Protein AF-0000000084738325 (afdb_homodimer)

Structure (mmCIF, N/CA/C/O backbone):
data_AF-0000000084738325-model_v1
#
loop_
_entity.id
_entity.type
_entity.pdbx_description
1 polymer 'tryptophan--tRNA ligase'
#
loop_
_atom_site.group_PDB
_atom_site.id
_atom_site.type_symbol
_atom_site.label_atom_id
_atom_site.label_alt_id
_atom_site.label_comp_id
_atom_site.label_asym_id
_atom_site.label_entity_id
_atom_site.label_seq_id
_atom_site.pdbx_PDB_ins_code
_atom_site.Cartn_x
_atom_site.Cartn_y
_atom_site.Cartn_z
_atom_site.occupancy
_atom_site.B_iso_or_equiv
_atom_site.auth_seq_id
_atom_site.auth_comp_id
_atom_site.auth_asym_id
_atom_site.auth_atom_id
_atom_site.pdbx_PDB_model_num
ATOM 1 N N . MET A 1 1 ? 9.172 12.352 0.337 1 52.75 1 MET A N 1
ATOM 2 C CA . MET A 1 1 ? 10.336 11.625 -0.166 1 52.75 1 MET A CA 1
ATOM 3 C C . MET A 1 1 ? 11.242 11.188 0.979 1 52.75 1 MET A C 1
ATOM 5 O O . MET A 1 1 ? 11.094 11.664 2.107 1 52.75 1 MET A O 1
ATOM 9 N N . PRO A 1 2 ? 12.266 10.352 0.432 1 63.81 2 PRO A N 1
ATOM 10 C CA . PRO A 1 2 ? 13.117 9.93 1.552 1 63.81 2 PRO A CA 1
ATOM 11 C C . PRO A 1 2 ? 13.719 11.117 2.307 1 63.81 2 PRO A C 1
ATOM 13 O O . PRO A 1 2 ? 14.188 12.078 1.688 1 63.81 2 PRO A O 1
ATOM 16 N N . GLN A 1 3 ? 13.219 11.383 3.391 1 78.06 3 GLN A N 1
ATOM 17 C CA . GLN A 1 3 ? 13.789 12.336 4.34 1 78.06 3 GLN A CA 1
ATOM 18 C C . GLN A 1 3 ? 14.898 11.688 5.164 1 78.06 3 GLN A C 1
ATOM 20 O 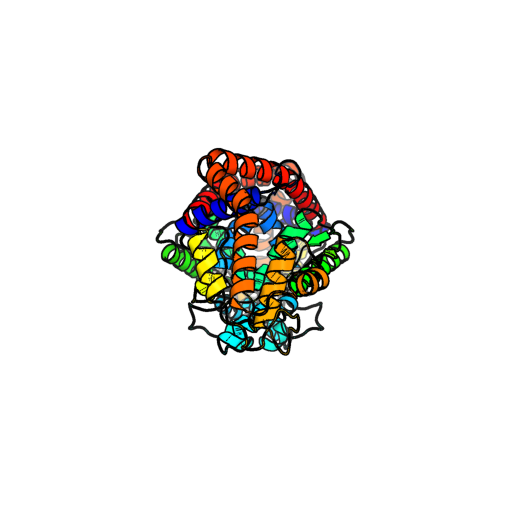O . GLN A 1 3 ? 15 10.461 5.227 1 78.06 3 GLN A O 1
ATOM 25 N N . ASP A 1 4 ? 15.812 12.539 5.496 1 90.81 4 ASP A N 1
ATOM 26 C CA . ASP A 1 4 ? 16.828 12.047 6.418 1 90.81 4 ASP A CA 1
ATOM 27 C C . ASP A 1 4 ? 16.188 11.383 7.637 1 90.81 4 ASP A C 1
ATOM 29 O O . ASP A 1 4 ? 15.359 11.992 8.32 1 90.81 4 ASP A O 1
ATOM 33 N N . PRO A 1 5 ? 16.516 10.094 7.836 1 93.94 5 PRO A N 1
ATOM 34 C CA . PRO A 1 5 ? 15.852 9.336 8.898 1 93.94 5 PRO A CA 1
ATOM 35 C C . PRO A 1 5 ? 15.953 10.023 10.258 1 93.94 5 PRO A C 1
ATOM 37 O O . PRO A 1 5 ? 14.992 10.031 11.031 1 93.94 5 PRO A O 1
ATOM 40 N N . ALA A 1 6 ? 17.125 10.547 10.555 1 93.81 6 ALA A N 1
ATOM 41 C CA . ALA A 1 6 ? 17.297 11.227 11.836 1 93.81 6 ALA A CA 1
ATOM 42 C C . ALA A 1 6 ? 16.406 12.453 11.945 1 93.81 6 ALA A C 1
ATOM 44 O O . ALA A 1 6 ? 15.812 12.703 13 1 93.81 6 ALA A O 1
ATOM 45 N N . THR A 1 7 ? 16.328 13.18 10.898 1 94.12 7 THR A N 1
ATOM 46 C CA . THR A 1 7 ? 15.461 14.352 10.852 1 94.12 7 THR A CA 1
ATOM 47 C C . THR A 1 7 ? 14 13.953 11.023 1 94.12 7 THR A C 1
ATOM 49 O O . THR A 1 7 ? 13.25 14.617 11.734 1 94.12 7 THR A O 1
ATOM 52 N N . LEU A 1 8 ? 13.641 12.883 10.406 1 94.06 8 LEU A N 1
ATOM 53 C CA . LEU A 1 8 ? 12.266 12.406 10.508 1 94.06 8 LEU A CA 1
ATOM 54 C C . LEU A 1 8 ? 11.945 11.969 11.93 1 94.06 8 LEU A C 1
ATOM 56 O O . LEU A 1 8 ? 10.867 12.273 12.453 1 94.06 8 LEU A O 1
ATOM 60 N N . ARG A 1 9 ? 12.836 11.281 12.594 1 94.19 9 ARG A N 1
ATOM 61 C CA . ARG A 1 9 ? 12.641 10.844 13.969 1 94.19 9 ARG A CA 1
ATOM 62 C C . ARG A 1 9 ? 12.391 12.031 14.898 1 94.19 9 ARG A C 1
ATOM 64 O O . ARG A 1 9 ? 11.461 12 15.711 1 94.19 9 ARG A O 1
ATOM 71 N N . GLN A 1 10 ? 13.188 12.992 14.695 1 93.12 10 GLN A N 1
ATOM 72 C CA . GLN A 1 10 ? 13.055 14.164 15.547 1 93.12 10 GLN A CA 1
ATOM 73 C C . GLN A 1 10 ? 11.789 14.945 15.211 1 93.12 10 GLN A C 1
ATOM 75 O O . GLN A 1 10 ? 11.117 15.469 16.109 1 93.12 10 GLN A O 1
ATOM 80 N N . ALA A 1 11 ? 11.492 15.039 13.938 1 93.88 11 ALA A N 1
ATOM 81 C CA . ALA A 1 11 ? 10.32 15.789 13.492 1 93.88 11 ALA A CA 1
ATOM 82 C C . ALA A 1 11 ? 9.039 15.195 14.07 1 93.88 11 ALA A C 1
ATOM 84 O O . ALA A 1 11 ? 8.109 15.922 14.414 1 93.88 11 ALA A O 1
ATOM 85 N N . LYS A 1 12 ? 8.984 13.922 14.203 1 94.81 12 LYS A N 1
ATOM 86 C CA . LYS A 1 12 ? 7.812 13.258 14.758 1 94.81 12 LYS A CA 1
ATOM 87 C C . LYS A 1 12 ? 7.602 13.648 16.219 1 94.81 12 LYS A C 1
ATOM 89 O O . LYS A 1 12 ? 6.48 13.969 16.625 1 94.81 12 LYS A O 1
ATOM 94 N N . ILE A 1 13 ? 8.664 13.648 16.953 1 95.56 13 ILE A N 1
ATOM 95 C CA . ILE A 1 13 ? 8.594 14.008 18.359 1 95.56 13 ILE A CA 1
ATOM 96 C C . ILE A 1 13 ? 8.25 15.484 18.5 1 95.56 13 ILE A C 1
ATOM 98 O O . ILE A 1 13 ? 7.418 15.859 19.328 1 95.56 13 ILE A O 1
ATOM 102 N N . ASP A 1 14 ? 8.922 16.266 17.656 1 95.25 14 ASP A N 1
ATOM 103 C CA . ASP A 1 14 ? 8.672 17.703 17.688 1 95.25 14 ASP A CA 1
ATOM 104 C C . ASP A 1 14 ? 7.203 18.016 17.391 1 95.25 14 ASP A C 1
ATOM 106 O O . ASP A 1 14 ? 6.598 18.875 18.031 1 95.25 14 ASP A O 1
ATOM 110 N N . MET A 1 15 ? 6.691 17.328 16.453 1 96.5 15 MET A N 1
ATOM 111 C CA . MET A 1 15 ? 5.297 17.531 16.078 1 96.5 15 MET A CA 1
ATOM 112 C C . MET A 1 15 ? 4.359 17.156 17.219 1 96.5 15 MET A C 1
ATOM 114 O O . MET A 1 15 ? 3.447 17.906 17.562 1 96.5 15 MET A O 1
ATOM 118 N N . ALA A 1 16 ? 4.598 16.016 17.797 1 97.75 16 ALA A N 1
ATOM 119 C CA . ALA A 1 16 ? 3.777 15.57 18.922 1 97.75 16 ALA A CA 1
ATOM 120 C C . ALA A 1 16 ? 3.863 16.562 20.094 1 97.75 16 ALA A C 1
ATOM 122 O O . ALA A 1 16 ? 2.846 16.922 20.688 1 97.75 16 ALA A O 1
ATOM 123 N N . THR A 1 17 ? 5.094 16.984 20.344 1 98 17 THR A N 1
ATOM 124 C CA . THR A 1 17 ? 5.328 17.938 21.422 1 98 17 THR A CA 1
ATOM 125 C C . THR A 1 17 ? 4.559 19.234 21.172 1 98 17 THR A C 1
ATOM 127 O O . THR A 1 17 ? 3.934 19.781 22.078 1 98 17 THR A O 1
ATOM 130 N N . THR A 1 18 ? 4.57 19.641 19.938 1 97.5 18 THR A N 1
ATOM 131 C CA . THR A 1 18 ? 3.906 20.891 19.562 1 97.5 18 THR A CA 1
ATOM 132 C C . THR A 1 18 ? 2.391 20.75 19.688 1 97.5 18 THR A C 1
ATOM 134 O O . THR A 1 18 ? 1.725 21.656 20.203 1 97.5 18 THR A O 1
ATOM 137 N N . LEU A 1 19 ? 1.827 19.656 19.312 1 97.56 19 LEU A N 1
ATOM 138 C CA . LEU A 1 19 ? 0.39 19.422 19.422 1 97.56 19 LEU A CA 1
ATOM 139 C C . LEU A 1 19 ? -0.059 19.422 20.875 1 97.56 19 LEU A C 1
ATOM 141 O O . LEU A 1 19 ? -1.069 20.031 21.219 1 97.56 19 LEU A O 1
ATOM 145 N N . LEU A 1 20 ? 0.711 18.75 21.656 1 98.19 20 LEU A N 1
ATOM 146 C CA . LEU A 1 20 ? 0.403 18.719 23.078 1 98.19 20 LEU A CA 1
ATOM 147 C C . LEU A 1 20 ? 0.493 20.109 23.688 1 98.19 20 LEU A C 1
ATOM 149 O O . LEU A 1 20 ? -0.383 20.516 24.453 1 98.19 20 LEU A O 1
ATOM 153 N N . ALA A 1 21 ? 1.525 20.844 23.281 1 97.75 21 ALA A N 1
ATOM 154 C CA . ALA A 1 21 ? 1.736 22.188 23.812 1 97.75 21 ALA A CA 1
ATOM 155 C C . ALA A 1 21 ? 0.606 23.125 23.391 1 97.75 21 ALA A C 1
ATOM 157 O O . ALA A 1 21 ? 0.273 24.062 24.125 1 97.75 21 ALA A O 1
ATOM 158 N N . CYS A 1 22 ? 0.018 22.797 22.266 1 96 22 CYS A N 1
ATOM 159 C CA . CYS A 1 22 ? -1.058 23.625 21.75 1 96 22 CYS A CA 1
ATOM 160 C C . CYS A 1 22 ? -2.393 23.266 22.391 1 96 22 CYS A C 1
ATOM 162 O O . CYS A 1 22 ? -3.418 23.875 22.078 1 96 22 CYS A O 1
ATOM 164 N N . GLY A 1 23 ? -2.445 22.25 23.203 1 95.75 23 GLY A N 1
ATOM 165 C CA . GLY A 1 23 ? -3.637 22.016 24 1 95.75 23 GLY A CA 1
ATOM 166 C C . GLY A 1 23 ? -4.312 20.688 23.703 1 95.75 23 GLY A C 1
ATOM 167 O O . GLY A 1 23 ? -5.379 20.391 24.25 1 95.75 23 GLY A O 1
ATOM 168 N N . VAL A 1 24 ? -3.734 19.844 22.844 1 96.69 24 VAL A N 1
ATOM 169 C CA . VAL A 1 24 ? -4.285 18.516 22.625 1 96.69 24 VAL A CA 1
ATOM 170 C C . VAL A 1 24 ? -4.168 17.688 23.906 1 96.69 24 VAL A C 1
ATOM 172 O O . VAL A 1 24 ? -3.064 17.469 24.406 1 96.69 24 VAL A O 1
ATOM 175 N N . ASP A 1 25 ? -5.266 17.297 24.359 1 97.25 25 ASP A N 1
ATOM 176 C CA . ASP A 1 25 ? -5.32 16.531 25.594 1 97.25 25 ASP A CA 1
ATOM 177 C C . ASP A 1 25 ? -5.305 15.031 25.297 1 97.25 25 ASP A C 1
ATOM 179 O O . ASP A 1 25 ? -6.277 14.484 24.766 1 97.25 25 ASP A O 1
ATOM 183 N N . PRO A 1 26 ? -4.254 14.336 25.641 1 96.94 26 PRO A N 1
ATOM 184 C CA . PRO A 1 26 ? -4.133 12.914 25.312 1 96.94 26 PRO A CA 1
ATOM 185 C C . PRO A 1 26 ? -5.168 12.055 26.031 1 96.94 26 PRO A C 1
ATOM 187 O O . PRO A 1 26 ? -5.355 10.883 25.672 1 96.94 26 PRO A O 1
ATOM 190 N N . ASP A 1 27 ? -5.848 12.547 27.016 1 95.62 27 ASP A N 1
ATOM 191 C CA . ASP A 1 27 ? -6.898 11.805 27.703 1 95.62 27 ASP A CA 1
ATOM 192 C C . ASP A 1 27 ? -8.227 11.906 26.953 1 95.62 27 ASP A C 1
ATOM 194 O O . ASP A 1 27 ? -9.133 11.102 27.172 1 95.62 27 ASP A O 1
ATOM 198 N N . ARG A 1 28 ? -8.344 12.883 26.078 1 96.12 28 ARG A N 1
ATOM 199 C CA . ARG A 1 28 ? -9.586 13.086 25.344 1 96.12 28 ARG A CA 1
ATOM 200 C C . ARG A 1 28 ? -9.391 12.758 23.859 1 96.12 28 ARG A C 1
ATOM 202 O O . ARG A 1 28 ? -10.367 12.547 23.141 1 96.12 28 ARG A O 1
ATOM 209 N N . SER A 1 29 ? -8.109 12.82 23.469 1 96.62 29 SER A N 1
ATOM 210 C CA . SER A 1 29 ? -7.762 12.562 22.078 1 96.62 29 SER A CA 1
ATOM 211 C C . SER A 1 29 ? -6.691 11.477 21.969 1 96.62 29 SER A C 1
ATOM 213 O O . SER A 1 29 ? -5.719 11.484 22.719 1 96.62 29 SER A O 1
ATOM 215 N N . VAL A 1 30 ? -6.891 10.555 21.125 1 97.88 30 VAL A N 1
ATOM 216 C CA . VAL A 1 30 ? -5.875 9.531 20.875 1 97.88 30 VAL A CA 1
ATOM 217 C C . VAL A 1 30 ? -4.809 10.078 19.938 1 97.88 30 VAL A C 1
ATOM 219 O O . VAL A 1 30 ? -5.074 10.297 18.75 1 97.88 30 VAL A O 1
ATOM 222 N N . LEU A 1 31 ? -3.678 10.383 20.438 1 98.06 31 LEU A N 1
ATOM 223 C CA . LEU A 1 31 ? -2.543 10.867 19.656 1 98.06 31 LEU A CA 1
ATOM 224 C C . LEU A 1 31 ? -1.511 9.766 19.453 1 98.06 31 LEU A C 1
ATOM 226 O O . LEU A 1 31 ? -1.043 9.164 20.422 1 98.06 31 LEU A O 1
ATOM 230 N N . PHE A 1 32 ? -1.183 9.445 18.266 1 98.06 32 PHE A N 1
ATOM 231 C CA . PHE A 1 32 ? -0.254 8.352 18.016 1 98.06 32 PHE A CA 1
ATOM 232 C C . PHE A 1 32 ? 0.46 8.547 16.672 1 98.06 32 PHE A C 1
ATOM 234 O O . PHE A 1 32 ? 0.037 9.359 15.852 1 98.06 32 PHE A O 1
ATOM 241 N N . GLU A 1 33 ? 1.581 7.863 16.453 1 96.75 33 GLU A N 1
ATOM 242 C CA . GLU A 1 33 ? 2.27 7.785 15.172 1 96.75 33 GLU A CA 1
ATOM 243 C C . GLU A 1 33 ? 1.59 6.785 14.242 1 96.75 33 GLU A C 1
ATOM 245 O O . GLU A 1 33 ? 1.386 5.625 14.617 1 96.75 33 GLU A O 1
ATOM 250 N N . GLN A 1 34 ? 1.247 7.227 13.062 1 97.19 34 GLN A N 1
ATOM 251 C CA . GLN A 1 34 ? 0.555 6.379 12.102 1 97.19 34 GLN A CA 1
ATOM 252 C C . GLN A 1 34 ? 1.282 5.051 11.906 1 97.19 34 GLN A C 1
ATOM 254 O O . GLN A 1 34 ? 0.649 3.996 11.836 1 97.19 34 GLN A O 1
ATOM 259 N N . SER A 1 35 ? 2.65 5.047 11.836 1 95.75 35 SER A N 1
ATOM 260 C CA . SER A 1 35 ? 3.467 3.883 11.508 1 95.75 35 SER A CA 1
ATOM 261 C C . SER A 1 35 ? 3.445 2.857 12.633 1 95.75 35 SER A C 1
ATOM 263 O O . SER A 1 35 ? 3.887 1.72 12.453 1 95.75 35 SER A O 1
ATOM 265 N N . ARG A 1 36 ? 2.887 3.219 13.789 1 96.44 36 ARG A N 1
ATOM 266 C CA . ARG A 1 36 ? 2.814 2.303 14.922 1 96.44 36 ARG A CA 1
ATOM 267 C C . ARG A 1 36 ? 1.582 1.409 14.828 1 96.44 36 ARG A C 1
ATOM 269 O O . ARG A 1 36 ? 1.466 0.423 15.555 1 96.44 36 ARG A O 1
ATOM 276 N N . VAL A 1 37 ? 0.663 1.735 13.984 1 98.25 37 VAL A N 1
ATOM 277 C CA . VAL A 1 37 ? -0.541 0.942 13.75 1 98.25 37 VAL A CA 1
ATOM 278 C C . VAL A 1 37 ? -0.466 0.273 12.383 1 98.25 37 VAL A C 1
ATOM 280 O O . VAL A 1 37 ? -0.688 0.919 11.352 1 98.25 37 VAL A O 1
ATOM 283 N N . ARG A 1 38 ? -0.247 -1.005 12.336 1 97.81 38 ARG A N 1
ATOM 284 C CA . ARG A 1 38 ? 0.073 -1.757 11.133 1 97.81 38 ARG A CA 1
ATOM 285 C C . ARG A 1 38 ? -1.124 -1.814 10.188 1 97.81 38 ARG A C 1
ATOM 287 O O . ARG A 1 38 ? -0.958 -1.874 8.969 1 97.81 38 ARG A O 1
ATOM 294 N N . ALA A 1 39 ? -2.316 -1.686 10.742 1 98.75 39 ALA A N 1
ATOM 295 C CA . ALA A 1 39 ? -3.555 -1.87 9.992 1 98.75 39 ALA A CA 1
ATOM 296 C C . ALA A 1 39 ? -3.725 -0.778 8.938 1 98.75 39 ALA A C 1
ATOM 298 O O . ALA A 1 39 ? -4.484 -0.944 7.98 1 98.75 39 ALA A O 1
ATOM 299 N N . HIS A 1 40 ? -3.035 0.38 9.07 1 98.75 40 HIS A N 1
ATOM 300 C CA . HIS A 1 40 ? -3.162 1.468 8.109 1 98.75 40 HIS A CA 1
ATOM 301 C C . HIS A 1 40 ? -2.762 1.015 6.711 1 98.75 40 HIS A C 1
ATOM 303 O O . HIS A 1 40 ? -3.527 1.182 5.758 1 98.75 40 HIS A O 1
ATOM 309 N N . THR A 1 41 ? -1.6 0.354 6.629 1 98.56 41 THR A N 1
ATOM 310 C CA . THR A 1 41 ? -1.115 -0.057 5.316 1 98.56 41 THR A CA 1
ATOM 311 C C . THR A 1 41 ? -1.9 -1.26 4.801 1 98.56 41 THR A C 1
ATOM 313 O O . THR A 1 41 ? -2.076 -1.424 3.594 1 98.56 41 THR A O 1
ATOM 316 N N . GLU A 1 42 ? -2.391 -2.139 5.672 1 98.56 42 GLU A N 1
ATOM 317 C CA . GLU A 1 42 ? -3.223 -3.268 5.266 1 98.56 42 GLU A CA 1
ATOM 318 C C . GLU A 1 42 ? -4.512 -2.791 4.605 1 98.56 42 GLU A C 1
ATOM 320 O O . GLU A 1 42 ? -4.859 -3.24 3.51 1 98.56 42 GLU A O 1
ATOM 325 N N . LEU A 1 43 ? -5.191 -1.849 5.27 1 98.81 43 LEU A N 1
ATOM 326 C CA . LEU A 1 43 ? -6.441 -1.333 4.715 1 98.81 43 LEU A CA 1
ATOM 327 C C . LEU A 1 43 ? -6.184 -0.553 3.43 1 98.81 43 LEU A C 1
ATOM 329 O O . LEU A 1 43 ? -6.984 -0.61 2.494 1 98.81 43 LEU A O 1
ATOM 333 N N . ALA A 1 44 ? -5.074 0.193 3.441 1 98.69 44 ALA A N 1
ATOM 334 C CA . ALA A 1 44 ? -4.719 0.924 2.227 1 98.69 44 ALA A CA 1
ATOM 335 C C . ALA A 1 44 ? -4.594 -0.02 1.035 1 98.69 44 ALA A C 1
ATOM 337 O O . ALA A 1 44 ? -5.043 0.301 -0.069 1 98.69 44 ALA A O 1
ATOM 338 N N . TRP A 1 45 ? -3.988 -1.18 1.24 1 98.31 45 TRP A N 1
ATOM 339 C CA . TRP A 1 45 ? -3.848 -2.133 0.143 1 98.31 45 TRP A CA 1
ATOM 340 C C . TRP A 1 45 ? -5.211 -2.635 -0.32 1 98.31 45 TRP A C 1
ATOM 342 O O . TRP A 1 45 ? -5.469 -2.732 -1.521 1 98.31 45 TRP A O 1
ATOM 352 N N . ILE A 1 46 ? -6.047 -2.99 0.629 1 97.94 46 ILE A N 1
ATOM 353 C CA . ILE A 1 46 ? -7.387 -3.455 0.28 1 97.94 46 ILE A CA 1
ATOM 354 C C . ILE A 1 46 ? -8.109 -2.379 -0.522 1 97.94 46 ILE A C 1
ATOM 356 O O . ILE A 1 46 ? -8.742 -2.674 -1.541 1 97.94 46 ILE A O 1
ATOM 360 N N . PHE A 1 47 ? -7.98 -1.105 -0.108 1 98.38 47 PHE A N 1
ATOM 361 C CA . PHE A 1 47 ? -8.602 -0.005 -0.831 1 98.38 47 PHE A CA 1
ATOM 362 C C . PHE A 1 47 ? -7.996 0.145 -2.221 1 98.38 47 PHE A C 1
ATOM 364 O O . PHE A 1 47 ? -8.703 0.445 -3.184 1 98.38 47 PHE A O 1
ATOM 371 N N . ASN A 1 48 ? -6.707 -0.023 -2.322 1 97.31 48 ASN A N 1
ATOM 372 C CA . ASN A 1 48 ? -6.059 0.019 -3.629 1 97.31 48 ASN A CA 1
ATOM 373 C C . ASN A 1 48 ? -6.688 -0.978 -4.598 1 97.31 48 ASN A C 1
ATOM 375 O O . ASN A 1 48 ? -6.809 -0.696 -5.793 1 97.31 48 ASN A O 1
ATOM 379 N N . CYS A 1 49 ? -7.078 -2.094 -4.105 1 96.25 49 CYS A N 1
ATOM 380 C CA . CYS A 1 49 ? -7.582 -3.18 -4.941 1 96.25 49 CYS A CA 1
ATOM 381 C C . CYS A 1 49 ? -8.953 -2.842 -5.508 1 96.25 49 CYS A C 1
ATOM 383 O O . CYS A 1 49 ? -9.414 -3.484 -6.453 1 96.25 49 CYS A O 1
ATOM 385 N N . ILE A 1 50 ? -9.617 -1.826 -5.004 1 95.25 50 ILE A N 1
ATOM 386 C CA . ILE A 1 50 ? -10.945 -1.523 -5.52 1 95.25 50 ILE A CA 1
ATOM 387 C C . ILE A 1 50 ? -10.961 -0.125 -6.133 1 95.25 50 ILE A C 1
ATOM 389 O O . ILE A 1 50 ? -11.883 0.234 -6.859 1 95.25 50 ILE A O 1
ATOM 393 N N . THR A 1 51 ? -9.961 0.735 -5.84 1 95.94 51 THR A N 1
ATOM 394 C CA . THR A 1 51 ? -9.945 2.127 -6.277 1 95.94 51 THR A CA 1
ATOM 395 C C . THR A 1 51 ? -9.453 2.236 -7.719 1 95.94 51 THR A C 1
ATOM 397 O O . THR A 1 51 ? -8.352 1.783 -8.039 1 95.94 51 THR A O 1
ATOM 400 N N . PRO A 1 52 ? -10.195 2.854 -8.594 1 92.94 52 PRO A N 1
ATOM 401 C CA . PRO A 1 52 ? -9.727 3.072 -9.961 1 92.94 52 PRO A CA 1
ATOM 402 C C . PRO A 1 52 ? -8.523 4.016 -10.031 1 92.94 52 PRO A C 1
ATOM 404 O O . PRO A 1 52 ? -8.516 5.055 -9.367 1 92.94 52 PRO A O 1
ATOM 407 N N . VAL A 1 53 ? -7.59 3.691 -10.875 1 91.88 53 VAL A N 1
ATOM 408 C CA . VAL A 1 53 ? -6.387 4.5 -11.039 1 91.88 53 VAL A CA 1
ATOM 409 C C . VAL A 1 53 ? -6.766 5.895 -11.531 1 91.88 53 VAL A C 1
ATOM 411 O O . VAL A 1 53 ? -6.148 6.887 -11.133 1 91.88 53 VAL A O 1
ATOM 414 N N . GLY A 1 54 ? -7.793 5.98 -12.328 1 88.31 54 GLY A N 1
ATOM 415 C CA . GLY A 1 54 ? -8.234 7.246 -12.891 1 88.31 54 GLY A CA 1
ATOM 416 C C . GLY A 1 54 ? -8.656 8.25 -11.836 1 88.31 54 GLY A C 1
ATOM 417 O O . GLY A 1 54 ? -8.508 9.461 -12.023 1 88.31 54 GLY A O 1
ATOM 418 N N . TRP A 1 55 ? -9.242 7.781 -10.68 1 92.5 55 TRP A N 1
ATOM 419 C CA . TRP A 1 55 ? -9.633 8.672 -9.594 1 92.5 55 TRP A CA 1
ATOM 420 C C . TRP A 1 55 ? -8.43 9.43 -9.047 1 92.5 55 TRP A C 1
ATOM 422 O O . TRP A 1 55 ? -8.531 10.609 -8.703 1 92.5 55 TRP A O 1
ATOM 432 N N . LEU A 1 56 ? -7.309 8.773 -8.953 1 93 56 LEU A N 1
ATOM 433 C CA . LEU A 1 56 ? -6.098 9.352 -8.391 1 93 56 LEU A CA 1
ATOM 434 C C . LEU A 1 56 ? -5.41 10.273 -9.391 1 93 56 LEU A C 1
ATOM 436 O O . LEU A 1 56 ? -4.879 11.32 -9.023 1 93 56 LEU A O 1
ATOM 440 N N . GLY A 1 57 ? -5.457 9.891 -10.641 1 87.44 57 GLY A N 1
ATOM 441 C CA . GLY A 1 57 ? -4.852 10.695 -11.688 1 87.44 57 GLY A CA 1
ATOM 442 C C . GLY A 1 57 ? -5.5 12.062 -11.836 1 87.44 57 GLY A C 1
ATOM 443 O O . GLY A 1 57 ? -4.883 12.992 -12.352 1 87.44 57 GLY A O 1
ATOM 444 N N . ARG A 1 58 ? -6.652 12.203 -11.312 1 87.06 58 ARG A N 1
ATOM 445 C CA . ARG A 1 58 ? -7.41 13.438 -11.484 1 87.06 58 ARG A CA 1
ATOM 446 C C . ARG A 1 58 ? -7.289 14.336 -10.25 1 87.06 58 ARG A C 1
ATOM 448 O O . ARG A 1 58 ? -7.816 15.445 -10.234 1 87.06 58 ARG A O 1
ATOM 455 N N . MET A 1 59 ? -6.645 13.844 -9.336 1 88.44 59 MET A N 1
ATOM 456 C CA . MET A 1 59 ? -6.508 14.641 -8.125 1 88.44 59 MET A CA 1
ATOM 457 C C . MET A 1 59 ? -5.637 15.867 -8.367 1 88.44 59 MET A C 1
ATOM 459 O O . MET A 1 59 ? -4.609 15.781 -9.047 1 88.44 59 MET A O 1
ATOM 463 N N . THR A 1 60 ? -6.074 16.984 -7.785 1 83.75 60 THR A N 1
ATOM 464 C CA . THR A 1 60 ? -5.387 18.25 -7.984 1 83.75 60 THR A CA 1
ATOM 465 C C . THR A 1 60 ? -3.947 18.172 -7.48 1 83.75 60 THR A C 1
ATOM 467 O O . THR A 1 60 ? -3.037 18.719 -8.109 1 83.75 60 THR A O 1
ATOM 470 N N . GLN A 1 61 ? -3.77 17.562 -6.371 1 82.19 61 GLN A N 1
ATOM 471 C CA . GLN A 1 61 ? -2.428 17.438 -5.809 1 82.19 61 GLN A CA 1
ATOM 472 C C . GLN A 1 61 ? -1.482 16.75 -6.793 1 82.19 61 GLN A C 1
ATOM 474 O O . GLN A 1 61 ? -0.323 17.141 -6.926 1 82.19 61 GLN A O 1
ATOM 479 N N . TRP A 1 62 ? -1.922 15.766 -7.438 1 83.69 62 TRP A N 1
ATOM 480 C CA . TRP A 1 62 ? -1.106 15.031 -8.398 1 83.69 62 TRP A CA 1
ATOM 481 C C . TRP A 1 62 ? -0.883 15.859 -9.664 1 83.69 62 TRP A C 1
ATOM 483 O O . TRP A 1 62 ? 0.251 16 -10.133 1 83.69 62 TRP A O 1
ATOM 493 N N . LYS A 1 63 ? -1.893 16.469 -10.172 1 81.88 63 LYS A N 1
ATOM 494 C CA . LYS A 1 63 ? -1.814 17.266 -11.383 1 81.88 63 LYS A CA 1
ATOM 495 C C . LYS A 1 63 ? -0.86 18.453 -11.203 1 81.88 63 LYS A C 1
ATOM 497 O O . LYS A 1 63 ? -0.094 18.781 -12.117 1 81.88 63 LYS A O 1
ATOM 502 N N . SER A 1 64 ? -1.01 19.062 -10.07 1 80.06 64 SER A N 1
ATOM 503 C CA . SER A 1 64 ? -0.15 20.203 -9.797 1 80.06 64 SER A CA 1
ATOM 504 C C . SER A 1 64 ? 1.322 19.812 -9.812 1 80.06 64 SER A C 1
ATOM 506 O O . SER A 1 64 ? 2.172 20.578 -10.281 1 80.06 64 SER A O 1
ATOM 508 N N . LYS A 1 65 ? 1.609 18.656 -9.328 1 78.62 65 LYS A N 1
ATOM 509 C CA . LYS A 1 65 ? 2.992 18.188 -9.305 1 78.62 65 LYS A CA 1
ATOM 510 C C . LYS A 1 65 ? 3.473 17.812 -10.703 1 78.62 65 LYS A C 1
ATOM 512 O O . LYS A 1 65 ? 4.637 18.031 -11.047 1 78.62 65 LYS A O 1
ATOM 517 N N . MET A 1 66 ? 2.609 17.328 -11.445 1 74.94 66 MET A N 1
ATOM 518 C CA . MET A 1 66 ? 2.928 16.984 -12.828 1 74.94 66 MET A CA 1
ATOM 519 C C . MET A 1 66 ? 3.229 18.234 -13.648 1 74.94 66 MET A C 1
ATOM 521 O O . MET A 1 66 ? 4.176 18.266 -14.438 1 74.94 66 MET A O 1
ATOM 525 N N . ASP A 1 67 ? 2.365 19.188 -13.531 1 67.56 67 ASP A N 1
ATOM 526 C CA . ASP A 1 67 ? 2.496 20.438 -14.258 1 67.56 67 ASP A CA 1
ATOM 527 C C . ASP A 1 67 ? 3.807 21.141 -13.906 1 67.56 67 ASP A C 1
ATOM 529 O O . ASP A 1 67 ? 4.465 21.719 -14.781 1 67.56 67 ASP A O 1
ATOM 533 N N . ARG A 1 68 ? 4.059 21.156 -12.711 1 62.97 68 ARG A N 1
ATOM 534 C CA . ARG A 1 68 ? 5.281 21.812 -12.273 1 62.97 68 ARG A CA 1
ATOM 535 C C . ARG A 1 68 ? 6.508 21.172 -12.922 1 62.97 68 ARG A C 1
ATOM 537 O O . ARG A 1 68 ? 7.523 21.844 -13.133 1 62.97 68 ARG A O 1
ATOM 544 N N . ARG A 1 69 ? 6.309 20.016 -13.227 1 66.06 69 ARG A N 1
ATOM 545 C CA . ARG A 1 69 ? 7.453 19.312 -13.805 1 66.06 69 ARG A CA 1
ATOM 546 C C . ARG A 1 69 ? 7.34 19.234 -15.32 1 66.06 69 ARG A C 1
ATOM 548 O O . ARG A 1 69 ? 8.172 18.609 -15.977 1 66.06 69 ARG A O 1
ATOM 555 N N . ASP A 1 70 ? 6.348 19.984 -15.977 1 59.56 70 ASP A N 1
ATOM 556 C CA . ASP A 1 70 ? 6.078 20 -17.406 1 59.56 70 ASP A CA 1
ATOM 557 C C . ASP A 1 70 ? 5.914 18.578 -17.953 1 59.56 70 ASP A C 1
ATOM 559 O O . ASP A 1 70 ? 6.457 18.25 -19 1 59.56 70 ASP A O 1
ATOM 563 N N . LEU A 1 71 ? 5.426 17.719 -17.141 1 55.78 71 LEU A N 1
ATOM 564 C CA . LEU A 1 71 ? 5.27 16.344 -17.562 1 55.78 71 LEU A CA 1
ATOM 565 C C . LEU A 1 71 ? 3.812 16.031 -17.891 1 55.78 71 LEU A C 1
ATOM 567 O O . LEU A 1 71 ? 2.91 16.453 -17.172 1 55.78 71 LEU A O 1
ATOM 571 N N . GLY A 1 72 ? 3.424 15.672 -19.078 1 50.78 72 GLY A N 1
ATOM 572 C CA . GLY A 1 72 ? 2.109 15.102 -19.328 1 50.78 72 GLY A CA 1
ATOM 573 C C . GLY A 1 72 ? 1.88 13.781 -18.625 1 50.78 72 GLY A C 1
ATOM 574 O O . GLY A 1 72 ? 2.836 13.086 -18.266 1 50.78 72 GLY A O 1
ATOM 575 N N . HIS A 1 73 ? 0.606 13.516 -18.219 1 51.16 73 HIS A N 1
ATOM 576 C CA . HIS A 1 73 ? 0.276 12.273 -17.531 1 51.16 73 HIS A CA 1
ATOM 577 C C . HIS A 1 73 ? 0.964 11.078 -18.172 1 51.16 73 HIS A C 1
ATOM 579 O O . HIS A 1 73 ? 1.521 10.227 -17.484 1 51.16 73 HIS A O 1
ATOM 585 N N . GLY A 1 74 ? 0.781 11.055 -19.484 1 50.28 74 GLY A N 1
ATOM 586 C CA . GLY A 1 74 ? 1.421 9.992 -20.25 1 50.28 74 GLY A CA 1
ATOM 587 C C . GLY A 1 74 ? 2.934 10 -20.125 1 50.28 74 GLY A C 1
ATOM 588 O O . GLY A 1 74 ? 3.561 8.945 -20.016 1 50.28 74 GLY A O 1
ATOM 589 N N . GLN A 1 75 ? 3.396 11.164 -20.094 1 49.78 75 GLN A N 1
ATOM 590 C CA . GLN A 1 75 ? 4.848 11.328 -20.031 1 49.78 75 GLN A CA 1
ATOM 591 C C . GLN A 1 75 ? 5.391 10.977 -18.656 1 49.78 75 GLN A C 1
ATOM 593 O O . GLN A 1 75 ? 6.465 10.383 -18.531 1 49.78 75 GLN A O 1
ATOM 598 N N . ALA A 1 76 ? 4.688 11.406 -17.609 1 51.28 76 ALA A N 1
ATOM 599 C CA . ALA A 1 76 ? 5.133 11.109 -16.25 1 51.28 76 ALA A CA 1
ATOM 600 C C . ALA A 1 76 ? 5.219 9.602 -16.016 1 51.28 76 ALA A C 1
ATOM 602 O O . ALA A 1 76 ? 6.102 9.125 -15.297 1 51.28 76 ALA A O 1
ATOM 603 N N . LEU A 1 77 ? 4.328 8.906 -16.703 1 50.22 77 LEU A N 1
ATOM 604 C CA . LEU A 1 77 ? 4.328 7.453 -16.594 1 50.22 77 LEU A CA 1
ATOM 605 C C . LEU A 1 77 ? 5.387 6.844 -17.516 1 50.22 77 LEU A C 1
ATOM 607 O O . LEU A 1 77 ? 5.875 5.742 -17.25 1 50.22 77 LEU A O 1
ATOM 611 N N . ALA A 1 78 ? 5.684 7.598 -18.641 1 48.06 78 ALA A N 1
ATOM 612 C CA . ALA A 1 78 ? 6.582 7.059 -19.656 1 48.06 78 ALA A CA 1
ATOM 613 C C . ALA A 1 78 ? 8.016 7.535 -19.438 1 48.06 78 ALA A C 1
ATOM 615 O O . ALA A 1 78 ? 8.953 6.984 -20.016 1 48.06 78 ALA A O 1
ATOM 616 N N . ASP A 1 79 ? 8.195 8.609 -18.875 1 44.72 79 ASP A N 1
ATOM 617 C CA . ASP A 1 79 ? 9.547 9.164 -18.859 1 44.72 79 ASP A CA 1
ATOM 618 C C . ASP A 1 79 ? 10.5 8.281 -18.062 1 44.72 79 ASP A C 1
ATOM 620 O O . ASP A 1 79 ? 10.336 8.117 -16.844 1 44.72 79 ASP A O 1
ATOM 624 N N . GLU A 1 80 ? 11.219 7.473 -18.75 1 42.38 80 GLU A N 1
ATOM 625 C CA . GLU A 1 80 ? 12.234 6.5 -18.359 1 42.38 80 GLU A CA 1
ATOM 626 C C . GLU A 1 80 ? 13.289 7.133 -17.453 1 42.38 80 GLU A C 1
ATOM 628 O O . GLU A 1 80 ? 13.875 6.457 -16.609 1 42.38 80 GLU A O 1
ATOM 633 N N . HIS A 1 81 ? 13.789 8.266 -17.906 1 41.53 81 HIS A N 1
ATOM 634 C CA . HIS A 1 81 ? 15.07 8.805 -17.453 1 41.53 81 HIS A CA 1
ATOM 635 C C . HIS A 1 81 ? 14.938 9.492 -16.094 1 41.53 81 HIS A C 1
ATOM 637 O O . HIS A 1 81 ? 15.938 9.891 -15.5 1 41.53 81 HIS A O 1
ATOM 643 N N . LEU A 1 82 ? 13.734 9.773 -15.641 1 40.09 82 LEU A N 1
ATOM 644 C CA . LEU A 1 82 ? 13.805 10.625 -14.461 1 40.09 82 LEU A CA 1
ATOM 645 C C . LEU A 1 82 ? 13.773 9.797 -13.188 1 40.09 82 LEU A C 1
ATOM 647 O O . LEU A 1 82 ? 12.719 9.281 -12.797 1 40.09 82 LEU A O 1
ATOM 651 N N . THR A 1 83 ? 14.75 9.094 -12.852 1 43.34 83 THR A N 1
ATOM 652 C CA . THR A 1 83 ? 15.023 8.664 -11.484 1 43.34 83 THR A CA 1
ATOM 653 C C . THR A 1 83 ? 14.312 9.57 -10.484 1 43.34 83 THR A C 1
ATOM 655 O O . THR A 1 83 ? 14.102 9.18 -9.328 1 43.34 83 THR A O 1
ATOM 658 N N . ALA A 1 84 ? 14.234 10.867 -10.883 1 52.25 84 ALA A N 1
ATOM 659 C CA . ALA A 1 84 ? 13.75 11.945 -10.023 1 52.25 84 ALA A CA 1
ATOM 660 C C . ALA A 1 84 ? 12.234 12.109 -10.156 1 52.25 84 ALA A C 1
ATOM 662 O O . ALA A 1 84 ? 11.688 13.164 -9.836 1 52.25 84 ALA A O 1
ATOM 663 N N . GLY A 1 85 ? 11.562 11.031 -10.719 1 64.56 85 GLY A N 1
ATOM 664 C CA . GLY A 1 85 ? 10.164 11.211 -11.055 1 64.56 85 GLY A CA 1
ATOM 665 C C . GLY A 1 85 ? 9.242 11.125 -9.852 1 64.56 85 GLY A C 1
ATOM 666 O O . GLY A 1 85 ? 9.695 10.844 -8.742 1 64.56 85 GLY A O 1
ATOM 667 N N . LEU A 1 86 ? 8.047 11.461 -10.062 1 84.81 86 LEU A N 1
ATOM 668 C CA . LEU A 1 86 ? 6.996 11.383 -9.062 1 84.81 86 LEU A CA 1
ATOM 669 C C . LEU A 1 86 ? 6.844 9.961 -8.547 1 84.81 86 LEU A C 1
ATOM 671 O O . LEU A 1 86 ? 6.852 9.008 -9.328 1 84.81 86 LEU A O 1
ATOM 675 N N . LYS A 1 87 ? 7.027 9.781 -7.293 1 92.38 87 LYS A N 1
ATOM 676 C CA . LYS A 1 87 ? 7.023 8.469 -6.641 1 92.38 87 LYS A CA 1
ATOM 677 C C . LYS A 1 87 ? 5.605 7.93 -6.504 1 92.38 87 LYS A C 1
ATOM 679 O O . LYS A 1 87 ? 4.645 8.695 -6.418 1 92.38 87 LYS A O 1
ATOM 684 N N . MET A 1 88 ? 5.508 6.652 -6.488 1 93.94 88 MET A N 1
ATOM 685 C CA . MET A 1 88 ? 4.234 5.941 -6.363 1 93.94 88 MET A CA 1
ATOM 686 C C . MET A 1 88 ? 3.529 6.32 -5.066 1 93.94 88 MET A C 1
ATOM 688 O O . MET A 1 88 ? 2.303 6.43 -5.031 1 93.94 88 MET A O 1
ATOM 692 N N . GLY A 1 89 ? 4.328 6.496 -4.023 1 94.44 89 GLY A N 1
ATOM 693 C CA . GLY A 1 89 ? 3.752 6.867 -2.74 1 94.44 89 GLY A CA 1
ATOM 694 C C . GLY A 1 89 ? 2.977 8.172 -2.791 1 94.44 89 GLY A C 1
ATOM 695 O O . GLY A 1 89 ? 1.926 8.297 -2.16 1 94.44 89 GLY A O 1
ATOM 696 N N . LEU A 1 90 ? 3.502 9.164 -3.512 1 92.69 90 LEU A N 1
ATOM 697 C CA . LEU A 1 90 ? 2.807 10.43 -3.686 1 92.69 90 LEU A CA 1
ATOM 698 C C . LEU A 1 90 ? 1.495 10.234 -4.438 1 92.69 90 LEU A C 1
ATOM 700 O O . LEU A 1 90 ? 0.472 10.82 -4.074 1 92.69 90 LEU A O 1
ATOM 704 N N . PHE A 1 91 ? 1.513 9.43 -5.48 1 92.31 91 PHE A N 1
ATOM 705 C CA . PHE A 1 91 ? 0.353 9.164 -6.32 1 92.31 91 PHE A CA 1
ATOM 706 C C . PHE A 1 91 ? -0.734 8.445 -5.535 1 92.31 91 PHE A C 1
ATOM 708 O O . PHE A 1 91 ? -1.921 8.734 -5.691 1 92.31 91 PHE A O 1
ATOM 715 N N . ASP A 1 92 ? -0.298 7.559 -4.715 1 95.25 92 ASP A N 1
ATOM 716 C CA . ASP A 1 92 ? -1.209 6.645 -4.031 1 95.25 92 ASP A CA 1
ATOM 717 C C . ASP A 1 92 ? -1.571 7.168 -2.645 1 95.25 92 ASP A C 1
ATOM 719 O O . ASP A 1 92 ? -2.438 6.609 -1.971 1 95.25 92 ASP A O 1
ATOM 723 N N . TYR A 1 93 ? -1.039 8.258 -2.197 1 95.44 93 TYR A N 1
ATOM 724 C CA . TYR A 1 93 ? -1.188 8.766 -0.841 1 95.44 93 TYR A CA 1
ATOM 725 C C . TYR A 1 93 ? -2.654 9.023 -0.513 1 95.44 93 TYR A C 1
ATOM 727 O O . TYR A 1 93 ? -3.102 8.766 0.606 1 95.44 93 TYR A O 1
ATOM 735 N N . PRO A 1 94 ? -3.496 9.531 -1.402 1 96.81 94 PRO A N 1
ATOM 736 C CA . PRO A 1 94 ? -4.898 9.773 -1.065 1 96.81 94 PRO A CA 1
ATOM 737 C C . PRO A 1 94 ? -5.625 8.516 -0.601 1 96.81 94 PRO A C 1
ATOM 739 O O . PRO A 1 94 ? -6.527 8.594 0.237 1 96.81 94 PRO A O 1
ATOM 742 N N . VAL A 1 95 ? -5.23 7.344 -1.106 1 98.19 95 VAL A N 1
ATOM 743 C CA . VAL A 1 95 ? -5.848 6.094 -0.679 1 98.19 95 VAL A CA 1
ATOM 744 C C . VAL A 1 95 ? -5.426 5.77 0.751 1 98.19 95 VAL A C 1
ATOM 746 O O . VAL A 1 95 ? -6.242 5.328 1.563 1 98.19 95 VAL A O 1
ATOM 749 N N . LEU A 1 96 ? -4.09 5.969 1.055 1 98.31 96 LEU A N 1
ATOM 750 C CA . LEU A 1 96 ? -3.641 5.785 2.432 1 98.31 96 LEU A CA 1
ATOM 751 C C . LEU A 1 96 ? -4.379 6.73 3.373 1 98.31 96 LEU A C 1
ATOM 753 O O . LEU A 1 96 ? -4.738 6.344 4.488 1 98.31 96 LEU A O 1
ATOM 757 N N . GLN A 1 97 ? -4.609 7.977 2.939 1 97.75 97 GLN A N 1
ATOM 758 C CA . GLN A 1 97 ? -5.355 8.93 3.752 1 97.75 97 GLN A CA 1
ATOM 759 C C . GLN A 1 97 ? -6.773 8.438 4.02 1 97.75 97 GLN A C 1
ATOM 761 O O . GLN A 1 97 ? -7.285 8.578 5.133 1 97.75 97 GLN A O 1
ATOM 766 N N . ALA A 1 98 ? -7.402 7.887 2.977 1 98.62 98 ALA A N 1
ATOM 767 C CA . ALA A 1 98 ? -8.727 7.293 3.16 1 98.62 98 ALA A CA 1
ATOM 768 C C . ALA A 1 98 ? -8.688 6.18 4.203 1 98.62 98 ALA A C 1
ATOM 770 O O . ALA A 1 98 ? -9.578 6.09 5.055 1 98.62 98 ALA A O 1
ATOM 771 N N . ALA A 1 99 ? -7.68 5.336 4.148 1 98.81 99 ALA A N 1
ATOM 772 C CA . ALA A 1 99 ? -7.516 4.262 5.125 1 98.81 99 ALA A CA 1
ATOM 773 C C . ALA A 1 99 ? -7.355 4.828 6.535 1 98.81 99 ALA A C 1
ATOM 775 O O . ALA A 1 99 ? -7.898 4.281 7.496 1 98.81 99 ALA A O 1
ATOM 776 N N . ASP A 1 100 ? -6.602 5.93 6.699 1 98.44 100 ASP A N 1
ATOM 777 C CA . ASP A 1 100 ? -6.379 6.578 7.988 1 98.44 100 ASP A CA 1
ATOM 778 C C . ASP A 1 100 ? -7.703 6.988 8.625 1 98.44 100 ASP A C 1
ATOM 780 O O . ASP A 1 100 ? -7.859 6.91 9.852 1 98.44 100 ASP A O 1
ATOM 784 N N . ILE A 1 101 ? -8.633 7.445 7.801 1 98.56 101 ILE A N 1
ATOM 785 C CA . ILE A 1 101 ? -9.906 7.961 8.281 1 98.56 101 ILE A CA 1
ATOM 786 C C . ILE A 1 101 ? -10.859 6.801 8.562 1 98.56 101 ILE A C 1
ATOM 788 O O . ILE A 1 101 ? -11.43 6.703 9.648 1 98.56 101 ILE A O 1
ATOM 792 N N . LEU A 1 102 ? -10.938 5.871 7.633 1 98.81 102 LEU A N 1
ATOM 793 C CA . LEU A 1 102 ? -12.008 4.879 7.641 1 98.81 102 LEU A CA 1
ATOM 794 C C . LEU A 1 102 ? -11.656 3.717 8.562 1 98.81 102 LEU A C 1
ATOM 796 O O . LEU A 1 102 ? -12.547 3.018 9.055 1 98.81 102 LEU A O 1
ATOM 800 N N . LEU A 1 103 ? -10.359 3.529 8.812 1 98.75 103 LEU A N 1
ATOM 801 C CA . LEU A 1 103 ? -9.922 2.5 9.75 1 98.75 103 LEU A CA 1
ATOM 802 C C . LEU A 1 103 ? -10.555 2.709 11.125 1 98.75 103 LEU A C 1
ATOM 804 O O . LEU A 1 103 ? -10.82 1.744 11.844 1 98.75 103 LEU A O 1
ATOM 808 N N . TYR A 1 104 ? -10.852 3.9 11.492 1 98.62 104 TYR A N 1
ATOM 809 C CA . TYR A 1 104 ? -11.43 4.254 12.781 1 98.62 104 TYR A CA 1
ATOM 810 C C . TYR A 1 104 ? -12.898 4.641 12.633 1 98.62 104 TYR A C 1
ATOM 812 O O . TYR A 1 104 ? -13.5 5.176 13.562 1 98.62 104 TYR A O 1
ATOM 820 N N . LYS A 1 105 ? -13.422 4.477 11.414 1 98.5 105 LYS A N 1
ATOM 821 C CA . LYS A 1 105 ? -14.812 4.77 11.086 1 98.5 105 LYS A CA 1
ATOM 822 C C . LYS A 1 105 ? -15.156 6.223 11.398 1 98.5 105 LYS A C 1
ATOM 824 O O . LYS A 1 105 ? -16.219 6.508 11.969 1 98.5 105 LYS A O 1
ATOM 829 N N . GLY A 1 106 ? -14.203 7.09 11.016 1 97.56 106 GLY A N 1
ATOM 830 C CA . GLY A 1 106 ? -14.406 8.516 11.227 1 97.56 106 GLY A CA 1
ATOM 831 C C . GLY A 1 106 ? -15.641 9.047 10.523 1 97.56 106 GLY A C 1
ATOM 832 O O . GLY A 1 106 ? -15.914 8.68 9.375 1 97.56 106 GLY A O 1
ATOM 833 N N . THR A 1 107 ? -16.391 9.867 11.219 1 97.62 107 THR A N 1
ATOM 834 C CA . THR A 1 107 ? -17.625 10.422 10.656 1 97.62 107 THR A CA 1
ATOM 835 C C . THR A 1 107 ? -17.453 11.914 10.359 1 97.62 107 THR A C 1
ATOM 837 O O . THR A 1 107 ? -18.109 12.453 9.469 1 97.62 107 THR A O 1
ATOM 840 N N . HIS A 1 108 ? -16.672 12.547 11.203 1 96.94 108 HIS A N 1
ATOM 841 C CA . HIS A 1 108 ? -16.375 13.969 11.055 1 96.94 108 HIS A CA 1
ATOM 842 C C . HIS A 1 108 ? -14.883 14.227 11.016 1 96.94 108 HIS A C 1
ATOM 844 O O . HIS A 1 108 ? -14.156 13.844 11.938 1 96.94 108 HIS A O 1
ATOM 850 N N . VAL A 1 109 ? -14.438 14.844 9.969 1 96.19 109 VAL A N 1
ATOM 851 C CA . VAL A 1 109 ? -13.008 15.039 9.766 1 96.19 109 VAL A CA 1
ATOM 852 C C . VAL A 1 109 ? -12.719 16.531 9.562 1 96.19 109 VAL A C 1
ATOM 854 O O . VAL A 1 109 ? -13.195 17.125 8.602 1 96.19 109 VAL A O 1
ATOM 857 N N . PRO A 1 110 ? -11.977 17.156 10.484 1 92.5 110 PRO A N 1
ATOM 858 C CA . PRO A 1 110 ? -11.523 18.531 10.219 1 92.5 110 PRO A CA 1
ATOM 859 C C . PRO A 1 110 ? -10.531 18.609 9.062 1 92.5 110 PRO A C 1
ATOM 861 O O . PRO A 1 110 ? -9.516 17.891 9.062 1 92.5 110 PRO A O 1
ATOM 864 N N . VAL A 1 111 ? -10.859 19.375 8.078 1 89.31 111 VAL A N 1
ATOM 865 C CA . VAL A 1 111 ? -9.969 19.469 6.922 1 89.31 111 VAL A CA 1
ATOM 866 C C . VAL A 1 111 ? -9.961 20.906 6.395 1 89.31 111 VAL A C 1
ATOM 868 O O . VAL A 1 111 ? -10.945 21.625 6.543 1 89.31 111 VAL A O 1
ATOM 871 N N . GLY A 1 112 ? -8.789 21.281 5.867 1 82.19 112 GLY A N 1
ATOM 872 C CA . GLY A 1 112 ? -8.742 22.516 5.098 1 82.19 112 GLY A CA 1
ATOM 873 C C . GLY A 1 112 ? -9.422 22.391 3.742 1 82.19 112 GLY A C 1
ATOM 874 O O . GLY A 1 112 ? -9.617 21.281 3.238 1 82.19 112 GLY A O 1
ATOM 875 N N . GLN A 1 113 ? -9.719 23.5 3.145 1 80.19 113 GLN A N 1
ATOM 876 C CA . GLN A 1 113 ? -10.375 23.531 1.842 1 80.19 113 GLN A CA 1
ATOM 877 C C . GLN A 1 113 ? -9.547 22.812 0.789 1 80.19 113 GLN A C 1
ATOM 879 O O . GLN A 1 113 ? -10.102 22.188 -0.123 1 80.19 113 GLN A O 1
ATOM 884 N N . ASP A 1 114 ? -8.289 22.828 0.972 1 78.94 114 ASP A N 1
ATOM 885 C CA . ASP A 1 114 ? -7.371 22.234 0.003 1 78.94 114 ASP A CA 1
ATOM 886 C C . ASP A 1 114 ? -7.41 20.719 0.082 1 78.94 114 ASP A C 1
ATOM 888 O O . ASP A 1 114 ? -6.957 20.031 -0.837 1 78.94 114 ASP A O 1
ATOM 892 N N . GLN A 1 115 ? -7.938 20.125 1.146 1 87.19 115 GLN A N 1
ATOM 893 C CA . GLN A 1 115 ? -7.957 18.688 1.35 1 87.19 115 GLN A CA 1
ATOM 894 C C . GLN A 1 115 ? -9.344 18.109 1.086 1 87.19 115 GLN A C 1
ATOM 896 O O . GLN A 1 115 ? -9.57 16.906 1.266 1 87.19 115 GLN A O 1
ATOM 901 N N . MET A 1 116 ? -10.234 18.953 0.624 1 91.31 116 MET A N 1
ATOM 902 C CA . MET A 1 116 ? -11.609 18.547 0.406 1 91.31 116 MET A CA 1
ATOM 903 C C . MET A 1 116 ? -11.68 17.406 -0.618 1 91.31 116 MET A C 1
ATOM 905 O O . MET A 1 116 ? -12.469 16.469 -0.463 1 91.31 116 MET A O 1
ATOM 909 N N . GLN A 1 117 ? -10.883 17.5 -1.622 1 94.12 117 GLN A N 1
ATOM 910 C CA . GLN A 1 117 ? -10.891 16.484 -2.66 1 94.12 117 GLN A CA 1
ATOM 911 C C . GLN A 1 117 ? -10.492 15.125 -2.094 1 94.12 117 GLN A C 1
ATOM 913 O O . GLN A 1 117 ? -11.039 14.094 -2.494 1 94.12 117 GLN A O 1
ATOM 918 N N . HIS A 1 118 ? -9.539 15.07 -1.218 1 95.38 118 HIS A N 1
ATOM 919 C CA . HIS A 1 118 ? -9.117 13.828 -0.58 1 95.38 118 HIS A CA 1
ATOM 920 C C . HIS A 1 118 ? -10.234 13.242 0.284 1 95.38 118 HIS A C 1
ATOM 922 O O . HIS A 1 118 ? -10.422 12.023 0.323 1 95.38 118 HIS A O 1
ATOM 928 N N . LEU A 1 119 ? -10.914 14.094 0.984 1 96.94 119 LEU A N 1
ATOM 929 C CA . LEU A 1 119 ? -12.031 13.625 1.793 1 96.94 119 LEU A CA 1
ATOM 930 C C . LEU A 1 119 ? -13.133 13.039 0.913 1 96.94 119 LEU A C 1
ATOM 932 O O . LEU A 1 119 ? -13.75 12.031 1.27 1 96.94 119 LEU A O 1
ATOM 936 N N . GLU A 1 120 ? -13.375 13.711 -0.189 1 96.88 120 GLU A N 1
ATOM 937 C CA . GLU A 1 120 ? -14.352 13.188 -1.136 1 96.88 120 GLU A CA 1
ATOM 938 C C . GLU A 1 120 ? -13.945 11.812 -1.649 1 96.88 120 GLU A C 1
ATOM 940 O O . GLU A 1 120 ? -14.789 10.93 -1.819 1 96.88 120 GLU A O 1
ATOM 945 N N . LEU A 1 121 ? -12.695 11.68 -1.941 1 97.25 121 LEU A N 1
ATOM 946 C CA . LEU A 1 121 ? -12.203 10.375 -2.355 1 97.25 121 LEU A CA 1
ATOM 947 C C . LEU A 1 121 ? -12.445 9.328 -1.271 1 97.25 121 LEU A C 1
ATOM 949 O O . LEU A 1 121 ? -12.844 8.203 -1.567 1 97.25 121 LEU A O 1
ATOM 953 N N . ALA A 1 122 ? -12.141 9.672 0.005 1 98.19 122 ALA A N 1
ATOM 954 C CA . ALA A 1 122 ? -12.398 8.758 1.111 1 98.19 122 ALA A CA 1
ATOM 955 C C . ALA A 1 122 ? -13.867 8.344 1.148 1 98.19 122 ALA A C 1
ATOM 957 O O . ALA A 1 122 ? -14.188 7.172 1.378 1 98.19 122 ALA A O 1
ATOM 958 N N . ARG A 1 123 ? -14.781 9.281 0.886 1 98.44 123 ARG A N 1
ATOM 959 C CA . ARG A 1 123 ? -16.203 9 0.834 1 98.44 123 ARG A CA 1
ATOM 960 C C . ARG A 1 123 ? -16.531 8.039 -0.303 1 98.44 123 ARG A C 1
ATOM 962 O O . ARG A 1 123 ? -17.297 7.09 -0.121 1 98.44 123 ARG A O 1
ATOM 969 N N . ASP A 1 124 ? -15.945 8.312 -1.423 1 97.94 124 ASP A N 1
ATOM 970 C CA . ASP A 1 124 ? -16.172 7.473 -2.592 1 97.94 124 ASP A CA 1
ATOM 971 C C . ASP A 1 124 ? -15.672 6.051 -2.35 1 97.94 124 ASP A C 1
ATOM 973 O O . ASP A 1 124 ? -16.344 5.078 -2.715 1 97.94 124 ASP A O 1
ATOM 977 N N . ILE A 1 125 ? -14.531 5.91 -1.776 1 98.12 125 ILE A N 1
ATOM 978 C CA . ILE A 1 125 ? -13.961 4.598 -1.49 1 98.12 125 ILE A CA 1
ATOM 979 C C . ILE A 1 125 ? -14.844 3.857 -0.486 1 98.12 125 ILE A C 1
ATOM 981 O O . ILE A 1 125 ? -15.094 2.658 -0.636 1 98.12 125 ILE A O 1
ATOM 985 N N . ALA A 1 126 ? -15.305 4.582 0.559 1 98.62 126 ALA A N 1
ATOM 986 C CA . ALA A 1 126 ? -16.219 3.984 1.527 1 98.62 126 ALA A CA 1
ATOM 987 C C . ALA A 1 126 ? -17.453 3.426 0.837 1 98.62 126 ALA A C 1
ATOM 989 O O . ALA A 1 126 ? -17.844 2.277 1.068 1 98.62 126 ALA A O 1
ATOM 990 N N . SER A 1 127 ? -18.031 4.242 -0.011 1 98.19 127 SER A N 1
ATOM 991 C CA . SER A 1 127 ? -19.234 3.832 -0.737 1 98.19 127 SER A CA 1
ATOM 992 C C . SER A 1 127 ? -18.953 2.633 -1.637 1 98.19 127 SER A C 1
ATOM 994 O O . SER A 1 127 ? -19.734 1.684 -1.677 1 98.19 127 SER A O 1
ATOM 996 N N . LEU A 1 128 ? -17.891 2.729 -2.359 1 96.81 128 LEU A N 1
ATOM 997 C CA . LEU A 1 128 ? -17.516 1.662 -3.281 1 96.81 128 LEU A CA 1
ATOM 998 C C . LEU A 1 128 ? -17.297 0.35 -2.533 1 96.81 128 LEU A C 1
ATOM 1000 O O . LEU A 1 128 ? -17.766 -0.704 -2.971 1 96.81 128 LEU A O 1
ATOM 1004 N N . PHE A 1 129 ? -16.609 0.355 -1.421 1 98.12 129 PHE A N 1
ATOM 1005 C CA . PHE A 1 129 ? -16.359 -0.839 -0.622 1 98.12 129 PHE A CA 1
ATOM 1006 C C . PHE A 1 129 ? -17.672 -1.444 -0.136 1 98.12 129 PHE A C 1
ATOM 1008 O O . PHE A 1 129 ? -17.906 -2.641 -0.309 1 98.12 129 PHE A O 1
ATOM 1015 N N . ASN A 1 130 ? -18.438 -0.548 0.54 1 98.12 130 ASN A N 1
ATOM 1016 C CA . ASN A 1 130 ? -19.703 -1.001 1.083 1 98.12 130 ASN A CA 1
ATOM 1017 C C . ASN A 1 130 ? -20.578 -1.645 0.006 1 98.12 130 ASN A C 1
ATOM 1019 O O . ASN A 1 130 ? -21.172 -2.697 0.234 1 98.12 130 ASN A O 1
ATOM 1023 N N . LYS A 1 131 ? -20.625 -1.001 -1.134 1 96.62 131 LYS A N 1
ATOM 1024 C CA . LYS A 1 131 ? -21.422 -1.537 -2.236 1 96.62 131 LYS A CA 1
ATOM 1025 C C . LYS A 1 131 ? -20.859 -2.865 -2.729 1 96.62 131 LYS A C 1
ATOM 1027 O O . LYS A 1 131 ? -21.594 -3.834 -2.912 1 96.62 131 LYS A O 1
ATOM 1032 N N . THR A 1 132 ? -19.531 -2.914 -2.932 1 94.81 132 THR A N 1
ATOM 1033 C CA . THR A 1 132 ? -18.844 -4.074 -3.49 1 94.81 132 THR A CA 1
ATOM 1034 C C . THR A 1 132 ? -19.031 -5.293 -2.592 1 94.81 132 THR A C 1
ATOM 1036 O O . THR A 1 132 ? -19.25 -6.406 -3.08 1 94.81 132 THR A O 1
ATOM 1039 N N . PHE A 1 133 ? -19 -5.102 -1.339 1 96 133 PHE A N 1
ATOM 1040 C CA . PHE A 1 133 ? -19 -6.242 -0.43 1 96 133 PHE A CA 1
ATOM 1041 C C . PHE A 1 133 ? -20.312 -6.316 0.344 1 96 133 PHE A C 1
ATOM 1043 O O . PHE A 1 133 ? -20.406 -7.023 1.352 1 96 133 PHE A O 1
ATOM 1050 N N . LYS A 1 134 ? -21.312 -5.527 -0.112 1 95.56 134 LYS A N 1
ATOM 1051 C CA . LYS A 1 134 ? -22.672 -5.559 0.411 1 95.56 134 LYS A CA 1
ATOM 1052 C C . LYS A 1 134 ? -22.672 -5.418 1.931 1 95.56 134 LYS A C 1
ATOM 1054 O O . LYS A 1 134 ? -23.266 -6.238 2.633 1 95.56 134 LYS A O 1
ATOM 1059 N N . THR A 1 135 ? -22.062 -4.32 2.395 1 97.69 135 THR A N 1
ATOM 1060 C CA . THR A 1 135 ? -21.938 -4.031 3.818 1 97.69 135 THR A CA 1
ATOM 1061 C C . THR A 1 135 ? -22.188 -2.547 4.09 1 97.69 135 THR A C 1
ATOM 1063 O O . THR A 1 135 ? -22.422 -1.773 3.164 1 97.69 135 THR A O 1
ATOM 1066 N N . SER A 1 136 ? -22.266 -2.172 5.336 1 98.25 136 SER A N 1
ATOM 1067 C CA . SER A 1 136 ? -22.312 -0.784 5.781 1 98.25 136 SER A CA 1
ATOM 1068 C C . SER A 1 136 ? -21.219 -0.485 6.793 1 98.25 136 SER A C 1
ATOM 1070 O O . SER A 1 136 ? -21.422 0.281 7.734 1 98.25 136 SER A O 1
ATOM 1072 N N . LEU A 1 137 ? -20.141 -1.143 6.586 1 98.5 137 LEU A N 1
ATOM 1073 C CA . LEU A 1 137 ? -19.047 -1.103 7.559 1 98.5 137 LEU A CA 1
ATOM 1074 C C . LEU A 1 137 ? -18.5 0.312 7.691 1 98.5 137 LEU A C 1
ATOM 1076 O O . LEU A 1 137 ? -18.234 0.78 8.805 1 98.5 137 LEU A O 1
ATOM 1080 N N . PHE A 1 138 ? -18.297 0.98 6.477 1 98.81 138 PHE A N 1
ATOM 1081 C CA . PHE A 1 138 ? -17.609 2.268 6.504 1 98.81 138 PHE A CA 1
ATOM 1082 C C . PHE A 1 138 ? -18.609 3.414 6.367 1 98.81 138 PHE A C 1
ATOM 1084 O O . PHE A 1 138 ? -19.406 3.439 5.43 1 98.81 138 PHE A O 1
ATOM 1091 N N . PRO A 1 139 ? -18.562 4.363 7.258 1 98.69 139 PRO A N 1
ATOM 1092 C CA . PRO A 1 139 ? -19.359 5.586 7.09 1 98.69 139 PRO A CA 1
ATOM 1093 C C . PRO A 1 139 ? -18.781 6.52 6.027 1 98.69 139 PRO A C 1
ATOM 1095 O O . PRO A 1 139 ? -17.641 6.332 5.586 1 98.69 139 PRO A O 1
ATOM 1098 N N . LYS A 1 140 ? -19.531 7.461 5.602 1 98.25 140 LYS A N 1
ATOM 1099 C CA . LYS A 1 140 ? -19.078 8.547 4.742 1 98.25 140 LYS A CA 1
ATOM 1100 C C . LYS A 1 140 ? -18.719 9.781 5.566 1 98.25 140 LYS A C 1
ATOM 1102 O O . LYS A 1 140 ? -19.594 10.484 6.059 1 98.25 140 LYS A O 1
ATOM 1107 N N . PRO A 1 141 ? -17.438 10.016 5.738 1 98 141 PRO A N 1
ATOM 1108 C CA . PRO A 1 141 ? -17.031 11.109 6.625 1 98 141 PRO A CA 1
ATOM 1109 C C . PRO A 1 141 ? -17.469 12.477 6.109 1 98 141 PRO A C 1
ATOM 1111 O O . PRO A 1 141 ? -17.438 12.727 4.902 1 98 141 PRO A O 1
ATOM 1114 N N . ALA A 1 142 ? -17.875 13.352 6.969 1 97 142 ALA A N 1
ATOM 1115 C CA . ALA A 1 142 ? -18.234 14.742 6.672 1 97 142 ALA A CA 1
ATOM 1116 C C . ALA A 1 142 ? -17.094 15.688 7.047 1 97 142 ALA A C 1
ATOM 1118 O O . ALA A 1 142 ? -16.406 15.477 8.047 1 97 142 ALA A O 1
ATOM 1119 N N . ALA A 1 143 ? -16.969 16.703 6.219 1 94.62 143 ALA A N 1
ATOM 1120 C CA . ALA A 1 143 ? -15.93 17.703 6.488 1 94.62 143 ALA A CA 1
ATOM 1121 C C . ALA A 1 143 ? -16.375 18.672 7.582 1 94.62 143 ALA A C 1
ATOM 1123 O O . ALA A 1 143 ? -17.547 19.062 7.629 1 94.62 143 ALA A O 1
ATOM 1124 N N . ILE A 1 144 ? -15.555 18.906 8.492 1 92.12 144 ILE A N 1
ATOM 1125 C CA . ILE A 1 144 ? -15.664 20.062 9.391 1 92.12 144 ILE A CA 1
ATOM 1126 C C . ILE A 1 144 ? -14.719 21.172 8.938 1 92.12 144 ILE A C 1
ATOM 1128 O O . ILE A 1 144 ? -13.5 21.031 9.062 1 92.12 144 ILE A O 1
ATOM 1132 N N . LEU A 1 145 ? -15.312 22.203 8.344 1 82.94 145 LEU A N 1
ATOM 1133 C CA . LEU A 1 145 ? -14.5 23.328 7.875 1 82.94 145 LEU A CA 1
ATOM 1134 C C . LEU A 1 145 ? -14.312 24.359 8.984 1 82.94 145 LEU A C 1
ATOM 1136 O O . LEU A 1 145 ? -15.281 24.797 9.602 1 82.94 145 LEU A O 1
ATOM 1140 N N . PRO A 1 146 ? -13.117 24.609 9.258 1 73.38 146 PRO A N 1
ATOM 1141 C CA . PRO A 1 146 ? -12.914 25.672 10.242 1 73.38 146 PRO A CA 1
ATOM 1142 C C . PRO A 1 146 ? -13.43 27.016 9.766 1 73.38 146 PRO A C 1
ATOM 1144 O O . PRO A 1 146 ? -13.492 27.266 8.562 1 73.38 146 PRO A O 1
ATOM 1147 N N . PRO A 1 147 ? -14.141 27.797 10.594 1 62.72 147 PRO A N 1
ATOM 1148 C CA . PRO A 1 147 ? -14.586 29.141 10.188 1 62.72 147 PRO A CA 1
ATOM 1149 C C . PRO A 1 147 ? -13.508 29.906 9.43 1 62.72 147 PRO A C 1
ATOM 1151 O O . PRO A 1 147 ? -12.32 29.609 9.555 1 62.72 147 PRO A O 1
ATOM 1154 N N . ALA A 1 148 ? -13.906 30.734 8.227 1 53.28 148 ALA A N 1
ATOM 1155 C CA . ALA A 1 148 ? -13.18 31.516 7.23 1 53.28 148 ALA A CA 1
ATOM 1156 C C . ALA A 1 148 ? -11.898 32.094 7.82 1 53.28 148 ALA A C 1
ATOM 1158 O O . ALA A 1 148 ? -10.891 32.219 7.121 1 53.28 148 ALA A O 1
ATOM 1159 N N . THR A 1 149 ? -12.047 32.781 8.945 1 49.72 149 THR A N 1
ATOM 1160 C CA . THR A 1 149 ? -10.898 33.594 9.375 1 49.72 149 THR A CA 1
ATOM 1161 C C . THR A 1 149 ? -9.617 32.75 9.312 1 49.72 149 THR A C 1
ATOM 1163 O O . THR A 1 149 ? -8.523 33.281 9.539 1 49.72 149 THR A O 1
ATOM 1166 N N . GLN A 1 150 ? -9.672 31.484 8.68 1 60.12 150 GLN A N 1
ATOM 1167 C CA . GLN A 1 150 ? -8.656 30.656 9.328 1 60.12 150 GLN A CA 1
ATOM 1168 C C . GLN A 1 150 ? -7.461 30.422 8.406 1 60.12 150 GLN A C 1
ATOM 1170 O O . GLN A 1 150 ? -6.559 29.656 8.727 1 60.12 150 GLN A O 1
ATOM 1175 N N . ARG A 1 151 ? -7.387 31.391 7.289 1 75.81 151 ARG A N 1
ATOM 1176 C CA . ARG A 1 151 ? -6.133 31.281 6.551 1 75.81 151 ARG A CA 1
ATOM 1177 C C . ARG A 1 151 ? -5.203 32.438 6.887 1 75.81 151 ARG A C 1
ATOM 1179 O O . ARG A 1 151 ? -5.605 33.594 6.836 1 75.81 151 ARG A O 1
ATOM 1186 N N . VAL A 1 152 ? -4.09 32.219 7.316 1 88.38 152 VAL A N 1
ATOM 1187 C CA . VAL A 1 152 ? -3.07 33.219 7.582 1 88.38 152 VAL A CA 1
ATOM 1188 C C . VAL A 1 152 ? -2.201 33.406 6.34 1 88.38 152 VAL A C 1
ATOM 1190 O O . VAL A 1 152 ? -1.695 32.438 5.77 1 88.38 152 VAL A O 1
ATOM 1193 N N . MET A 1 153 ? -2.111 34.688 5.926 1 92.25 153 MET A N 1
ATOM 1194 C CA . MET A 1 153 ? -1.349 35 4.723 1 92.25 153 MET A CA 1
ATOM 1195 C C . MET A 1 153 ? 0.101 35.312 5.066 1 92.25 153 MET A C 1
ATOM 1197 O O . MET A 1 153 ? 0.425 35.594 6.227 1 92.25 153 MET A O 1
ATOM 1201 N N . SER A 1 154 ? 0.919 35.281 4.082 1 95.38 154 SER A N 1
ATOM 1202 C CA . SER A 1 154 ? 2.332 35.625 4.242 1 95.38 154 SER A CA 1
ATOM 1203 C C . SER A 1 154 ? 2.516 37.031 4.754 1 95.38 154 SER A C 1
ATOM 1205 O O . SER A 1 154 ? 1.816 37.938 4.316 1 95.38 154 SER A O 1
ATOM 1207 N N . LEU A 1 155 ? 3.473 37.156 5.625 1 97.44 155 LEU A N 1
ATOM 1208 C CA . LEU A 1 155 ? 3.771 38.5 6.137 1 97.44 155 LEU A CA 1
ATOM 1209 C C . LEU A 1 155 ? 4.52 39.312 5.098 1 97.44 155 LEU A C 1
ATOM 1211 O O . LEU A 1 155 ? 4.555 40.562 5.184 1 97.44 155 LEU A O 1
ATOM 1215 N N . ARG A 1 156 ? 5.102 38.656 4.102 1 96.5 156 ARG A N 1
ATOM 1216 C CA . ARG A 1 156 ? 5.906 39.344 3.096 1 96.5 156 ARG A CA 1
ATOM 1217 C C . ARG A 1 156 ? 5.145 39.469 1.781 1 96.5 156 ARG A C 1
ATOM 1219 O O . ARG A 1 156 ? 5.422 40.375 0.984 1 96.5 156 ARG A O 1
ATOM 1226 N N . ASP A 1 157 ? 4.242 38.562 1.547 1 95.62 157 ASP A N 1
ATOM 1227 C CA . ASP A 1 157 ? 3.346 38.625 0.396 1 95.62 157 ASP A CA 1
ATOM 1228 C C . ASP A 1 157 ? 1.916 38.25 0.8 1 95.62 157 ASP A C 1
ATOM 1230 O O . ASP A 1 157 ? 1.495 37.125 0.673 1 95.62 157 ASP A O 1
ATOM 1234 N N . PRO A 1 158 ? 1.14 39.312 1.108 1 94.5 158 PRO A N 1
ATOM 1235 C CA . PRO A 1 158 ? -0.183 39.031 1.684 1 94.5 158 PRO A CA 1
ATOM 1236 C C . PRO A 1 158 ? -1.159 38.438 0.675 1 94.5 158 PRO A C 1
ATOM 1238 O O . PRO A 1 158 ? -2.291 38.094 1.031 1 94.5 158 PRO A O 1
ATOM 1241 N N . THR A 1 159 ? -0.752 38.312 -0.533 1 91 159 THR A N 1
ATOM 1242 C CA . THR A 1 159 ? -1.604 37.688 -1.54 1 91 159 THR A CA 1
ATOM 1243 C C . THR A 1 159 ? -1.352 36.188 -1.605 1 91 159 THR A C 1
ATOM 1245 O O . THR A 1 159 ? -2.113 35.469 -2.234 1 91 159 THR A O 1
ATOM 1248 N N . SER A 1 160 ? -0.294 35.812 -0.897 1 90.19 160 SER A N 1
ATOM 1249 C CA . SER A 1 160 ? 0.044 34.406 -0.853 1 90.19 160 SER A CA 1
ATOM 1250 C C . SER A 1 160 ? -0.174 33.844 0.542 1 90.19 160 SER A C 1
ATOM 1252 O O . SER A 1 160 ? 0.05 34.5 1.543 1 90.19 160 SER A O 1
ATOM 1254 N N . LYS A 1 161 ? -0.548 32.594 0.54 1 87.38 161 LYS A N 1
ATOM 1255 C CA . LYS A 1 161 ? -0.722 31.906 1.815 1 87.38 161 LYS A CA 1
ATOM 1256 C C . LYS A 1 161 ? 0.613 31.734 2.533 1 87.38 161 LYS A C 1
ATOM 1258 O O . LYS A 1 161 ? 1.647 31.531 1.894 1 87.38 161 LYS A O 1
ATOM 1263 N N . MET A 1 162 ? 0.541 31.844 3.855 1 90.81 162 MET A N 1
ATOM 1264 C CA . MET A 1 162 ? 1.729 31.562 4.652 1 90.81 162 MET A CA 1
ATOM 1265 C C . MET A 1 162 ? 2.193 30.125 4.449 1 90.81 162 MET A C 1
ATOM 1267 O O . MET A 1 162 ? 1.379 29.203 4.457 1 90.81 162 MET A O 1
ATOM 1271 N N . SER A 1 163 ? 3.443 29.922 4.242 1 87.5 163 SER A N 1
ATOM 1272 C CA . SER A 1 163 ? 3.943 28.594 3.928 1 87.5 163 SER A CA 1
ATOM 1273 C C . SER A 1 163 ? 5.312 28.344 4.559 1 87.5 163 SER A C 1
ATOM 1275 O O . SER A 1 163 ? 6.16 29.25 4.574 1 87.5 163 SER A O 1
ATOM 1277 N N . LYS A 1 164 ? 5.453 27.125 4.988 1 85 164 LYS A N 1
ATOM 1278 C CA . LYS A 1 164 ? 6.746 26.719 5.527 1 85 164 LYS A CA 1
ATOM 1279 C C . LYS A 1 164 ? 7.801 26.641 4.426 1 85 164 LYS A C 1
ATOM 1281 O O . LYS A 1 164 ? 8.992 26.828 4.688 1 85 164 LYS A O 1
ATOM 1286 N N . SER A 1 165 ? 7.391 26.422 3.248 1 80.94 165 SER A N 1
ATOM 1287 C CA . SER A 1 165 ? 8.312 26.203 2.135 1 80.94 165 SER A CA 1
ATOM 1288 C C . SER A 1 165 ? 8.812 27.531 1.567 1 80.94 165 SER A C 1
ATOM 1290 O O . SER A 1 165 ? 9.727 27.562 0.744 1 80.94 165 SER A O 1
ATOM 1292 N N . ASP A 1 166 ? 8.18 28.625 2.049 1 88.19 166 ASP A N 1
ATOM 1293 C CA . ASP A 1 166 ? 8.664 29.938 1.609 1 88.19 166 ASP A CA 1
ATOM 1294 C C . ASP A 1 166 ? 10.125 30.141 2.021 1 88.19 166 ASP A C 1
ATOM 1296 O O . ASP A 1 166 ? 10.492 29.859 3.164 1 88.19 166 ASP A O 1
ATOM 1300 N N . PRO A 1 167 ? 10.867 30.562 1.089 1 90.56 167 PRO A N 1
ATOM 1301 C CA . PRO A 1 167 ? 12.289 30.719 1.394 1 90.56 167 PRO A CA 1
ATOM 1302 C C . PRO A 1 167 ? 12.547 31.75 2.49 1 90.56 167 PRO A C 1
ATOM 1304 O O . PRO A 1 167 ? 13.539 31.641 3.219 1 90.56 167 PRO A O 1
ATOM 1307 N N . SER A 1 168 ? 11.758 32.75 2.602 1 92.69 168 SER A N 1
ATOM 1308 C CA . SER A 1 168 ? 11.945 33.781 3.621 1 92.69 168 SER A CA 1
ATOM 1309 C C . SER A 1 168 ? 11.266 33.406 4.93 1 92.69 168 SER A C 1
ATOM 1311 O O . SER A 1 168 ? 10.031 33.344 4.996 1 92.69 168 SER A O 1
ATOM 1313 N N . ASP A 1 169 ? 12.055 33.312 5.898 1 94.75 169 ASP A N 1
ATOM 1314 C CA . ASP A 1 169 ? 11.508 33.031 7.215 1 94.75 169 ASP A CA 1
ATOM 1315 C C . ASP A 1 169 ? 10.633 34.188 7.723 1 94.75 169 ASP A C 1
ATOM 1317 O O . ASP A 1 169 ? 9.742 33.969 8.547 1 94.75 169 ASP A O 1
ATOM 1321 N N . PHE A 1 170 ? 10.836 35.375 7.23 1 96.69 170 PHE A N 1
ATOM 1322 C CA . PHE A 1 170 ? 10.094 36.531 7.648 1 96.69 170 PHE A CA 1
ATOM 1323 C C . PHE A 1 170 ? 8.672 36.5 7.09 1 96.69 170 PHE A C 1
ATOM 1325 O O . PHE A 1 170 ? 7.828 37.312 7.48 1 96.69 170 PHE A O 1
ATOM 1332 N N . SER A 1 171 ? 8.438 35.531 6.23 1 96.38 171 SER A N 1
ATOM 1333 C CA . SER A 1 171 ? 7.117 35.406 5.629 1 96.38 171 SER A CA 1
ATOM 1334 C C . SER A 1 171 ? 6.141 34.719 6.574 1 96.38 171 SER A C 1
ATOM 1336 O O . SER A 1 171 ? 4.93 34.719 6.336 1 96.38 171 SER A O 1
ATOM 1338 N N . ARG A 1 172 ? 6.66 34.188 7.691 1 96.38 172 ARG A N 1
ATOM 1339 C CA . ARG A 1 172 ? 5.812 33.344 8.539 1 96.38 172 ARG A CA 1
ATOM 1340 C C . ARG A 1 172 ? 6.168 33.531 10.016 1 96.38 172 ARG A C 1
ATOM 1342 O O . ARG A 1 172 ? 7.238 34.062 10.336 1 96.38 172 ARG A O 1
ATOM 1349 N N . LEU A 1 173 ? 5.242 33.219 10.82 1 95.19 173 LEU A N 1
ATOM 1350 C CA . LEU A 1 173 ? 5.449 33.094 12.266 1 95.19 173 LEU A CA 1
ATOM 1351 C C . LEU A 1 173 ? 5.551 31.641 12.695 1 95.19 173 LEU A C 1
ATOM 1353 O O . LEU A 1 173 ? 4.656 30.844 12.406 1 95.19 173 LEU A O 1
ATOM 1357 N N . ASN A 1 174 ? 6.617 31.328 13.289 1 94.31 174 ASN A N 1
ATOM 1358 C CA . ASN A 1 174 ? 6.754 29.984 13.852 1 94.31 174 ASN A CA 1
ATOM 1359 C C . ASN A 1 174 ? 6.367 29.953 15.328 1 94.31 174 ASN A C 1
ATOM 1361 O O . ASN A 1 174 ? 6.648 30.891 16.062 1 94.31 174 ASN A O 1
ATOM 1365 N N . LEU A 1 175 ? 5.824 28.922 15.773 1 94.06 175 LEU A N 1
ATOM 1366 C CA . LEU A 1 175 ? 5.395 28.766 17.156 1 94.06 175 LEU A CA 1
ATOM 1367 C C . LEU A 1 175 ? 6.582 28.891 18.109 1 94.06 175 LEU A C 1
ATOM 1369 O O . LEU A 1 175 ? 6.41 29.25 19.281 1 94.06 175 LEU A O 1
ATOM 1373 N N . THR A 1 176 ? 7.824 28.672 17.562 1 93.56 176 THR A N 1
ATOM 1374 C CA . THR A 1 176 ? 9.008 28.656 18.406 1 93.56 176 THR A CA 1
ATOM 1375 C C . THR A 1 176 ? 9.789 29.953 18.297 1 93.56 176 THR A C 1
ATOM 1377 O O . THR A 1 176 ? 10.859 30.094 18.891 1 93.56 176 THR A O 1
ATOM 1380 N N . ASP A 1 177 ? 9.297 30.875 17.516 1 96.5 177 ASP A N 1
ATOM 1381 C CA . ASP A 1 177 ? 9.984 32.156 17.406 1 96.5 177 ASP A CA 1
ATOM 1382 C C . ASP A 1 177 ? 10.055 32.875 18.75 1 96.5 177 ASP A C 1
ATOM 1384 O O . ASP A 1 177 ? 9.047 32.969 19.453 1 96.5 177 ASP A O 1
ATOM 1388 N N . PRO A 1 178 ? 11.227 33.375 19.078 1 97.12 178 PRO A N 1
ATOM 1389 C CA . PRO A 1 178 ? 11.258 34.188 20.297 1 97.12 178 PRO A CA 1
ATOM 1390 C C . PRO A 1 178 ? 10.5 35.5 20.125 1 97.12 178 PRO A C 1
ATOM 1392 O O . PRO A 1 178 ? 10.328 36 19 1 97.12 178 PRO A O 1
ATOM 1395 N N . PRO A 1 179 ? 10.086 36.062 21.203 1 97.75 179 PRO A N 1
ATOM 1396 C CA . PRO A 1 179 ? 9.281 37.281 21.156 1 97.75 179 PRO A CA 1
ATOM 1397 C C . PRO A 1 179 ? 9.906 38.375 20.281 1 97.75 179 PRO A C 1
ATOM 1399 O O . PRO A 1 179 ? 9.211 39 19.5 1 97.75 179 PRO A O 1
ATOM 1402 N N . ALA A 1 180 ? 11.195 38.562 20.391 1 98.12 180 ALA A N 1
ATOM 1403 C CA . ALA A 1 180 ? 11.875 39.594 19.609 1 98.12 180 ALA A CA 1
ATOM 1404 C C . ALA A 1 180 ? 11.75 39.344 18.125 1 98.12 180 ALA A C 1
ATOM 1406 O O . ALA A 1 180 ? 11.57 40.25 17.328 1 98.12 180 ALA A O 1
ATOM 1407 N N . LEU A 1 181 ? 11.867 38.094 17.797 1 98.19 181 LEU A N 1
ATOM 1408 C CA . LEU A 1 181 ? 11.766 37.719 16.391 1 98.19 181 LEU A CA 1
ATOM 1409 C C . LEU A 1 181 ? 10.328 37.844 15.898 1 98.19 181 LEU A C 1
ATOM 1411 O O . LEU A 1 181 ? 10.094 38.281 14.766 1 98.19 181 LEU A O 1
ATOM 1415 N N . ILE A 1 182 ? 9.344 37.469 16.672 1 98.31 182 ILE A N 1
ATOM 1416 C CA . ILE A 1 182 ? 7.938 37.656 16.328 1 98.31 182 ILE A CA 1
ATOM 1417 C C . ILE A 1 182 ? 7.668 39.125 16.047 1 98.31 182 ILE A C 1
ATOM 1419 O O . ILE A 1 182 ? 7.07 39.469 15.016 1 98.31 182 ILE A O 1
ATOM 1423 N N . LYS A 1 183 ? 8.172 39.969 16.922 1 98.25 183 LYS A N 1
ATOM 1424 C CA . LYS A 1 183 ? 7.984 41.406 16.75 1 98.25 183 LYS A CA 1
ATOM 1425 C C . LYS A 1 183 ? 8.648 41.875 15.469 1 98.25 183 LYS A C 1
ATOM 1427 O O . LYS A 1 183 ? 8.039 42.625 14.688 1 98.25 183 LYS A O 1
ATOM 1432 N N . ALA A 1 184 ? 9.844 41.438 15.242 1 98.38 184 ALA A N 1
ATOM 1433 C CA . ALA A 1 184 ? 10.578 41.875 14.055 1 98.38 184 ALA A CA 1
ATOM 1434 C C . ALA A 1 184 ? 9.844 41.469 12.781 1 98.38 184 ALA A C 1
ATOM 1436 O O . ALA A 1 184 ? 9.742 42.25 11.836 1 98.38 184 ALA A O 1
ATOM 1437 N N . LYS A 1 185 ? 9.336 40.219 12.766 1 98.31 185 LYS A N 1
ATOM 1438 C CA . LYS A 1 185 ? 8.641 39.688 11.594 1 98.31 185 LYS A CA 1
ATOM 1439 C C . LYS A 1 185 ? 7.348 40.469 11.336 1 98.31 185 LYS A C 1
ATOM 1441 O O . LYS A 1 185 ? 7.039 40.812 10.195 1 98.31 185 LYS A O 1
ATOM 1446 N N . ILE A 1 186 ? 6.586 40.812 12.367 1 98.25 186 ILE A N 1
ATOM 1447 C CA . ILE A 1 186 ? 5.316 41.5 12.227 1 98.25 186 ILE A CA 1
ATOM 1448 C C . ILE A 1 186 ? 5.582 42.969 11.844 1 98.25 186 ILE A C 1
ATOM 1450 O O . ILE A 1 186 ? 4.898 43.531 10.977 1 98.25 186 ILE A O 1
ATOM 1454 N N . MET A 1 187 ? 6.629 43.562 12.445 1 98 187 MET A N 1
ATOM 1455 C CA . MET A 1 187 ? 6.961 44.938 12.141 1 98 187 MET A CA 1
ATOM 1456 C C . MET A 1 187 ? 7.375 45.094 10.68 1 98 187 MET A C 1
ATOM 1458 O O . MET A 1 187 ? 7.16 46.156 10.078 1 98 187 MET A O 1
ATOM 1462 N N . LYS A 1 188 ? 7.914 44.031 10.125 1 97.44 188 LYS A N 1
ATOM 1463 C CA . LYS A 1 188 ? 8.398 44.094 8.742 1 97.44 188 LYS A CA 1
ATOM 1464 C C . LYS A 1 188 ? 7.332 43.594 7.773 1 97.44 188 LYS A C 1
ATOM 1466 O O . LYS A 1 188 ? 7.566 43.531 6.562 1 97.44 188 LYS A O 1
ATOM 1471 N N . ALA A 1 189 ? 6.215 43.219 8.266 1 97.75 189 ALA A N 1
ATOM 1472 C CA . ALA A 1 189 ? 5.148 42.719 7.398 1 97.75 189 ALA A CA 1
ATOM 1473 C C . ALA A 1 189 ? 4.754 43.781 6.359 1 97.75 189 ALA A C 1
ATOM 1475 O O . ALA A 1 189 ? 4.695 44.969 6.664 1 97.75 189 ALA A O 1
ATOM 1476 N N . VAL A 1 190 ? 4.461 43.344 5.199 1 96.25 190 VAL A N 1
ATOM 1477 C CA . VAL A 1 190 ? 4.094 44.25 4.109 1 96.25 190 VAL A CA 1
ATOM 1478 C C . VAL A 1 190 ? 2.666 44.75 4.312 1 96.25 190 VAL A C 1
ATOM 1480 O O . VAL A 1 190 ? 1.743 43.938 4.496 1 96.25 190 VAL A O 1
ATOM 1483 N N . THR A 1 191 ? 2.477 46 4.297 1 94.38 191 THR A N 1
ATOM 1484 C CA . THR A 1 191 ? 1.176 46.656 4.305 1 94.38 191 THR A CA 1
ATOM 1485 C C . THR A 1 191 ? 1.146 47.812 3.303 1 94.38 191 THR A C 1
ATOM 1487 O O . THR A 1 191 ? 2.068 47.969 2.502 1 94.38 191 THR A O 1
ATOM 1490 N N . ASP A 1 192 ? 0.037 48.438 3.18 1 93.12 192 ASP A N 1
ATOM 1491 C CA . ASP A 1 192 ? -0.089 49.625 2.32 1 93.12 192 ASP A CA 1
ATOM 1492 C C . ASP A 1 192 ? 0.201 50.906 3.096 1 93.12 192 ASP A C 1
ATOM 1494 O O . ASP A 1 192 ? 0.563 50.844 4.273 1 93.12 192 ASP A O 1
ATOM 1498 N N . SER A 1 193 ? 0.02 52.031 2.406 1 89 193 SER A N 1
ATOM 1499 C CA . SER A 1 193 ? 0.377 53.312 3.021 1 89 193 SER A CA 1
ATOM 1500 C C . SER A 1 193 ? -0.863 54.062 3.49 1 89 193 SER A C 1
ATOM 1502 O O . SER A 1 193 ? -0.759 55.156 4.023 1 89 193 SER A O 1
ATOM 1504 N N . ALA A 1 194 ? -1.961 53.406 3.34 1 90.75 194 ALA A N 1
ATOM 1505 C CA . ALA A 1 194 ? -3.18 54.094 3.77 1 90.75 194 ALA A CA 1
ATOM 1506 C C . ALA A 1 194 ? -3.252 54.188 5.293 1 90.75 194 ALA A C 1
ATOM 1508 O O . ALA A 1 194 ? -2.891 53.219 5.992 1 90.75 194 ALA A O 1
ATOM 1509 N N . PRO A 1 195 ? -3.666 55.312 5.781 1 90.06 195 PRO A N 1
ATOM 1510 C CA . PRO A 1 195 ? -3.734 55.469 7.238 1 90.06 195 PRO A CA 1
ATOM 1511 C C . PRO A 1 195 ? -4.887 54.688 7.859 1 90.06 195 PRO A C 1
ATOM 1513 O O . PRO A 1 195 ? -5.922 54.5 7.215 1 90.06 195 PRO A O 1
ATOM 1516 N N . GLY A 1 196 ? -4.625 54.281 9.109 1 92.5 196 GLY A N 1
ATOM 1517 C CA . GLY A 1 196 ? -5.695 53.688 9.898 1 92.5 196 GLY A CA 1
ATOM 1518 C C . GLY A 1 196 ? -5.809 52.188 9.703 1 92.5 196 GLY A C 1
ATOM 1519 O O . GLY A 1 196 ? -5.133 51.594 8.852 1 92.5 196 GLY A O 1
ATOM 1520 N N . VAL A 1 197 ? -6.621 51.594 10.484 1 96 197 VAL A N 1
ATOM 1521 C CA . VAL A 1 197 ? -6.848 50.156 10.508 1 96 197 VAL A CA 1
ATOM 1522 C C . VAL A 1 197 ? -8.195 49.812 9.867 1 96 197 VAL A C 1
ATOM 1524 O O . VAL A 1 197 ? -9.234 50.312 10.312 1 96 197 VAL A O 1
ATOM 1527 N N . SER A 1 198 ? -8.141 49.125 8.805 1 95.38 198 SER A N 1
ATOM 1528 C CA . SER A 1 198 ? -9.367 48.688 8.148 1 95.38 198 SER A CA 1
ATOM 1529 C C . SER A 1 198 ? -9.195 47.281 7.555 1 95.38 198 SER A C 1
ATOM 1531 O O . SER A 1 198 ? -8.078 46.781 7.461 1 95.38 198 SER A O 1
ATOM 1533 N N . TYR A 1 199 ? -10.352 46.688 7.25 1 95.69 199 TYR A N 1
ATOM 1534 C CA . TYR A 1 199 ? -10.344 45.344 6.703 1 95.69 199 TYR A CA 1
ATOM 1535 C C . TYR A 1 199 ? -10.906 45.312 5.289 1 95.69 199 TYR A C 1
ATOM 1537 O O . TYR A 1 199 ? -12.117 45.469 5.094 1 95.69 199 TYR A O 1
ATOM 1545 N N . ASP A 1 200 ? -10.086 45.188 4.352 1 95 200 ASP A N 1
ATOM 1546 C CA . ASP A 1 200 ? -10.406 45.062 2.932 1 95 200 ASP A CA 1
ATOM 1547 C C . ASP A 1 200 ? -9.398 44.156 2.223 1 95 200 ASP A C 1
ATOM 1549 O O . ASP A 1 200 ? -8.461 44.656 1.588 1 95 200 ASP A O 1
ATOM 1553 N N . PRO A 1 201 ? -9.664 42.938 2.223 1 93.06 201 PRO A N 1
ATOM 1554 C CA . PRO A 1 201 ? -8.703 41.969 1.712 1 93.06 201 PRO A CA 1
ATOM 1555 C C . PRO A 1 201 ? -8.32 42.219 0.254 1 93.06 201 PRO A C 1
ATOM 1557 O O . PRO A 1 201 ? -7.242 41.844 -0.185 1 93.06 201 PRO A O 1
ATOM 1560 N N . GLN A 1 202 ? -9.125 42.844 -0.469 1 93.81 202 GLN A N 1
ATOM 1561 C CA . GLN A 1 202 ? -8.836 43.125 -1.871 1 93.81 202 GLN A CA 1
ATOM 1562 C C . GLN A 1 202 ? -7.965 44.375 -2.016 1 93.81 202 GLN A C 1
ATOM 1564 O O . GLN A 1 202 ? -6.922 44.344 -2.672 1 93.81 202 GLN A O 1
ATOM 1569 N N . ALA A 1 203 ? -8.344 45.438 -1.344 1 95.12 203 ALA A N 1
ATOM 1570 C CA . ALA A 1 203 ? -7.664 46.719 -1.519 1 95.12 203 ALA A CA 1
ATOM 1571 C C . ALA A 1 203 ? -6.469 46.844 -0.575 1 95.12 203 ALA A C 1
ATOM 1573 O O . ALA A 1 203 ? -5.488 47.5 -0.891 1 95.12 203 ALA A O 1
ATOM 1574 N N . ARG A 1 204 ? -6.566 46.219 0.61 1 95.88 204 ARG A N 1
ATOM 1575 C CA . ARG A 1 204 ? -5.516 46.312 1.619 1 95.88 204 ARG A CA 1
ATOM 1576 C C . ARG A 1 204 ? -5.156 44.938 2.174 1 95.88 204 ARG A C 1
ATOM 1578 O O . ARG A 1 204 ? -5.309 44.688 3.371 1 95.88 204 ARG A O 1
ATOM 1585 N N . PRO A 1 205 ? -4.645 44.062 1.358 1 96.25 205 PRO A N 1
ATOM 1586 C CA . PRO A 1 205 ? -4.402 42.656 1.773 1 96.25 205 PRO A CA 1
ATOM 1587 C C . PRO A 1 205 ? -3.451 42.562 2.965 1 96.25 205 PRO A C 1
ATOM 1589 O O . PRO A 1 205 ? -3.666 41.75 3.863 1 96.25 205 PRO A O 1
ATOM 1592 N N . GLY A 1 206 ? -2.473 43.375 2.986 1 96.44 206 GLY A N 1
ATOM 1593 C CA . GLY A 1 206 ? -1.532 43.312 4.094 1 96.44 206 GLY A CA 1
ATOM 1594 C C . GLY A 1 206 ? -2.154 43.719 5.422 1 96.44 206 GLY A C 1
ATOM 1595 O O . GLY A 1 206 ? -2.023 42.969 6.41 1 96.44 206 GLY A O 1
ATOM 1596 N N . MET A 1 207 ? -2.828 44.875 5.406 1 96.19 207 MET A N 1
ATOM 1597 C CA . MET A 1 207 ? -3.523 45.344 6.602 1 96.19 207 MET A CA 1
ATOM 1598 C C . MET A 1 207 ? -4.582 44.344 7.043 1 96.19 207 MET A C 1
ATOM 1600 O O . MET A 1 207 ? -4.695 44.031 8.227 1 96.19 207 MET A O 1
ATOM 1604 N N . SER A 1 208 ? -5.273 43.812 6.09 1 95.81 208 SER A N 1
ATOM 1605 C CA . SER A 1 208 ? -6.316 42.844 6.383 1 95.81 208 SER A CA 1
ATOM 1606 C C . SER A 1 208 ? -5.73 41.562 7.008 1 95.81 208 SER A C 1
ATOM 1608 O O . SER A 1 208 ? -6.355 40.969 7.875 1 95.81 208 SER A O 1
ATOM 1610 N N . ASN A 1 209 ? -4.582 41.156 6.559 1 95.75 209 ASN A N 1
ATOM 1611 C CA . ASN A 1 209 ? -3.896 40 7.145 1 95.75 209 ASN A CA 1
ATOM 1612 C C . ASN A 1 209 ? -3.59 40.25 8.625 1 95.75 209 ASN A C 1
ATOM 1614 O O . ASN A 1 209 ? -3.852 39.375 9.453 1 95.75 209 ASN A O 1
ATOM 1618 N N . LEU A 1 210 ? -3.09 41.375 8.922 1 96.56 210 LEU A N 1
ATOM 1619 C CA . LEU A 1 210 ? -2.752 41.719 10.297 1 96.56 210 LEU A CA 1
ATOM 1620 C C . LEU A 1 210 ? -4.008 41.812 11.164 1 96.56 210 LEU A C 1
ATOM 1622 O O . LEU A 1 210 ? -4.008 41.375 12.312 1 96.56 210 LEU A O 1
ATOM 1626 N N . VAL A 1 211 ? -5.031 42.406 10.594 1 96.25 211 VAL A N 1
ATOM 1627 C CA . VAL A 1 211 ? -6.305 42.469 11.297 1 96.25 211 VAL A CA 1
ATOM 1628 C C . VAL A 1 211 ? -6.82 41.062 11.586 1 96.25 211 VAL A C 1
ATOM 1630 O O . VAL A 1 211 ? -7.289 40.781 12.695 1 96.25 211 VAL A O 1
ATOM 1633 N N . GLY A 1 212 ? -6.676 40.219 10.625 1 93.88 212 GLY A N 1
ATOM 1634 C CA . GLY A 1 212 ? -7.078 38.844 10.797 1 93.88 212 GLY A CA 1
ATOM 1635 C C . GLY A 1 212 ? -6.297 38.125 11.883 1 93.88 212 GLY A C 1
ATOM 1636 O O . GLY A 1 212 ? -6.875 37.406 12.703 1 93.88 212 GLY A O 1
ATOM 1637 N N . ILE A 1 213 ? -5.027 38.281 11.875 1 95.06 213 ILE A N 1
ATOM 1638 C CA . ILE A 1 213 ? -4.164 37.656 12.875 1 95.06 213 ILE A CA 1
ATOM 1639 C C . ILE A 1 213 ? -4.551 38.156 14.266 1 95.06 213 ILE A C 1
ATOM 1641 O O . ILE A 1 213 ? -4.727 37.375 15.195 1 95.06 213 ILE A O 1
ATOM 1645 N N . TYR A 1 214 ? -4.715 39.469 14.375 1 95.88 214 TYR A N 1
ATOM 1646 C CA . TYR A 1 214 ? -5.102 40.062 15.641 1 95.88 214 TYR A CA 1
ATOM 1647 C C . TYR A 1 214 ? -6.457 39.562 16.109 1 95.88 214 TYR A C 1
ATOM 1649 O O . TYR A 1 214 ? -6.633 39.219 17.281 1 95.88 214 TYR A O 1
ATOM 1657 N N . SER A 1 215 ? -7.344 39.531 15.188 1 94.94 215 SER A N 1
ATOM 1658 C CA . SER A 1 215 ? -8.68 39 15.453 1 94.94 215 SER A CA 1
ATOM 1659 C C . SER A 1 215 ? -8.617 37.594 16 1 94.94 215 SER A C 1
ATOM 1661 O O . SER A 1 215 ? -9.242 37.281 17.016 1 94.94 215 SER A O 1
ATOM 1663 N N . ALA A 1 216 ? -7.875 36.719 15.445 1 91.5 216 ALA A N 1
ATOM 1664 C CA . ALA A 1 216 ? -7.781 35.312 15.812 1 91.5 216 ALA A CA 1
ATOM 1665 C C . ALA A 1 216 ? -7.129 35.125 17.188 1 91.5 216 ALA A C 1
ATOM 1667 O O . ALA A 1 216 ? -7.621 34.375 18.016 1 91.5 216 ALA A O 1
ATOM 1668 N N . VAL A 1 217 ? -6.059 35.844 17.438 1 93.31 217 VAL A N 1
ATOM 1669 C CA . VAL A 1 217 ? -5.301 35.625 18.672 1 93.31 217 VAL A CA 1
ATOM 1670 C C . VAL A 1 217 ? -6.035 36.281 19.844 1 93.31 217 VAL A C 1
ATOM 1672 O O . VAL A 1 217 ? -5.926 35.781 20.984 1 93.31 217 VAL A O 1
ATOM 1675 N N . LYS A 1 218 ? -6.793 37.312 19.562 1 94.38 218 LYS A N 1
ATOM 1676 C CA . LYS A 1 218 ? -7.539 37.969 20.625 1 94.38 218 LYS A CA 1
ATOM 1677 C C . LYS A 1 218 ? -8.953 37.406 20.75 1 94.38 218 LYS A C 1
ATOM 1679 O O . LYS A 1 218 ? -9.688 37.781 21.672 1 94.38 218 LYS A O 1
ATOM 1684 N N . GLU A 1 219 ? -9.281 36.594 19.812 1 92.31 219 GLU A N 1
ATOM 1685 C CA . GLU A 1 219 ? -10.617 36 19.766 1 92.31 219 GLU A CA 1
ATOM 1686 C C . GLU A 1 219 ? -11.695 37.062 19.688 1 92.31 219 GLU A C 1
ATOM 1688 O O . GLU A 1 219 ? -12.641 37.062 20.484 1 92.31 219 GLU A O 1
ATOM 1693 N N . MET A 1 220 ? -11.445 38 18.766 1 93.81 220 MET A N 1
ATOM 1694 C CA . MET A 1 220 ? -12.375 39.094 18.438 1 93.81 220 MET A CA 1
ATOM 1695 C C . MET A 1 220 ? -12.797 39 16.969 1 93.81 220 MET A C 1
ATOM 1697 O O . MET A 1 220 ? -12.07 38.469 16.141 1 93.81 220 MET A O 1
ATOM 1701 N N . SER A 1 221 ? -13.984 39.531 16.734 1 93.94 221 SER A N 1
ATOM 1702 C CA . SER A 1 221 ? -14.367 39.625 15.336 1 93.94 221 SER A CA 1
ATOM 1703 C C . SER A 1 221 ? -13.539 40.688 14.609 1 93.94 221 SER A C 1
ATOM 1705 O O . SER A 1 221 ? -12.961 41.562 15.234 1 93.94 221 SER A O 1
ATOM 1707 N N . VAL A 1 222 ? -13.523 40.531 13.383 1 94.06 222 VAL A N 1
ATOM 1708 C CA . VAL A 1 222 ? -12.82 41.531 12.562 1 94.06 222 VAL A CA 1
ATOM 1709 C C . VAL A 1 222 ? -13.414 42.906 12.789 1 94.06 222 VAL A C 1
ATOM 1711 O O . VAL A 1 222 ? -12.68 43.906 12.883 1 94.06 222 VAL A O 1
ATOM 1714 N N . GLU A 1 223 ? -14.688 42.906 12.914 1 95.06 223 GLU A N 1
ATOM 1715 C CA . GLU A 1 223 ? -15.383 44.156 13.141 1 95.06 223 GLU A CA 1
ATOM 1716 C C . GLU A 1 223 ? -14.977 44.781 14.477 1 95.06 223 GLU A C 1
ATOM 1718 O O . GLU A 1 223 ? -14.734 46 14.555 1 95.06 223 GLU A O 1
ATOM 1723 N N . GLU A 1 224 ? -14.867 44 15.477 1 96.25 224 GLU A N 1
ATOM 1724 C CA . GLU A 1 224 ? -14.453 44.469 16.797 1 96.25 224 GLU A CA 1
ATOM 1725 C C . GLU A 1 224 ? -13.031 45.031 16.766 1 96.25 224 GLU A C 1
ATOM 1727 O O . GLU A 1 224 ? -12.719 46 17.438 1 96.25 224 GLU A O 1
ATOM 1732 N N . VAL A 1 225 ? -12.195 44.375 16.016 1 96.5 225 VAL A N 1
ATOM 1733 C CA . VAL A 1 225 ? -10.805 44.812 15.914 1 96.5 225 VAL A CA 1
ATOM 1734 C C . VAL A 1 225 ? -10.727 46.156 15.234 1 96.5 225 VAL A C 1
ATOM 1736 O O . VAL A 1 225 ? -10.047 47.062 15.727 1 96.5 225 VAL A O 1
ATOM 1739 N N . VAL A 1 226 ? -11.422 46.344 14.117 1 96.44 226 VAL A N 1
ATOM 1740 C CA . VAL A 1 226 ? -11.391 47.562 13.352 1 96.44 226 VAL A CA 1
ATOM 1741 C C . VAL A 1 226 ? -11.93 48.719 14.203 1 96.44 226 VAL A C 1
ATOM 1743 O O . VAL A 1 226 ? -11.352 49.812 14.242 1 96.44 226 VAL A O 1
ATOM 1746 N N . GLU A 1 227 ? -12.961 48.438 14.891 1 96.19 227 GLU A N 1
ATOM 1747 C CA . GLU A 1 227 ? -13.562 49.469 15.742 1 96.19 227 GLU A CA 1
ATOM 1748 C C . GLU A 1 227 ? -12.656 49.781 16.922 1 96.19 227 GLU A C 1
ATOM 1750 O O . GLU A 1 227 ? -12.461 50.969 17.266 1 96.19 227 GLU A O 1
ATOM 1755 N N . GLY A 1 228 ? -12.141 48.812 17.547 1 95.44 228 GLY A N 1
ATOM 1756 C CA . GLY A 1 228 ? -11.336 49 18.734 1 95.44 228 GLY A CA 1
ATOM 1757 C C . GLY A 1 228 ? -9.992 49.625 18.453 1 95.44 228 GLY A C 1
ATOM 1758 O O . GLY A 1 228 ? -9.406 50.25 19.344 1 95.44 228 GLY A O 1
ATOM 1759 N N . CYS A 1 229 ? -9.562 49.5 17.219 1 95.62 229 CYS A N 1
ATOM 1760 C CA . CYS A 1 229 ? -8.25 50.031 16.875 1 95.62 229 CYS A CA 1
ATOM 1761 C C . CYS A 1 229 ? -8.375 51.25 15.969 1 95.62 229 CYS A C 1
ATOM 1763 O O . CYS A 1 229 ? -7.387 51.719 15.398 1 95.62 229 CYS A O 1
ATOM 1765 N N . ALA A 1 230 ? -9.539 51.75 15.859 1 92.31 230 ALA A N 1
ATOM 1766 C CA . ALA A 1 230 ? -9.812 52.875 14.969 1 92.31 230 ALA A CA 1
ATOM 1767 C C . ALA A 1 230 ? -8.977 54.094 15.359 1 92.31 230 ALA A C 1
ATOM 1769 O O . ALA A 1 230 ? -8.672 54.938 14.523 1 92.31 230 ALA A O 1
ATOM 1770 N N . HIS A 1 231 ? -8.656 54.188 16.609 1 92.69 231 HIS A N 1
ATOM 1771 C CA . HIS A 1 231 ? -7.895 55.312 17.109 1 92.69 231 HIS A CA 1
ATOM 1772 C C . HIS A 1 231 ? -6.445 55.281 16.641 1 92.69 231 HIS A C 1
ATOM 1774 O O . HIS A 1 231 ? -5.73 56.281 16.703 1 92.69 231 HIS A O 1
ATOM 1780 N N . MET A 1 232 ? -6.051 54.125 16.219 1 92.62 232 MET A N 1
ATOM 1781 C CA . MET A 1 232 ? -4.676 53.969 15.742 1 92.62 232 MET A CA 1
ATOM 1782 C C . MET A 1 232 ? -4.543 54.469 14.312 1 92.62 232 MET A C 1
ATOM 1784 O O . MET A 1 232 ? -5.109 53.906 13.383 1 92.62 232 MET A O 1
ATOM 1788 N N . LYS A 1 233 ? -3.766 55.469 14.125 1 87.31 233 LYS A N 1
ATOM 1789 C CA . LYS A 1 233 ? -3.654 56.062 12.805 1 87.31 233 LYS A CA 1
ATOM 1790 C C . LYS A 1 233 ? -2.428 55.562 12.055 1 87.31 233 LYS A C 1
ATOM 1792 O O . LYS A 1 233 ? -2.391 55.562 10.828 1 87.31 233 LYS A O 1
ATOM 1797 N N . SER A 1 234 ? -1.495 55.125 12.805 1 91 234 SER A N 1
ATOM 1798 C CA . SER A 1 234 ? -0.273 54.656 12.164 1 91 234 SER A CA 1
ATOM 1799 C C . SER A 1 234 ? -0.266 53.125 12.055 1 91 234 SER A C 1
ATOM 1801 O O . SER A 1 234 ? -0.673 52.438 12.984 1 91 234 SER A O 1
ATOM 1803 N N . THR A 1 235 ? 0.148 52.656 10.914 1 92.81 235 THR A N 1
ATOM 1804 C CA . THR A 1 235 ? 0.315 51.25 10.688 1 92.81 235 THR A CA 1
ATOM 1805 C C . THR A 1 235 ? 1.318 50.656 11.672 1 92.81 235 THR A C 1
ATOM 1807 O O . THR A 1 235 ? 1.172 49.5 12.102 1 92.81 235 THR A O 1
ATOM 1810 N N . LYS A 1 236 ? 2.311 51.406 12.016 1 94.31 236 LYS A N 1
ATOM 1811 C CA . LYS A 1 236 ? 3.338 50.969 12.961 1 94.31 236 LYS A CA 1
ATOM 1812 C C . LYS A 1 236 ? 2.729 50.625 14.312 1 94.31 236 LYS A C 1
ATOM 1814 O O . LYS A 1 236 ? 3.055 49.594 14.906 1 94.31 236 LYS A O 1
ATOM 1819 N N . GLU A 1 237 ? 1.907 51.531 14.773 1 95.56 237 GLU A N 1
ATOM 1820 C CA . GLU A 1 237 ? 1.248 51.344 16.062 1 95.56 237 GLU A CA 1
ATOM 1821 C C . GLU A 1 237 ? 0.417 50.062 16.047 1 95.56 237 GLU A C 1
ATOM 1823 O O . GLU A 1 237 ? 0.406 49.312 17.031 1 95.56 237 GLU A O 1
ATOM 1828 N N . PHE A 1 238 ? -0.281 49.812 14.977 1 97.44 238 PHE A N 1
ATOM 1829 C CA . PHE A 1 238 ? -1.102 48.625 14.883 1 97.44 238 PHE A CA 1
ATOM 1830 C C . PHE A 1 238 ? -0.228 47.375 14.82 1 97.44 238 PHE A C 1
ATOM 1832 O O . PHE A 1 238 ? -0.546 46.344 15.445 1 97.44 238 PHE A O 1
ATOM 1839 N N . LYS A 1 239 ? 0.82 47.406 14.055 1 97.69 239 LYS A N 1
ATOM 1840 C CA . LYS A 1 239 ? 1.756 46.281 14 1 97.69 239 LYS A CA 1
ATOM 1841 C C . LYS A 1 239 ? 2.285 45.938 15.391 1 97.69 239 LYS A C 1
ATOM 1843 O O . LYS A 1 239 ? 2.424 44.781 15.734 1 97.69 239 LYS A O 1
ATOM 1848 N N . GLU A 1 240 ? 2.604 46.969 16.156 1 97.44 240 GLU A N 1
ATOM 1849 C CA . GLU A 1 240 ? 3.072 46.75 17.531 1 97.44 240 GLU A CA 1
ATOM 1850 C C . GLU A 1 240 ? 2.01 46.031 18.359 1 97.44 240 GLU A C 1
ATOM 1852 O O . GLU A 1 240 ? 2.324 45.125 19.141 1 97.44 240 GLU A O 1
ATOM 1857 N N . ALA A 1 241 ? 0.798 46.438 18.172 1 97.69 241 ALA A N 1
ATOM 1858 C CA . ALA A 1 241 ? -0.304 45.812 18.891 1 97.69 241 ALA A CA 1
ATOM 1859 C C . ALA A 1 241 ? -0.461 44.344 18.484 1 97.69 241 ALA A C 1
ATOM 1861 O O . ALA A 1 241 ? -0.69 43.5 19.328 1 97.69 241 ALA A O 1
ATOM 1862 N N . VAL A 1 242 ? -0.375 44.125 17.203 1 98.12 242 VAL A N 1
ATOM 1863 C CA . VAL A 1 242 ? -0.473 42.75 16.688 1 98.12 242 VAL A CA 1
ATOM 1864 C C . VAL A 1 242 ? 0.655 41.906 17.266 1 98.12 242 VAL A C 1
ATOM 1866 O O . VAL A 1 242 ? 0.421 40.781 17.734 1 98.12 242 VAL A O 1
ATOM 1869 N N . ALA A 1 243 ? 1.837 42.438 17.219 1 98.56 243 ALA A N 1
ATOM 1870 C CA . ALA A 1 243 ? 2.996 41.719 17.75 1 98.56 243 ALA A CA 1
ATOM 1871 C C . ALA A 1 243 ? 2.793 41.344 19.219 1 98.56 243 ALA A C 1
ATOM 1873 O O . ALA A 1 243 ? 3.021 40.188 19.609 1 98.56 243 ALA A O 1
ATOM 1874 N N . GLU A 1 244 ? 2.369 42.281 19.984 1 98.38 244 GLU A N 1
ATOM 1875 C CA . GLU A 1 244 ? 2.146 42.062 21.406 1 98.38 244 GLU A CA 1
ATOM 1876 C C . GLU A 1 244 ? 1.079 41 21.641 1 98.38 244 GLU A C 1
ATOM 1878 O O . GLU A 1 244 ? 1.226 40.156 22.516 1 98.38 244 GLU A O 1
ATOM 1883 N N . ALA A 1 245 ? 0.037 41.094 20.875 1 98.06 245 ALA A N 1
ATOM 1884 C CA . ALA A 1 245 ? -1.053 40.125 21 1 98.06 245 ALA A CA 1
ATOM 1885 C C . ALA A 1 245 ? -0.582 38.719 20.656 1 98.06 245 ALA A C 1
ATOM 1887 O O . ALA A 1 245 ? -0.921 37.75 21.344 1 98.06 245 ALA A O 1
ATOM 1888 N N . VAL A 1 246 ? 0.143 38.594 19.578 1 98.06 246 VAL A N 1
ATOM 1889 C CA . VAL A 1 246 ? 0.646 37.281 19.141 1 98.06 246 VAL A CA 1
ATOM 1890 C C . VAL A 1 246 ? 1.604 36.719 20.188 1 98.06 246 VAL A C 1
ATOM 1892 O O . VAL A 1 246 ? 1.518 35.562 20.547 1 98.06 246 VAL A O 1
ATOM 1895 N N . ILE A 1 247 ? 2.523 37.562 20.672 1 98.25 247 ILE A N 1
ATOM 1896 C CA . ILE A 1 247 ? 3.498 37.125 21.672 1 98.25 247 ILE A CA 1
ATOM 1897 C C . ILE A 1 247 ? 2.773 36.656 22.922 1 98.25 247 ILE A C 1
ATOM 1899 O O . ILE A 1 247 ? 3.102 35.594 23.453 1 98.25 247 ILE A O 1
ATOM 1903 N N . ALA A 1 248 ? 1.782 37.406 23.328 1 98 248 ALA A N 1
ATOM 1904 C CA . ALA A 1 248 ? 1.021 37.062 24.531 1 98 248 ALA A CA 1
ATOM 1905 C C . ALA A 1 248 ? 0.311 35.719 24.344 1 98 248 ALA A C 1
ATOM 1907 O O . ALA A 1 248 ? 0.229 34.906 25.266 1 98 248 ALA A O 1
ATOM 1908 N N . ARG A 1 249 ? -0.243 35.469 23.203 1 96.5 249 ARG A N 1
ATOM 1909 C CA . ARG A 1 249 ? -0.968 34.25 22.906 1 96.5 249 ARG A CA 1
ATOM 1910 C C . ARG A 1 249 ? -0.02 33.062 22.844 1 96.5 249 ARG A C 1
ATOM 1912 O O . ARG A 1 249 ? -0.376 31.953 23.266 1 96.5 249 ARG A O 1
ATOM 1919 N N . LEU A 1 250 ? 1.174 33.219 22.312 1 97.31 250 LEU A N 1
ATOM 1920 C CA . LEU A 1 250 ? 2.111 32.125 22.078 1 97.31 250 LEU A CA 1
ATOM 1921 C C . LEU A 1 250 ? 2.891 31.781 23.359 1 97.31 250 LEU A C 1
ATOM 1923 O O . LEU A 1 250 ? 3.424 30.688 23.5 1 97.31 250 LEU A O 1
ATOM 1927 N N . GLU A 1 251 ? 2.951 32.781 24.25 1 97.38 251 GLU A N 1
ATOM 1928 C CA . GLU A 1 251 ? 3.787 32.625 25.438 1 97.38 251 GLU A CA 1
ATOM 1929 C C . GLU A 1 251 ? 3.43 31.344 26.203 1 97.38 251 GLU A C 1
ATOM 1931 O O . GLU A 1 251 ? 4.305 30.531 26.5 1 97.38 251 GLU A O 1
ATOM 1936 N N . PRO A 1 252 ? 2.111 31.141 26.562 1 97.06 252 PRO A N 1
ATOM 1937 C CA . PRO A 1 252 ? 1.777 29.906 27.266 1 97.06 252 PRO A CA 1
ATOM 1938 C C . PRO A 1 252 ? 2.105 28.641 26.453 1 97.06 252 PRO A C 1
ATOM 1940 O O . PRO A 1 252 ? 2.496 27.625 27.031 1 97.06 252 PRO A O 1
ATOM 1943 N N . ILE A 1 253 ? 1.957 28.656 25.172 1 97.38 253 ILE A N 1
ATOM 1944 C CA . ILE A 1 253 ? 2.275 27.531 24.297 1 97.38 253 ILE A CA 1
ATOM 1945 C C . ILE A 1 253 ? 3.781 27.266 24.328 1 97.38 253 ILE A C 1
ATOM 1947 O O . ILE A 1 253 ? 4.215 26.125 24.453 1 97.38 253 ILE A O 1
ATOM 1951 N N . GLN A 1 254 ? 4.496 28.344 24.203 1 97.69 254 GLN A N 1
ATOM 1952 C CA . GLN A 1 254 ? 5.953 28.219 24.188 1 97.69 254 GLN A CA 1
ATOM 1953 C C . GLN A 1 254 ? 6.473 27.703 25.531 1 97.69 254 GLN A C 1
ATOM 1955 O O . GLN A 1 254 ? 7.422 26.922 25.562 1 97.69 254 GLN A O 1
ATOM 1960 N N . ASN A 1 255 ? 5.891 28.156 26.625 1 97.69 255 ASN A N 1
ATOM 1961 C CA . ASN A 1 255 ? 6.25 27.641 27.953 1 97.69 255 ASN A CA 1
ATOM 1962 C C . ASN A 1 255 ? 5.992 26.141 28.047 1 97.69 255 ASN A C 1
ATOM 1964 O O . ASN A 1 255 ? 6.836 25.391 28.547 1 97.69 255 ASN A O 1
ATOM 1968 N N . GLU A 1 256 ? 4.805 25.75 27.594 1 97.5 256 GLU A N 1
ATOM 1969 C CA . GLU A 1 256 ? 4.469 24.328 27.609 1 97.5 256 GLU A CA 1
ATOM 1970 C C . GLU A 1 256 ? 5.387 23.531 26.688 1 97.5 256 GLU A C 1
ATOM 1972 O O . GLU A 1 256 ? 5.77 22.406 27.016 1 97.5 256 GLU A O 1
ATOM 1977 N N . LEU A 1 257 ? 5.707 24.062 25.562 1 97.38 257 LEU A N 1
ATOM 1978 C CA . LEU A 1 257 ? 6.641 23.422 24.625 1 97.38 257 LEU A CA 1
ATOM 1979 C C . LEU A 1 257 ? 7.984 23.172 25.312 1 97.38 257 LEU A C 1
ATOM 1981 O O . LEU A 1 257 ? 8.547 22.078 25.188 1 97.38 257 LEU A O 1
ATOM 1985 N N . ALA A 1 258 ? 8.445 24.188 25.984 1 96.62 258 ALA A N 1
ATOM 1986 C CA . ALA A 1 258 ? 9.719 24.062 26.688 1 96.62 258 ALA A CA 1
ATOM 1987 C C . ALA A 1 258 ? 9.648 22.984 27.75 1 96.62 258 ALA A C 1
ATOM 1989 O O . ALA A 1 258 ? 10.586 22.188 27.906 1 96.62 258 ALA A O 1
ATOM 1990 N N . ARG A 1 259 ? 8.617 22.953 28.484 1 97.44 259 ARG A N 1
ATOM 1991 C CA . ARG A 1 259 ? 8.422 21.938 29.516 1 97.44 259 ARG A CA 1
ATOM 1992 C C . ARG A 1 259 ? 8.414 20.531 28.922 1 97.44 259 ARG A C 1
ATOM 1994 O O . ARG A 1 259 ? 9.117 19.641 29.406 1 97.44 259 ARG A O 1
ATOM 2001 N N . LEU A 1 260 ? 7.691 20.344 27.859 1 97.88 260 LEU A N 1
ATOM 2002 C CA . LEU A 1 260 ? 7.535 19.031 27.234 1 97.88 260 LEU A CA 1
ATOM 2003 C C . LEU A 1 260 ? 8.844 18.594 26.578 1 97.88 260 LEU A C 1
ATOM 2005 O O . LEU A 1 260 ? 9.156 17.406 26.562 1 97.88 260 LEU A O 1
ATOM 2009 N N . LYS A 1 261 ? 9.539 19.562 26 1 96.06 261 LYS A N 1
ATOM 2010 C CA . LYS A 1 261 ? 10.828 19.25 25.391 1 96.06 261 LYS A CA 1
ATOM 2011 C C . LYS A 1 261 ? 11.812 18.719 26.438 1 96.06 261 LYS A C 1
ATOM 2013 O O . LYS A 1 261 ? 12.664 17.891 26.125 1 96.06 261 LYS A O 1
ATOM 2018 N N . ALA A 1 262 ? 11.641 19.188 27.625 1 95.94 262 ALA A N 1
ATOM 2019 C CA . ALA A 1 262 ? 12.5 18.734 28.719 1 95.94 262 ALA A CA 1
ATOM 2020 C C . ALA A 1 262 ? 12.062 17.375 29.234 1 95.94 262 ALA A C 1
ATOM 2022 O O . ALA A 1 262 ? 12.797 16.719 29.984 1 95.94 262 ALA A O 1
ATOM 2023 N N . ASP A 1 263 ? 10.891 16.891 28.844 1 96 263 ASP A N 1
ATOM 2024 C CA . ASP A 1 263 ? 10.352 15.602 29.25 1 96 263 ASP A CA 1
ATOM 2025 C C . ASP A 1 263 ? 9.953 14.758 28.047 1 96 263 ASP A C 1
ATOM 2027 O O . ASP A 1 263 ? 8.797 14.344 27.922 1 96 263 ASP A O 1
ATOM 2031 N N . GLU A 1 264 ? 10.891 14.492 27.281 1 94.19 264 GLU A N 1
ATOM 2032 C CA . GLU A 1 264 ? 10.633 13.734 26.062 1 94.19 264 GLU A CA 1
ATOM 2033 C C . GLU A 1 264 ? 10.031 12.375 26.359 1 94.19 264 GLU A C 1
ATOM 2035 O O . GLU A 1 264 ? 9.242 11.844 25.578 1 94.19 264 GLU A O 1
ATOM 2040 N N . GLY A 1 265 ? 10.391 11.82 27.484 1 96.94 265 GLY A N 1
ATOM 2041 C CA . GLY A 1 265 ? 9.828 10.547 27.906 1 96.94 265 GLY A CA 1
ATOM 2042 C C . GLY A 1 265 ? 8.312 10.57 28.016 1 96.94 265 GLY A C 1
ATOM 2043 O O . GLY A 1 265 ? 7.645 9.617 27.625 1 96.94 265 GLY A O 1
ATOM 2044 N N . TYR A 1 266 ? 7.832 11.625 28.594 1 97.56 266 TYR A N 1
ATOM 2045 C CA . TYR A 1 266 ? 6.387 11.781 28.703 1 97.56 266 TYR A CA 1
ATOM 2046 C C . TYR A 1 266 ? 5.738 11.773 27.328 1 97.56 266 TYR A C 1
ATOM 2048 O O . TYR A 1 266 ? 4.719 11.109 27.109 1 97.56 266 TYR A O 1
ATOM 2056 N N . VAL A 1 267 ? 6.281 12.523 26.359 1 98 267 VAL A N 1
ATOM 2057 C CA . VAL A 1 267 ? 5.738 12.617 25 1 98 267 VAL A CA 1
ATOM 2058 C C . VAL A 1 267 ? 5.719 11.227 24.359 1 98 267 VAL A C 1
ATOM 2060 O O . VAL A 1 267 ? 4.715 10.836 23.766 1 98 267 VAL A O 1
ATOM 2063 N N . LYS A 1 268 ? 6.773 10.5 24.547 1 97.31 268 LYS A N 1
ATOM 2064 C CA . LYS A 1 268 ? 6.859 9.141 24 1 97.31 268 LYS A CA 1
ATOM 2065 C C . LYS A 1 268 ? 5.809 8.234 24.625 1 97.31 268 LYS A C 1
ATOM 2067 O O . LYS A 1 268 ? 5.199 7.414 23.938 1 97.31 268 LYS A O 1
ATOM 2072 N N . GLN A 1 269 ? 5.609 8.406 25.875 1 98 269 GLN A N 1
ATOM 2073 C CA . GLN A 1 269 ? 4.602 7.617 26.578 1 98 269 GLN A CA 1
ATOM 2074 C C . GLN A 1 269 ? 3.203 7.918 26.047 1 98 269 GLN A C 1
ATOM 2076 O O . GLN A 1 269 ? 2.387 7.008 25.891 1 98 269 GLN A O 1
ATOM 2081 N N . VAL A 1 270 ? 2.941 9.195 25.844 1 98.19 270 VAL A N 1
ATOM 2082 C CA . VAL A 1 270 ? 1.654 9.602 25.281 1 98.19 270 VAL A CA 1
ATOM 2083 C C . VAL A 1 270 ? 1.443 8.945 23.922 1 98.19 270 VAL A C 1
ATOM 2085 O O . VAL A 1 270 ? 0.376 8.391 23.656 1 98.19 270 VAL A O 1
ATOM 2088 N N . LEU A 1 271 ? 2.465 8.938 23.109 1 98 271 LEU A N 1
ATOM 2089 C CA . LEU A 1 271 ? 2.383 8.352 21.781 1 98 271 LEU A CA 1
ATOM 2090 C C . LEU A 1 271 ? 2.211 6.844 21.859 1 98 271 LEU A C 1
ATOM 2092 O O . LEU A 1 271 ? 1.427 6.266 21.094 1 98 271 LEU A O 1
ATOM 2096 N N . ASP A 1 272 ? 2.92 6.223 22.797 1 97.75 272 ASP A N 1
ATOM 2097 C CA . ASP A 1 272 ? 2.82 4.773 22.969 1 97.75 272 ASP A CA 1
ATOM 2098 C C . ASP A 1 272 ? 1.419 4.367 23.406 1 97.75 272 ASP A C 1
ATOM 2100 O O . ASP A 1 272 ? 0.833 3.434 22.859 1 97.75 272 ASP A O 1
ATOM 2104 N N . LYS A 1 273 ? 0.916 5.09 24.391 1 98.25 273 LYS A N 1
ATOM 2105 C CA . LYS A 1 273 ? -0.432 4.816 24.875 1 98.25 273 LYS A CA 1
ATOM 2106 C C . LYS A 1 273 ? -1.475 5.078 23.797 1 98.25 273 LYS A C 1
ATOM 2108 O O . LYS A 1 273 ? -2.432 4.312 23.656 1 98.25 273 LYS A O 1
ATOM 2113 N N . GLY A 1 274 ? -1.278 6.188 23.078 1 98.44 274 GLY A N 1
ATOM 2114 C CA . GLY A 1 274 ? -2.156 6.48 21.953 1 98.44 274 GLY A CA 1
ATOM 2115 C C . GLY A 1 274 ? -2.139 5.402 20.891 1 98.44 274 GLY A C 1
ATOM 2116 O O . GLY A 1 274 ? -3.188 5.023 20.375 1 98.44 274 GLY A O 1
ATOM 2117 N N . ALA A 1 275 ? -0.976 4.891 20.609 1 98.25 275 ALA A N 1
ATOM 2118 C CA . ALA A 1 275 ? -0.83 3.838 19.594 1 98.25 275 ALA A CA 1
ATOM 2119 C C . ALA A 1 275 ? -1.546 2.562 20.031 1 98.25 275 ALA A C 1
ATOM 2121 O O . ALA A 1 275 ? -2.18 1.89 19.219 1 98.25 275 ALA A O 1
ATOM 2122 N N . GLU A 1 276 ? -1.414 2.219 21.297 1 98.25 276 GLU A N 1
ATOM 2123 C CA . GLU A 1 276 ? -2.08 1.034 21.828 1 98.25 276 GLU A CA 1
ATOM 2124 C C . GLU A 1 276 ? -3.596 1.139 21.672 1 98.25 276 GLU A C 1
ATOM 2126 O O . GLU A 1 276 ? -4.25 0.186 21.25 1 98.25 276 GLU A O 1
ATOM 2131 N N . LYS A 1 277 ? -4.129 2.293 22.031 1 98.31 277 LYS A N 1
ATOM 2132 C CA . LYS A 1 277 ? -5.566 2.521 21.906 1 98.31 277 LYS A CA 1
ATOM 2133 C C . LYS A 1 277 ? -6.004 2.48 20.438 1 98.31 277 LYS A C 1
ATOM 2135 O O . LYS A 1 277 ? -7.008 1.85 20.109 1 98.31 277 LYS A O 1
ATOM 2140 N N . ALA A 1 278 ? -5.238 3.135 19.609 1 98.62 278 ALA A N 1
ATOM 2141 C CA . ALA A 1 278 ? -5.551 3.176 18.188 1 98.62 278 ALA A CA 1
ATOM 2142 C C . ALA A 1 278 ? -5.488 1.78 17.562 1 98.62 278 ALA A C 1
ATOM 2144 O O . ALA A 1 278 ? -6.344 1.413 16.766 1 98.62 278 ALA A O 1
ATOM 2145 N N . GLU A 1 279 ? -4.496 1.028 17.922 1 98.44 279 GLU A N 1
ATOM 2146 C CA . GLU A 1 279 ? -4.289 -0.314 17.391 1 98.44 279 GLU A CA 1
ATOM 2147 C C . GLU A 1 279 ? -5.461 -1.229 17.734 1 98.44 279 GLU A C 1
ATOM 2149 O O . GLU A 1 279 ? -5.875 -2.053 16.922 1 98.44 279 GLU A O 1
ATOM 2154 N N . GLN A 1 280 ? -5.945 -1.139 18.922 1 98.31 280 GLN A N 1
ATOM 2155 C CA . GLN A 1 280 ? -7.078 -1.959 19.344 1 98.31 280 GLN A CA 1
ATOM 2156 C C . GLN A 1 280 ? -8.289 -1.723 18.438 1 98.31 280 GLN A C 1
ATOM 2158 O O . GLN A 1 280 ? -8.914 -2.676 17.969 1 98.31 280 GLN A O 1
ATOM 2163 N N . VAL A 1 281 ? -8.594 -0.474 18.188 1 98.44 281 VAL A N 1
ATOM 2164 C CA . VAL A 1 281 ? -9.727 -0.118 17.344 1 98.44 281 VAL A CA 1
ATOM 2165 C C . VAL A 1 281 ? -9.438 -0.532 15.898 1 98.44 281 VAL A C 1
ATOM 2167 O O . VAL A 1 281 ? -10.289 -1.146 15.242 1 98.44 281 VAL A O 1
ATOM 2170 N N . ALA A 1 282 ? -8.25 -0.201 15.43 1 98.75 282 ALA A N 1
ATOM 2171 C CA . ALA A 1 282 ? -7.852 -0.46 14.047 1 98.75 282 ALA A CA 1
ATOM 2172 C C . ALA A 1 282 ? -7.832 -1.958 13.758 1 98.75 282 ALA A C 1
ATOM 2174 O O . ALA A 1 282 ? -8.273 -2.393 12.688 1 98.75 282 ALA A O 1
ATOM 2175 N N . ASP A 1 283 ? -7.301 -2.715 14.688 1 98.44 283 ASP A N 1
ATOM 2176 C CA . ASP A 1 283 ? -7.199 -4.16 14.5 1 98.44 283 ASP A CA 1
ATOM 2177 C C . ASP A 1 283 ? -8.586 -4.797 14.406 1 98.44 283 ASP A C 1
ATOM 2179 O O . ASP A 1 283 ? -8.789 -5.73 13.633 1 98.44 283 ASP A O 1
ATOM 2183 N N . ASN A 1 284 ? -9.516 -4.32 15.203 1 98.5 284 ASN A N 1
ATOM 2184 C CA . ASN A 1 284 ? -10.891 -4.805 15.094 1 98.5 284 ASN A CA 1
ATOM 2185 C C . ASN A 1 284 ? -11.477 -4.52 13.719 1 98.5 284 ASN A C 1
ATOM 2187 O O . ASN A 1 284 ? -12.102 -5.395 13.109 1 98.5 284 ASN A O 1
ATOM 2191 N N . THR A 1 285 ? -11.266 -3.328 13.234 1 98.81 285 THR A N 1
ATOM 2192 C CA . THR A 1 285 ? -11.812 -2.928 11.938 1 98.81 285 THR A CA 1
ATOM 2193 C C . THR A 1 285 ? -11.188 -3.746 10.812 1 98.81 285 THR A C 1
ATOM 2195 O O . THR A 1 285 ? -11.891 -4.254 9.945 1 98.81 285 THR A O 1
ATOM 2198 N N . ILE A 1 286 ? -9.836 -3.9 10.852 1 98.69 286 ILE A N 1
ATOM 2199 C CA . ILE A 1 286 ? -9.172 -4.574 9.742 1 98.69 286 ILE A CA 1
ATOM 2200 C C . ILE A 1 286 ? -9.57 -6.051 9.719 1 98.69 286 ILE A C 1
ATOM 2202 O O . ILE A 1 286 ? -9.68 -6.652 8.656 1 98.69 286 ILE A O 1
ATOM 2206 N N . GLU A 1 287 ? -9.797 -6.633 10.875 1 98.06 287 GLU A N 1
ATOM 2207 C CA . GLU A 1 287 ? -10.273 -8.008 10.922 1 98.06 287 GLU A CA 1
ATOM 2208 C C . GLU A 1 287 ? -11.648 -8.141 10.266 1 98.06 287 GLU A C 1
ATOM 2210 O O . GLU A 1 287 ? -11.906 -9.109 9.539 1 98.06 287 GLU A O 1
ATOM 2215 N N . GLU A 1 288 ? -12.547 -7.18 10.516 1 98.38 288 GLU A N 1
ATOM 2216 C CA . GLU A 1 288 ? -13.844 -7.164 9.852 1 98.38 288 GLU A CA 1
ATOM 2217 C C . GLU A 1 288 ? -13.688 -7.059 8.336 1 98.38 288 GLU A C 1
ATOM 2219 O O . GLU A 1 288 ? -14.375 -7.746 7.582 1 98.38 288 GLU A O 1
ATOM 2224 N N . VAL A 1 289 ? -12.781 -6.234 7.957 1 98.5 289 VAL A N 1
ATOM 2225 C CA . VAL A 1 289 ? -12.531 -6.035 6.535 1 98.5 289 VAL A CA 1
ATOM 2226 C C . VAL A 1 289 ? -12.031 -7.336 5.91 1 98.5 289 VAL A C 1
ATOM 2228 O O . VAL A 1 289 ? -12.531 -7.758 4.863 1 98.5 289 VAL A O 1
ATOM 2231 N N . TYR A 1 290 ? -11.031 -7.98 6.543 1 97.62 290 TYR A N 1
ATOM 2232 C CA . TYR A 1 290 ? -10.469 -9.219 6.02 1 97.62 290 TYR A CA 1
ATOM 2233 C C . TYR A 1 290 ? -11.547 -10.289 5.871 1 97.62 290 TYR A C 1
ATOM 2235 O O . TYR A 1 290 ? -11.531 -11.062 4.906 1 97.62 290 TYR A O 1
ATOM 2243 N N . LYS A 1 291 ? -12.477 -10.312 6.789 1 96.81 291 LYS A N 1
ATOM 2244 C CA . LYS A 1 291 ? -13.586 -11.258 6.691 1 96.81 291 LYS A CA 1
ATOM 2245 C C . LYS A 1 291 ? -14.484 -10.93 5.5 1 96.81 291 LYS A C 1
ATOM 2247 O O . LYS A 1 291 ? -14.852 -11.828 4.734 1 96.81 291 LYS A O 1
ATOM 2252 N N . LEU A 1 292 ? -14.805 -9.695 5.352 1 97.38 292 LEU A N 1
ATOM 2253 C CA . LEU A 1 292 ? -15.711 -9.258 4.297 1 97.38 292 LEU A CA 1
ATOM 2254 C C . LEU A 1 292 ? -15.109 -9.516 2.92 1 97.38 292 LEU A C 1
ATOM 2256 O O . LEU A 1 292 ? -15.828 -9.859 1.978 1 97.38 292 LEU A O 1
ATOM 2260 N N . VAL A 1 293 ? -13.773 -9.375 2.84 1 96.44 293 VAL A N 1
ATOM 2261 C CA . VAL A 1 293 ? -13.172 -9.469 1.514 1 96.44 293 VAL A CA 1
ATOM 2262 C C . VAL A 1 293 ? -12.742 -10.906 1.237 1 96.44 293 VAL A C 1
ATOM 2264 O O . VAL A 1 293 ? -12.281 -11.227 0.138 1 96.44 293 VAL A O 1
ATOM 2267 N N . GLY A 1 294 ? -12.719 -11.797 2.244 1 95.31 294 GLY A N 1
ATOM 2268 C CA . GLY A 1 294 ? -12.461 -13.211 2.051 1 95.31 294 GLY A CA 1
ATOM 2269 C C . GLY A 1 294 ? -11.039 -13.609 2.383 1 95.31 294 GLY A C 1
ATOM 2270 O O . GLY A 1 294 ? -10.57 -14.664 1.946 1 95.31 294 GLY A O 1
ATOM 2271 N N . LEU A 1 295 ? -10.312 -12.789 3.146 1 95.25 295 LEU A N 1
ATOM 2272 C CA . LEU A 1 295 ? -8.93 -13.086 3.518 1 95.25 295 LEU A CA 1
ATOM 2273 C C . LEU A 1 295 ? -8.859 -13.672 4.922 1 95.25 295 LEU A C 1
ATOM 2275 O O . LEU A 1 295 ? -7.773 -13.992 5.414 1 95.25 295 LEU A O 1
ATOM 2279 N N . ARG A 1 296 ? -10 -13.727 5.551 1 90.38 296 ARG A N 1
ATOM 2280 C CA . ARG A 1 296 ? -10.18 -14.422 6.816 1 90.38 296 ARG A CA 1
ATOM 2281 C C . ARG A 1 296 ? -11.477 -15.234 6.812 1 90.38 296 ARG A C 1
ATOM 2283 O O . ARG A 1 296 ? -12.398 -14.93 6.059 1 90.38 296 ARG A O 1
ATOM 2290 N N . MET B 1 1 ? -9.492 -8.281 -8.992 1 53.56 1 MET B N 1
ATOM 2291 C CA . MET B 1 1 ? -10.805 -7.734 -8.68 1 53.56 1 MET B CA 1
ATOM 2292 C C . MET B 1 1 ? -11.367 -8.352 -7.406 1 53.56 1 MET B C 1
ATOM 2294 O O . MET B 1 1 ? -10.906 -9.414 -6.977 1 53.56 1 MET B O 1
ATOM 2298 N N . PRO B 1 2 ? -12.242 -7.473 -6.902 1 64.06 2 PRO B N 1
ATOM 2299 C CA . PRO B 1 2 ? -12.906 -8.141 -5.777 1 64.06 2 PRO B CA 1
ATOM 2300 C C . PRO B 1 2 ? -13.578 -9.445 -6.18 1 64.06 2 PRO B C 1
ATOM 2302 O O . PRO B 1 2 ? -14.219 -9.523 -7.23 1 64.06 2 PRO B O 1
ATOM 2305 N N . GLN B 1 3 ? -13.07 -10.492 -5.82 1 78.75 3 GLN B N 1
ATOM 2306 C CA . GLN B 1 3 ? -13.625 -11.836 -5.938 1 78.75 3 GLN B CA 1
ATOM 2307 C C . GLN B 1 3 ? -14.648 -12.109 -4.84 1 78.75 3 GLN B C 1
ATOM 2309 O O . GLN B 1 3 ? -14.688 -11.398 -3.832 1 78.75 3 GLN B O 1
ATOM 2314 N N . ASP B 1 4 ? -15.578 -12.938 -5.23 1 90.94 4 ASP B N 1
ATOM 2315 C CA . ASP B 1 4 ? -16.5 -13.391 -4.191 1 90.94 4 ASP B CA 1
ATOM 2316 C C . ASP B 1 4 ? -15.734 -13.906 -2.973 1 90.94 4 ASP B C 1
ATOM 2318 O O . ASP B 1 4 ? -14.875 -14.781 -3.096 1 90.94 4 ASP B O 1
ATOM 2322 N N . PRO B 1 5 ? -16 -13.281 -1.827 1 94.06 5 PRO B N 1
ATOM 2323 C CA . PRO B 1 5 ? -15.227 -13.617 -0.633 1 94.06 5 PRO B CA 1
ATOM 2324 C C . PRO B 1 5 ? -15.242 -15.117 -0.32 1 94.06 5 PRO B C 1
ATOM 2326 O O . PRO B 1 5 ? -14.227 -15.68 0.077 1 94.06 5 PRO B O 1
ATOM 2329 N N . ALA B 1 6 ? -16.391 -15.719 -0.456 1 93.94 6 ALA B N 1
ATOM 2330 C CA . ALA B 1 6 ? -16.5 -17.141 -0.177 1 93.94 6 ALA B CA 1
ATOM 2331 C C . ALA B 1 6 ? -15.641 -17.953 -1.142 1 93.94 6 ALA B C 1
ATOM 2333 O O . ALA B 1 6 ? -14.984 -18.922 -0.736 1 93.94 6 ALA B O 1
ATOM 2334 N N . THR B 1 7 ? -15.68 -17.594 -2.369 1 94.12 7 THR B N 1
ATOM 2335 C CA . THR B 1 7 ? -14.867 -18.25 -3.385 1 94.12 7 THR B CA 1
ATOM 2336 C C . THR B 1 7 ? -13.383 -18.078 -3.08 1 94.12 7 THR B C 1
ATOM 2338 O O . THR B 1 7 ? -12.602 -19.031 -3.213 1 94.12 7 THR B O 1
ATOM 2341 N N . LEU B 1 8 ? -13.023 -16.922 -2.652 1 94.06 8 LEU B N 1
ATOM 2342 C CA . LEU B 1 8 ? -11.625 -16.641 -2.326 1 94.06 8 LEU B CA 1
ATOM 2343 C C . LEU B 1 8 ? -11.18 -17.469 -1.128 1 94.06 8 LEU B C 1
ATOM 2345 O O . LEU B 1 8 ? -10.078 -18.031 -1.132 1 94.06 8 LEU B O 1
ATOM 2349 N N . ARG B 1 9 ? -11.992 -17.594 -0.112 1 94.19 9 ARG B N 1
ATOM 2350 C CA . ARG B 1 9 ? -11.68 -18.391 1.07 1 94.19 9 ARG B CA 1
ATOM 2351 C C . ARG B 1 9 ? -11.398 -19.844 0.696 1 94.19 9 ARG B C 1
ATOM 2353 O O . ARG B 1 9 ? -10.406 -20.422 1.141 1 94.19 9 ARG B O 1
ATOM 2360 N N . GLN B 1 10 ? -12.242 -20.312 -0.118 1 93.19 10 GLN B N 1
ATOM 2361 C CA . GLN B 1 10 ? -12.086 -21.703 -0.522 1 93.19 10 GLN B CA 1
ATOM 2362 C C . GLN B 1 10 ? -10.883 -21.891 -1.443 1 93.19 10 GLN B C 1
ATOM 2364 O O . GLN B 1 10 ? -10.164 -22.891 -1.348 1 93.19 10 GLN B O 1
ATOM 2369 N N . ALA B 1 11 ? -10.695 -20.938 -2.328 1 93.94 11 ALA B N 1
ATOM 2370 C CA . ALA B 1 11 ? -9.594 -21.016 -3.285 1 93.94 11 ALA B CA 1
ATOM 2371 C C . ALA B 1 11 ? -8.25 -21.047 -2.568 1 93.94 11 ALA B C 1
ATOM 2373 O O . ALA B 1 11 ? -7.324 -21.734 -3.008 1 93.94 11 ALA B O 1
ATOM 2374 N N . LYS B 1 12 ? -8.133 -20.359 -1.5 1 94.81 12 LYS B N 1
ATOM 2375 C CA . LYS B 1 12 ? -6.891 -20.328 -0.734 1 94.81 12 LYS B CA 1
ATOM 2376 C C . LYS B 1 12 ? -6.578 -21.703 -0.151 1 94.81 12 LYS B C 1
ATOM 2378 O O . LYS B 1 12 ? -5.441 -22.188 -0.241 1 94.81 12 LYS B O 1
ATOM 2383 N N . ILE B 1 13 ? -7.578 -22.312 0.386 1 95.56 13 ILE B N 1
ATOM 2384 C CA . ILE B 1 13 ? -7.406 -23.641 0.976 1 95.56 13 ILE B CA 1
ATOM 2385 C C . ILE B 1 13 ? -7.113 -24.656 -0.122 1 95.56 13 ILE B C 1
ATOM 2387 O O . ILE B 1 13 ? -6.223 -25.5 0.026 1 95.56 13 ILE B O 1
ATOM 2391 N N . ASP B 1 14 ? -7.871 -24.516 -1.198 1 95.25 14 ASP B N 1
ATOM 2392 C CA . ASP B 1 14 ? -7.676 -25.422 -2.324 1 95.25 14 ASP B CA 1
ATOM 2393 C C . ASP B 1 14 ? -6.254 -25.312 -2.871 1 95.25 14 ASP B C 1
ATOM 2395 O O . ASP B 1 14 ? -5.629 -26.328 -3.189 1 95.25 14 ASP B O 1
ATOM 2399 N N . MET B 1 15 ? -5.785 -24.156 -2.961 1 96.5 15 MET B N 1
ATOM 2400 C CA . MET B 1 15 ? -4.434 -23.938 -3.471 1 96.5 15 MET B CA 1
ATOM 2401 C C . MET B 1 15 ? -3.396 -24.547 -2.543 1 96.5 15 MET B C 1
ATOM 2403 O O . MET B 1 15 ? -2.49 -25.25 -2.998 1 96.5 15 MET B O 1
ATOM 2407 N N . ALA B 1 16 ? -3.543 -24.297 -1.272 1 97.75 16 ALA B N 1
ATOM 2408 C CA . ALA B 1 16 ? -2.617 -24.875 -0.301 1 97.75 16 ALA B CA 1
ATOM 2409 C C . ALA B 1 16 ? -2.648 -26.391 -0.344 1 97.75 16 ALA B C 1
ATOM 2411 O O . ALA B 1 16 ? -1.602 -27.047 -0.343 1 97.75 16 ALA B O 1
ATOM 2412 N N . THR B 1 17 ? -3.871 -26.906 -0.412 1 98.06 17 THR B N 1
ATOM 2413 C CA . THR B 1 17 ? -4.059 -28.344 -0.474 1 98.06 17 THR B CA 1
ATOM 2414 C C . THR B 1 17 ? -3.363 -28.938 -1.7 1 98.06 17 THR B C 1
ATOM 2416 O O . THR B 1 17 ? -2.689 -29.953 -1.608 1 98.06 17 THR B O 1
ATOM 2419 N N . THR B 1 18 ? -3.492 -28.234 -2.779 1 97.5 18 THR B N 1
ATOM 2420 C CA . THR B 1 18 ? -2.908 -28.688 -4.035 1 97.5 18 THR B CA 1
ATOM 2421 C C . THR B 1 18 ? -1.385 -28.641 -3.971 1 97.5 18 THR B C 1
ATOM 2423 O O . THR B 1 18 ? -0.714 -29.578 -4.406 1 97.5 18 THR B O 1
ATOM 2426 N N . LEU B 1 19 ? -0.797 -27.656 -3.396 1 97.62 19 LEU B N 1
ATOM 2427 C CA . LEU B 1 19 ? 0.651 -27.531 -3.27 1 97.62 19 LEU B CA 1
ATOM 2428 C C . LEU B 1 19 ? 1.215 -28.641 -2.398 1 97.62 19 LEU B C 1
ATOM 2430 O O . LEU B 1 19 ? 2.221 -29.266 -2.75 1 97.62 19 LEU B O 1
ATOM 2434 N N . LEU B 1 20 ? 0.532 -28.859 -1.337 1 98.19 20 LEU B N 1
ATOM 2435 C CA . LEU B 1 20 ? 0.956 -29.938 -0.45 1 98.19 20 LEU B CA 1
ATOM 2436 C C . LEU B 1 20 ? 0.86 -31.297 -1.152 1 98.19 20 LEU B C 1
ATOM 2438 O O . LEU B 1 20 ? 1.779 -32.094 -1.063 1 98.19 20 LEU B O 1
ATOM 2442 N N . ALA B 1 21 ? -0.233 -31.469 -1.9 1 97.81 21 ALA B N 1
ATOM 2443 C CA . ALA B 1 21 ? -0.454 -32.719 -2.604 1 97.81 21 ALA B CA 1
ATOM 2444 C C . ALA B 1 21 ? 0.6 -32.938 -3.684 1 97.81 21 ALA B C 1
ATOM 2446 O O . ALA B 1 21 ? 0.947 -34.094 -4 1 97.81 21 ALA B O 1
ATOM 2447 N N . CYS B 1 22 ? 1.126 -31.828 -4.164 1 96.06 22 CYS B N 1
ATOM 2448 C CA . CYS B 1 22 ? 2.121 -31.906 -5.23 1 96.06 22 CYS B CA 1
ATOM 2449 C C . CYS B 1 22 ? 3.516 -32.125 -4.66 1 96.06 22 CYS B C 1
ATOM 2451 O O . CYS B 1 22 ? 4.488 -32.219 -5.41 1 96.06 22 CYS B O 1
ATOM 2453 N N . GLY B 1 23 ? 3.67 -32.125 -3.375 1 95.81 23 GLY B N 1
ATOM 2454 C CA . GLY B 1 23 ? 4.93 -32.531 -2.797 1 95.81 23 GLY B CA 1
ATOM 2455 C C . GLY B 1 23 ? 5.629 -31.453 -2.004 1 95.81 23 GLY B C 1
ATOM 2456 O O . GLY B 1 23 ? 6.746 -31.656 -1.521 1 95.81 23 GLY B O 1
ATOM 2457 N N . VAL B 1 24 ? 5.012 -30.281 -1.824 1 96.69 24 VAL B N 1
ATOM 2458 C CA . VAL B 1 24 ? 5.594 -29.266 -0.965 1 96.69 24 VAL B CA 1
ATOM 2459 C C . VAL B 1 24 ? 5.617 -29.75 0.481 1 96.69 24 VAL B C 1
ATOM 2461 O O . VAL B 1 24 ? 4.57 -30.062 1.056 1 96.69 24 VAL B O 1
ATOM 2464 N N . ASP B 1 25 ? 6.766 -29.812 0.975 1 97.25 25 ASP B N 1
ATOM 2465 C CA . ASP B 1 25 ? 6.957 -30.297 2.34 1 97.25 25 ASP B CA 1
ATOM 2466 C C . ASP B 1 25 ? 6.969 -29.125 3.332 1 97.25 25 ASP B C 1
ATOM 2468 O O . ASP B 1 25 ? 7.914 -28.344 3.357 1 97.25 25 ASP B O 1
ATOM 2472 N N . PRO B 1 26 ? 5.984 -29.016 4.176 1 96.94 26 PRO B N 1
ATOM 2473 C CA . PRO B 1 26 ? 5.891 -27.875 5.09 1 96.94 26 PRO B CA 1
ATOM 2474 C C . PRO B 1 26 ? 7.012 -27.859 6.125 1 96.94 26 PRO B C 1
ATOM 2476 O O . PRO B 1 26 ? 7.207 -26.859 6.805 1 96.94 26 PRO B O 1
ATOM 2479 N N . ASP B 1 27 ? 7.75 -28.891 6.281 1 95.62 27 ASP B N 1
ATOM 2480 C CA . ASP B 1 27 ? 8.883 -28.938 7.207 1 95.62 27 ASP B CA 1
ATOM 2481 C C . ASP B 1 27 ? 10.133 -28.344 6.559 1 95.62 27 ASP B C 1
ATOM 2483 O O . ASP B 1 27 ? 11.086 -27.984 7.258 1 95.62 27 ASP B O 1
ATOM 2487 N N . ARG B 1 28 ? 10.148 -28.281 5.254 1 96.12 28 ARG B N 1
ATOM 2488 C CA . ARG B 1 28 ? 11.312 -27.766 4.531 1 96.12 28 ARG B CA 1
ATOM 2489 C C . ARG B 1 28 ? 11.008 -26.422 3.889 1 96.12 28 ARG B C 1
ATOM 2491 O O . ARG B 1 28 ? 11.93 -25.688 3.523 1 96.12 28 ARG B O 1
ATOM 2498 N N . SER B 1 29 ? 9.703 -26.203 3.697 1 96.62 29 SER B N 1
ATOM 2499 C CA . SER B 1 29 ? 9.242 -24.984 3.064 1 96.62 29 SER B CA 1
ATOM 2500 C C . SER B 1 29 ? 8.211 -24.266 3.932 1 96.62 29 SER B C 1
ATOM 2502 O O . SER B 1 29 ? 7.305 -24.891 4.477 1 96.62 29 SER B O 1
ATOM 2504 N N . VAL B 1 30 ? 8.375 -23.016 4.117 1 97.94 30 VAL B N 1
ATOM 2505 C CA . VAL B 1 30 ? 7.391 -22.234 4.848 1 97.94 30 VAL B CA 1
ATOM 2506 C C . VAL B 1 30 ? 6.227 -21.875 3.928 1 97.94 30 VAL B C 1
ATOM 2508 O O . VAL B 1 30 ? 6.383 -21.078 2.998 1 97.94 30 VAL B O 1
ATOM 2511 N N . LEU B 1 31 ? 5.125 -22.516 4.094 1 98.06 31 LEU B N 1
ATOM 2512 C CA . LEU B 1 31 ? 3.912 -22.25 3.326 1 98.06 31 LEU B CA 1
ATOM 2513 C C . LEU B 1 31 ? 2.91 -21.453 4.145 1 98.06 31 LEU B C 1
ATOM 2515 O O . LEU B 1 31 ? 2.551 -21.844 5.258 1 98.06 31 LEU B O 1
ATOM 2519 N N . PHE B 1 32 ? 2.494 -20.344 3.684 1 98.06 32 PHE B N 1
ATOM 2520 C CA . PHE B 1 32 ? 1.593 -19.5 4.461 1 98.06 32 PHE B CA 1
ATOM 2521 C C . PHE B 1 32 ? 0.765 -18.609 3.545 1 98.06 32 PHE B C 1
ATOM 2523 O O . PHE B 1 32 ? 1.084 -18.453 2.365 1 98.06 32 PHE B O 1
ATOM 2530 N N . GLU B 1 33 ? -0.344 -18.047 4.031 1 96.75 33 GLU B N 1
ATOM 2531 C CA . GLU B 1 33 ? -1.13 -17.016 3.354 1 96.75 33 GLU B CA 1
ATOM 2532 C C . GLU B 1 33 ? -0.489 -15.641 3.508 1 96.75 33 GLU B C 1
ATOM 2534 O O . GLU B 1 33 ? -0.21 -15.203 4.625 1 96.75 33 GLU B O 1
ATOM 2539 N N . GLN B 1 34 ? -0.265 -14.977 2.408 1 97.25 34 GLN B N 1
ATOM 2540 C CA . GLN B 1 34 ? 0.383 -13.672 2.414 1 97.25 34 GLN B CA 1
ATOM 2541 C C . GLN B 1 34 ? -0.298 -12.727 3.398 1 97.25 34 GLN B C 1
ATOM 2543 O O . GLN B 1 34 ? 0.373 -11.992 4.129 1 97.25 34 GLN B O 1
ATOM 2548 N N . SER B 1 35 ? -1.666 -12.719 3.467 1 95.81 35 SER B N 1
ATOM 2549 C CA . SER B 1 35 ? -2.455 -11.773 4.242 1 95.81 35 SER B CA 1
ATOM 2550 C C . SER B 1 35 ? -2.299 -12.016 5.738 1 95.81 35 SER B C 1
ATOM 2552 O O . SER B 1 35 ? -2.703 -11.18 6.555 1 95.81 35 SER B O 1
ATOM 2554 N N . ARG B 1 36 ? -1.664 -13.117 6.121 1 96.56 36 ARG B N 1
ATOM 2555 C CA . ARG B 1 36 ? -1.462 -13.43 7.535 1 96.56 36 ARG B CA 1
ATOM 2556 C C . ARG B 1 36 ? -0.206 -12.758 8.07 1 96.56 36 ARG B C 1
ATOM 2558 O O . ARG B 1 36 ? 0.01 -12.711 9.281 1 96.56 36 ARG B O 1
ATOM 2565 N N . VAL B 1 37 ? 0.623 -12.266 7.219 1 98.25 37 VAL B N 1
ATOM 2566 C CA . VAL B 1 37 ? 1.835 -11.547 7.598 1 98.25 37 VAL B CA 1
ATOM 2567 C C . VAL B 1 37 ? 1.675 -10.055 7.281 1 98.25 37 VAL B C 1
ATOM 2569 O O . VAL B 1 37 ? 1.791 -9.648 6.121 1 98.25 37 VAL B O 1
ATOM 2572 N N . ARG B 1 38 ? 1.497 -9.242 8.273 1 97.81 38 ARG B N 1
ATOM 2573 C CA . ARG B 1 38 ? 1.11 -7.84 8.133 1 97.81 38 ARG B CA 1
ATOM 2574 C C . ARG B 1 38 ? 2.229 -7.023 7.5 1 97.81 38 ARG B C 1
ATOM 2576 O O . ARG B 1 38 ? 1.967 -6.043 6.801 1 97.81 38 ARG B O 1
ATOM 2583 N N . ALA B 1 39 ? 3.457 -7.488 7.645 1 98.75 39 ALA B N 1
ATOM 2584 C CA . ALA B 1 39 ? 4.637 -6.738 7.223 1 98.75 39 ALA B CA 1
ATOM 2585 C C . ALA B 1 39 ? 4.68 -6.59 5.703 1 98.75 39 ALA B C 1
ATOM 2587 O O . ALA B 1 39 ? 5.363 -5.711 5.18 1 98.75 39 ALA B O 1
ATOM 2588 N N . HIS B 1 40 ? 3.947 -7.445 4.941 1 98.75 40 HIS B N 1
ATOM 2589 C CA . HIS B 1 40 ? 3.951 -7.367 3.484 1 98.75 40 HIS B CA 1
ATOM 2590 C C . HIS B 1 40 ? 3.457 -6.004 3.006 1 98.75 40 HIS B C 1
ATOM 2592 O O . HIS B 1 40 ? 4.133 -5.336 2.225 1 98.75 40 HIS B O 1
ATOM 2598 N N . THR B 1 41 ? 2.316 -5.57 3.57 1 98.56 41 THR B N 1
ATOM 2599 C CA . THR B 1 41 ? 1.745 -4.309 3.121 1 98.56 41 THR B CA 1
ATOM 2600 C C . THR B 1 41 ? 2.533 -3.127 3.68 1 98.56 41 THR B C 1
ATOM 2602 O O . THR B 1 41 ? 2.617 -2.072 3.045 1 98.56 41 THR B O 1
ATOM 2605 N N . GLU B 1 42 ? 3.125 -3.25 4.867 1 98.56 42 GLU B N 1
ATOM 2606 C CA . GLU B 1 42 ? 3.967 -2.197 5.43 1 98.56 42 GLU B CA 1
ATOM 2607 C C . GLU B 1 42 ? 5.18 -1.926 4.543 1 98.56 42 GLU B C 1
ATOM 2609 O O . GLU B 1 42 ? 5.449 -0.777 4.188 1 98.56 42 GLU B O 1
ATOM 2614 N N . LEU B 1 43 ? 5.875 -3 4.16 1 98.81 43 LEU B N 1
ATOM 2615 C CA . LEU B 1 43 ? 7.051 -2.838 3.312 1 98.81 43 LEU B CA 1
ATOM 2616 C C . LEU B 1 43 ? 6.66 -2.332 1.929 1 98.81 43 LEU B C 1
ATOM 2618 O O . LEU B 1 43 ? 7.383 -1.533 1.328 1 98.81 43 LEU B O 1
ATOM 2622 N N . ALA B 1 44 ? 5.531 -2.846 1.444 1 98.69 44 ALA B N 1
ATOM 2623 C CA . ALA B 1 44 ? 5.051 -2.367 0.15 1 98.69 44 ALA B CA 1
ATOM 2624 C C . ALA B 1 44 ? 4.867 -0.853 0.159 1 98.69 44 ALA B C 1
ATOM 2626 O O . ALA B 1 44 ? 5.211 -0.174 -0.812 1 98.69 44 ALA B O 1
ATOM 2627 N N . TRP B 1 45 ? 4.324 -0.312 1.244 1 98.38 45 TRP B N 1
ATOM 2628 C CA . TRP B 1 45 ? 4.133 1.133 1.319 1 98.38 45 TRP B CA 1
ATOM 2629 C C . TRP B 1 45 ? 5.473 1.861 1.314 1 98.38 45 TRP B C 1
ATOM 2631 O O . TRP B 1 45 ? 5.633 2.873 0.627 1 98.38 45 TRP B O 1
ATOM 2641 N N . ILE B 1 46 ? 6.402 1.379 2.107 1 98 46 ILE B N 1
ATOM 2642 C CA . ILE B 1 46 ? 7.723 1.994 2.145 1 98 46 ILE B CA 1
ATOM 2643 C C . ILE B 1 46 ? 8.344 1.978 0.749 1 98 46 ILE B C 1
ATOM 2645 O O . ILE B 1 46 ? 8.898 2.98 0.297 1 98 46 ILE B O 1
ATOM 2649 N N . PHE B 1 47 ? 8.188 0.849 0.026 1 98.44 47 PHE B N 1
ATOM 2650 C CA . PHE B 1 47 ? 8.703 0.75 -1.332 1 98.44 47 PHE B CA 1
ATOM 2651 C C . PHE B 1 47 ? 7.984 1.719 -2.262 1 98.44 47 PHE B C 1
ATOM 2653 O O . PHE B 1 47 ? 8.602 2.309 -3.15 1 98.44 47 PHE B O 1
ATOM 2660 N N . ASN B 1 48 ? 6.699 1.857 -2.084 1 97.38 48 ASN B N 1
ATOM 2661 C CA . ASN B 1 48 ? 5.949 2.828 -2.873 1 97.38 48 ASN B CA 1
ATOM 2662 C C . ASN B 1 48 ? 6.535 4.23 -2.742 1 97.38 48 ASN B C 1
ATOM 2664 O O . ASN B 1 48 ? 6.551 4.996 -3.709 1 97.38 48 ASN B O 1
ATOM 2668 N N . CYS B 1 49 ? 7.008 4.559 -1.597 1 96.31 49 CYS B N 1
ATOM 2669 C CA . CYS B 1 49 ? 7.484 5.906 -1.303 1 96.31 49 CYS B CA 1
ATOM 2670 C C . CYS B 1 49 ? 8.789 6.191 -2.029 1 96.31 49 CYS B C 1
ATOM 2672 O O . CYS B 1 49 ? 9.203 7.348 -2.148 1 96.31 49 CYS B O 1
ATOM 2674 N N . ILE B 1 50 ? 9.453 5.191 -2.566 1 95.31 50 ILE B N 1
ATOM 2675 C CA . ILE B 1 50 ? 10.727 5.461 -3.229 1 95.31 50 ILE B CA 1
ATOM 2676 C C . ILE B 1 50 ? 10.633 5.074 -4.703 1 95.31 50 ILE B C 1
ATOM 2678 O O . ILE B 1 50 ? 11.477 5.461 -5.508 1 95.31 50 ILE B O 1
ATOM 2682 N N . THR B 1 51 ? 9.633 4.27 -5.113 1 95.94 51 THR B N 1
ATOM 2683 C CA . THR B 1 51 ? 9.523 3.742 -6.469 1 95.94 51 THR B CA 1
ATOM 2684 C C . THR B 1 51 ? 8.906 4.781 -7.402 1 95.94 51 THR B C 1
ATOM 2686 O O . THR B 1 51 ? 7.805 5.27 -7.156 1 95.94 51 THR B O 1
ATOM 2689 N N . PRO B 1 52 ? 9.555 5.105 -8.492 1 92.88 52 PRO B N 1
ATOM 2690 C CA . PRO B 1 52 ? 8.961 6.023 -9.469 1 92.88 52 PRO B CA 1
ATOM 2691 C C . PRO B 1 52 ? 7.723 5.441 -10.148 1 92.88 52 PRO B C 1
ATOM 2693 O O . PRO B 1 52 ? 7.723 4.273 -10.547 1 92.88 52 PRO B O 1
ATOM 2696 N N . VAL B 1 53 ? 6.738 6.27 -10.344 1 91.88 53 VAL B N 1
ATOM 2697 C CA . VAL B 1 53 ? 5.496 5.852 -10.984 1 91.88 53 VAL B CA 1
ATOM 2698 C C . VAL B 1 53 ? 5.777 5.375 -12.406 1 91.88 53 VAL B C 1
ATOM 2700 O O . VAL B 1 53 ? 5.16 4.422 -12.883 1 91.88 53 VAL B O 1
ATOM 2703 N N . GLY B 1 54 ? 6.742 5.988 -13.047 1 88.31 54 GLY B N 1
ATOM 2704 C CA . GLY B 1 54 ? 7.086 5.652 -14.422 1 88.31 54 GLY B CA 1
ATOM 2705 C C . GLY B 1 54 ? 7.555 4.219 -14.586 1 88.31 54 GLY B C 1
ATOM 2706 O O . GLY B 1 54 ? 7.344 3.611 -15.641 1 88.31 54 GLY B O 1
ATOM 2707 N N . TRP B 1 55 ? 8.242 3.635 -13.547 1 92.44 55 TRP B N 1
ATOM 2708 C CA . TRP B 1 55 ? 8.688 2.244 -13.602 1 92.44 55 TRP B CA 1
ATOM 2709 C C . TRP B 1 55 ? 7.496 1.3 -13.75 1 92.44 55 TRP B C 1
ATOM 2711 O O . TRP B 1 55 ? 7.574 0.307 -14.477 1 92.44 55 TRP B O 1
ATOM 2721 N N . LEU B 1 56 ? 6.414 1.592 -13.094 1 93 56 LEU B N 1
ATOM 2722 C CA . LEU B 1 56 ? 5.23 0.738 -13.109 1 93 56 LEU B CA 1
ATOM 2723 C C . LEU B 1 56 ? 4.434 0.927 -14.391 1 93 56 LEU B C 1
ATOM 2725 O O . LEU B 1 56 ? 3.891 -0.037 -14.938 1 93 56 LEU B O 1
ATOM 2729 N N . GLY B 1 57 ? 4.387 2.143 -14.867 1 87.44 57 GLY B N 1
ATOM 2730 C CA . GLY B 1 57 ? 3.668 2.439 -16.094 1 87.44 57 GLY B CA 1
ATOM 2731 C C . GLY B 1 57 ? 4.246 1.734 -17.312 1 87.44 57 GLY B C 1
ATOM 2732 O O . GLY B 1 57 ? 3.551 1.533 -18.297 1 87.44 57 GLY B O 1
ATOM 2733 N N . ARG B 1 58 ? 5.43 1.275 -17.203 1 87 58 ARG B N 1
ATOM 2734 C CA . ARG B 1 58 ? 6.117 0.671 -18.344 1 87 58 ARG B CA 1
ATOM 2735 C C . ARG B 1 58 ? 6.062 -0.851 -18.266 1 87 58 ARG B C 1
ATOM 2737 O O . ARG B 1 58 ? 6.551 -1.538 -19.156 1 87 58 ARG B O 1
ATOM 2744 N N . MET B 1 59 ? 5.516 -1.285 -17.266 1 88.38 59 MET B N 1
ATOM 2745 C CA . MET B 1 59 ? 5.449 -2.736 -17.125 1 88.38 59 MET B CA 1
ATOM 2746 C C . MET B 1 59 ? 4.512 -3.34 -18.172 1 88.38 59 MET B C 1
ATOM 2748 O O . MET B 1 59 ? 3.438 -2.797 -18.438 1 88.38 59 MET B O 1
ATOM 2752 N N . THR B 1 60 ? 4.949 -4.461 -18.719 1 84 60 THR B N 1
ATOM 2753 C CA . THR B 1 60 ? 4.199 -5.125 -19.781 1 84 60 THR B CA 1
ATOM 2754 C C . THR B 1 60 ? 2.809 -5.523 -19.297 1 84 60 THR B C 1
ATOM 2756 O O . THR B 1 60 ? 1.829 -5.41 -20.031 1 84 60 THR B O 1
ATOM 2759 N N . GLN B 1 61 ? 2.748 -6.027 -18.109 1 82.06 61 GLN B N 1
ATOM 2760 C CA . GLN B 1 61 ? 1.464 -6.438 -17.562 1 82.06 61 GLN B CA 1
ATOM 2761 C C . GLN B 1 61 ? 0.47 -5.277 -17.547 1 82.06 61 GLN B C 1
ATOM 2763 O O . GLN B 1 61 ? -0.709 -5.465 -17.859 1 82.06 61 GLN B O 1
ATOM 2768 N N . TRP B 1 62 ? 0.901 -4.141 -17.203 1 83.81 62 TRP B N 1
ATOM 2769 C CA . TRP B 1 62 ? 0.041 -2.963 -17.156 1 83.81 62 TRP B CA 1
ATOM 2770 C C . TRP B 1 62 ? -0.32 -2.492 -18.562 1 83.81 62 TRP B C 1
ATOM 2772 O O . TRP B 1 62 ? -1.493 -2.26 -18.859 1 83.81 62 TRP B O 1
ATOM 2782 N N . LYS B 1 63 ? 0.617 -2.447 -19.438 1 81.81 63 LYS B N 1
ATOM 2783 C CA . LYS B 1 63 ? 0.407 -1.995 -20.797 1 81.81 63 LYS B CA 1
ATOM 2784 C C . LYS B 1 63 ? -0.577 -2.902 -21.531 1 81.81 63 LYS B C 1
ATOM 2786 O O . LYS B 1 63 ? -1.432 -2.424 -22.281 1 81.81 63 LYS B O 1
ATOM 2791 N N . SER B 1 64 ? -0.369 -4.16 -21.344 1 79.94 64 SER B N 1
ATOM 2792 C CA . SER B 1 64 ? -1.248 -5.121 -22 1 79.94 64 SER B CA 1
ATOM 2793 C C . SER B 1 64 ? -2.699 -4.926 -21.578 1 79.94 64 SER B C 1
ATOM 2795 O O . SER B 1 64 ? -3.615 -5.055 -22.391 1 79.94 64 SER B O 1
ATOM 2797 N N . LYS B 1 65 ? -2.898 -4.602 -20.344 1 78.44 65 LYS B N 1
ATOM 2798 C CA . LYS B 1 65 ? -4.254 -4.391 -19.844 1 78.44 65 LYS B CA 1
ATOM 2799 C C . LYS B 1 65 ? -4.836 -3.08 -20.375 1 78.44 65 LYS B C 1
ATOM 2801 O O . LYS B 1 65 ? -6.031 -2.996 -20.656 1 78.44 65 LYS B O 1
ATOM 2806 N N . MET B 1 66 ? -4.02 -2.152 -20.516 1 74.12 66 MET B N 1
ATOM 2807 C CA . MET B 1 66 ? -4.441 -0.869 -21.078 1 74.12 66 MET B CA 1
ATOM 2808 C C . MET B 1 66 ? -4.859 -1.013 -22.531 1 74.12 66 MET B C 1
ATOM 2810 O O . MET B 1 66 ? -5.875 -0.454 -22.953 1 74.12 66 MET B O 1
ATOM 2814 N N . ASP B 1 67 ? -4.02 -1.64 -23.281 1 67.06 67 ASP B N 1
ATOM 2815 C CA . ASP B 1 67 ? -4.266 -1.85 -24.703 1 67.06 67 ASP B CA 1
ATOM 2816 C C . ASP B 1 67 ? -5.566 -2.615 -24.938 1 67.06 67 ASP B C 1
ATOM 2818 O O . ASP B 1 67 ? -6.32 -2.303 -25.859 1 67.06 67 ASP B O 1
ATOM 2822 N N . ARG B 1 68 ? -5.715 -3.566 -24.188 1 62.56 68 ARG B N 1
ATOM 2823 C CA . ARG B 1 68 ? -6.922 -4.371 -24.344 1 62.56 68 ARG B CA 1
ATOM 2824 C C . ARG B 1 68 ? -8.172 -3.525 -24.141 1 62.56 68 ARG B C 1
ATOM 2826 O O . ARG B 1 68 ? -9.227 -3.824 -24.719 1 62.56 68 ARG B O 1
ATOM 2833 N N . ARG B 1 69 ? -7.953 -2.566 -23.453 1 65.38 69 ARG B N 1
ATOM 2834 C CA . ARG B 1 69 ? -9.117 -1.736 -23.156 1 65.38 69 ARG B CA 1
ATOM 2835 C C . ARG B 1 69 ? -9.141 -0.495 -24.047 1 65.38 69 ARG B C 1
ATOM 2837 O O . ARG B 1 69 ? -10 0.371 -23.891 1 65.38 69 ARG B O 1
ATOM 2844 N N . ASP B 1 70 ? -8.258 -0.411 -25.141 1 58.66 70 ASP B N 1
ATOM 2845 C CA . ASP B 1 70 ? -8.125 0.711 -26.062 1 58.66 70 ASP B CA 1
ATOM 2846 C C . ASP B 1 70 ? -7.953 2.027 -25.312 1 58.66 70 ASP B C 1
ATOM 2848 O O . ASP B 1 70 ? -8.57 3.035 -25.656 1 58.66 70 ASP B O 1
ATOM 2852 N N . LEU B 1 71 ? -7.398 1.983 -24.188 1 5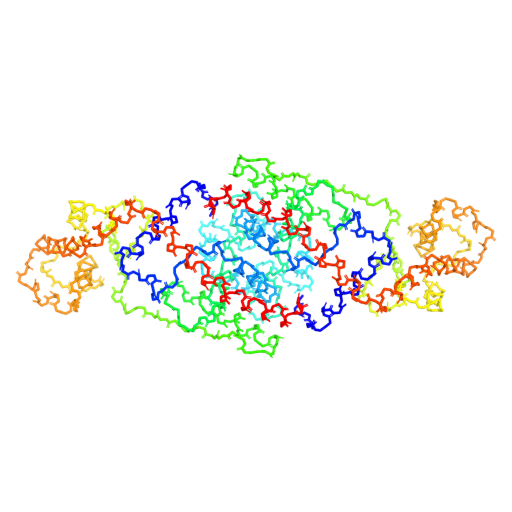4.94 71 LEU B N 1
ATOM 2853 C CA . LEU B 1 71 ? -7.238 3.191 -23.375 1 54.94 71 LEU B CA 1
ATOM 2854 C C . LEU B 1 71 ? -5.812 3.721 -23.469 1 54.94 71 LEU B C 1
ATOM 2856 O O . LEU B 1 71 ? -4.852 2.947 -23.422 1 54.94 71 LEU B O 1
ATOM 2860 N N . GLY B 1 72 ? -5.543 4.875 -24.016 1 49.44 72 GLY B N 1
ATOM 2861 C CA . GLY B 1 72 ? -4.246 5.504 -23.859 1 49.44 72 GLY B CA 1
ATOM 2862 C C . GLY B 1 72 ? -3.895 5.781 -22.406 1 49.44 72 GLY B C 1
ATOM 2863 O O . GLY B 1 72 ? -4.781 5.875 -21.547 1 49.44 72 GLY B O 1
ATOM 2864 N N . HIS B 1 73 ? -2.574 5.711 -22.078 1 50.47 73 HIS B N 1
ATOM 2865 C CA . HIS B 1 73 ? -2.123 5.949 -20.703 1 50.47 73 HIS B CA 1
ATOM 2866 C C . HIS B 1 73 ? -2.822 7.16 -20.094 1 50.47 73 HIS B C 1
ATOM 2868 O O . HIS B 1 73 ? -3.27 7.113 -18.953 1 50.47 73 HIS B O 1
ATOM 2874 N N . GLY B 1 74 ? -2.77 8.219 -20.906 1 48.88 74 GLY B N 1
ATOM 2875 C CA . GLY B 1 74 ? -3.436 9.438 -20.484 1 48.88 74 GLY B CA 1
ATOM 2876 C C . GLY B 1 74 ? -4.93 9.266 -20.281 1 48.88 74 GLY B C 1
ATOM 2877 O O . GLY B 1 74 ? -5.508 9.797 -19.328 1 48.88 74 GLY B O 1
ATOM 2878 N N . GLN B 1 75 ? -5.449 8.484 -21.125 1 49.16 75 GLN B N 1
ATOM 2879 C CA . GLN B 1 75 ? -6.891 8.273 -21.094 1 49.16 75 GLN B CA 1
ATOM 2880 C C . GLN B 1 75 ? -7.289 7.379 -19.922 1 49.16 75 GLN B C 1
ATOM 2882 O O . GLN B 1 75 ? -8.336 7.59 -19.297 1 49.16 75 GLN B O 1
ATOM 2887 N N . ALA B 1 76 ? -6.508 6.34 -19.688 1 50.97 76 ALA B N 1
ATOM 2888 C CA . ALA B 1 76 ? -6.805 5.438 -18.578 1 50.97 76 ALA B CA 1
ATOM 2889 C C . ALA B 1 76 ? -6.793 6.184 -17.234 1 50.97 76 ALA B C 1
ATOM 2891 O O . ALA B 1 76 ? -7.594 5.883 -16.344 1 50.97 76 ALA B O 1
ATOM 2892 N N . LEU B 1 77 ? -5.941 7.168 -17.172 1 48.97 77 LEU B N 1
ATOM 2893 C CA . LEU B 1 77 ? -5.848 7.98 -15.969 1 48.97 77 LEU B CA 1
ATOM 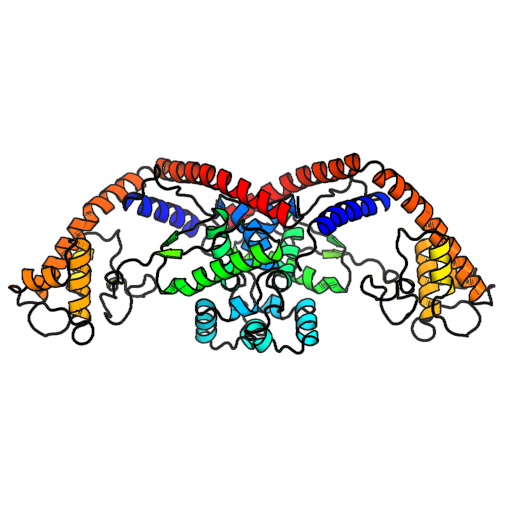2894 C C . LEU B 1 77 ? -6.945 9.039 -15.938 1 48.97 77 LEU B C 1
ATOM 2896 O O . LEU B 1 77 ? -7.332 9.516 -14.867 1 48.97 77 LEU B O 1
ATOM 2900 N N . ALA B 1 78 ? -7.359 9.445 -17.172 1 47 78 ALA B N 1
ATOM 2901 C CA . ALA B 1 78 ? -8.312 10.547 -17.297 1 47 78 ALA B CA 1
ATOM 2902 C C . ALA B 1 78 ? -9.742 10.031 -17.406 1 47 78 ALA B C 1
ATOM 2904 O O . ALA B 1 78 ? -10.703 10.789 -17.234 1 47 78 ALA B O 1
ATOM 2905 N N . ASP B 1 79 ? -9.922 8.922 -17.891 1 44.5 79 ASP B N 1
ATOM 2906 C CA . ASP B 1 79 ? -11.289 8.531 -18.203 1 44.5 79 ASP B CA 1
ATOM 2907 C C . ASP B 1 79 ? -12.133 8.453 -16.922 1 44.5 79 ASP B C 1
ATOM 2909 O O . ASP B 1 79 ? -11.898 7.602 -16.062 1 44.5 79 ASP B O 1
ATOM 2913 N N . GLU B 1 80 ? -12.836 9.43 -16.672 1 41.94 80 GLU B N 1
ATOM 2914 C CA . GLU B 1 80 ? -13.766 9.695 -15.586 1 41.94 80 GLU B CA 1
ATOM 2915 C C . GLU B 1 80 ? -14.781 8.562 -15.438 1 41.94 80 GLU B C 1
ATOM 2917 O O . GLU B 1 80 ? -15.273 8.305 -14.336 1 41.94 80 GLU B O 1
ATOM 2922 N N . HIS B 1 81 ? -15.352 8.172 -16.547 1 41.94 81 HIS B N 1
ATOM 2923 C CA . HIS B 1 81 ? -16.594 7.41 -16.578 1 41.94 81 HIS B CA 1
ATOM 2924 C C . HIS B 1 81 ? -16.344 5.934 -16.281 1 41.94 81 HIS B C 1
ATOM 2926 O O . HIS B 1 81 ? -17.281 5.148 -16.156 1 41.94 81 HIS B O 1
ATOM 2932 N N . LEU B 1 82 ? -15.102 5.496 -16.375 1 40.53 82 LEU B N 1
ATOM 2933 C CA . LEU B 1 82 ? -15.031 4.039 -16.266 1 40.53 82 LEU B CA 1
ATOM 2934 C C . LEU B 1 82 ? -14.875 3.6 -14.82 1 40.53 82 LEU B C 1
ATOM 2936 O O . LEU B 1 82 ? -13.781 3.676 -14.258 1 40.53 82 LEU B O 1
ATOM 2940 N N . THR B 1 83 ? -15.812 3.773 -14.008 1 43.5 83 THR B N 1
ATOM 2941 C CA . THR B 1 83 ? -15.953 2.992 -12.789 1 43.5 83 THR B CA 1
ATOM 2942 C C . THR B 1 83 ? -15.219 1.662 -12.906 1 43.5 83 THR B C 1
ATOM 2944 O O . THR B 1 83 ? -14.875 1.045 -11.891 1 43.5 83 THR B O 1
ATOM 2947 N N . ALA B 1 84 ? -15.273 1.101 -14.141 1 52 84 ALA B N 1
ATOM 2948 C CA . ALA B 1 84 ? -14.797 -0.246 -14.438 1 52 84 ALA B CA 1
ATOM 2949 C C . ALA B 1 84 ? -13.312 -0.23 -14.812 1 52 84 ALA B C 1
ATOM 2951 O O . ALA B 1 84 ? -12.82 -1.141 -15.484 1 52 84 ALA B O 1
ATOM 2952 N N . GLY B 1 85 ? -12.594 0.886 -14.414 1 64.25 85 GLY B N 1
ATOM 2953 C CA . GLY B 1 85 ? -11.227 1.066 -14.891 1 64.25 85 GLY B CA 1
ATOM 2954 C C . GLY B 1 85 ? -10.219 0.206 -14.156 1 64.25 85 GLY B C 1
ATOM 2955 O O . GLY B 1 85 ? -10.57 -0.515 -13.227 1 64.25 85 GLY B O 1
ATOM 2956 N N . LEU B 1 86 ? -9.062 0.198 -14.648 1 84.94 86 LEU B N 1
ATOM 2957 C CA . LEU B 1 86 ? -7.93 -0.502 -14.055 1 84.94 86 LEU B CA 1
ATOM 2958 C C . LEU B 1 86 ? -7.676 -0.013 -12.633 1 84.94 86 LEU B C 1
ATOM 2960 O O . LEU B 1 86 ? -7.691 1.192 -12.375 1 84.94 86 LEU B O 1
ATOM 2964 N N . LYS B 1 87 ? -7.762 -0.889 -11.711 1 92.25 87 LYS B N 1
ATOM 2965 C CA . LYS B 1 87 ? -7.656 -0.587 -10.281 1 92.25 87 LYS B CA 1
ATOM 2966 C C . LYS B 1 87 ? -6.211 -0.301 -9.891 1 92.25 87 LYS B C 1
ATOM 2968 O O . LYS B 1 87 ? -5.277 -0.808 -10.516 1 92.25 87 LYS B O 1
ATOM 2973 N N . MET B 1 88 ? -6.059 0.484 -8.883 1 93.94 88 MET B N 1
ATOM 2974 C CA . MET B 1 88 ? -4.758 0.876 -8.359 1 93.94 88 MET B CA 1
ATOM 2975 C C . MET B 1 88 ? -3.961 -0.345 -7.91 1 93.94 88 MET B C 1
ATOM 2977 O O . MET B 1 88 ? -2.74 -0.392 -8.078 1 93.94 88 MET B O 1
ATOM 2981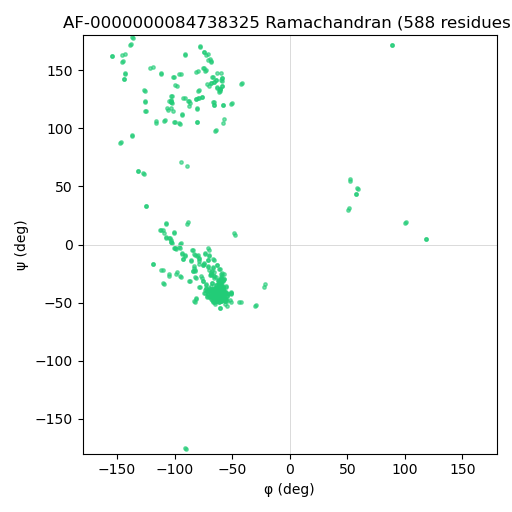 N N . GLY B 1 89 ? -4.684 -1.307 -7.336 1 94.44 89 GLY B N 1
ATOM 2982 C CA . GLY B 1 89 ? -4.016 -2.518 -6.883 1 94.44 89 GLY B CA 1
ATOM 2983 C C . GLY B 1 89 ? -3.305 -3.26 -8 1 94.44 89 GLY B C 1
ATOM 2984 O O . GLY B 1 89 ? -2.215 -3.795 -7.797 1 94.44 89 GLY B O 1
ATOM 2985 N N . LEU B 1 90 ? -3.924 -3.322 -9.18 1 92.69 90 LEU B N 1
ATOM 2986 C CA . LEU B 1 90 ? -3.299 -3.947 -10.336 1 92.69 90 LEU B CA 1
ATOM 2987 C C . LEU B 1 90 ? -2.045 -3.188 -10.758 1 92.69 90 LEU B C 1
ATOM 2989 O O . LEU B 1 90 ? -1.023 -3.797 -11.078 1 92.69 90 LEU B O 1
ATOM 2993 N N . PHE B 1 91 ? -2.117 -1.879 -10.766 1 92.19 91 PHE B N 1
ATOM 2994 C CA . PHE B 1 91 ? -1.019 -1.01 -11.172 1 92.19 91 PHE B CA 1
ATOM 2995 C C . PHE B 1 91 ? 0.156 -1.135 -10.211 1 92.19 91 PHE B C 1
ATOM 2997 O O . PHE B 1 91 ? 1.313 -1.146 -10.633 1 92.19 91 PHE B O 1
ATOM 3004 N N . ASP B 1 92 ? -0.164 -1.248 -8.977 1 95.19 92 ASP B N 1
ATOM 3005 C CA . ASP B 1 92 ? 0.835 -1.178 -7.914 1 95.19 92 ASP B CA 1
ATOM 3006 C C . ASP B 1 92 ? 1.285 -2.574 -7.488 1 95.19 92 ASP B C 1
ATOM 3008 O O . ASP B 1 92 ? 2.225 -2.717 -6.703 1 95.19 92 ASP B O 1
ATOM 3012 N N . TYR B 1 93 ? 0.749 -3.615 -8.023 1 95.38 93 TYR B N 1
ATOM 3013 C CA . TYR B 1 93 ? 0.988 -4.988 -7.594 1 95.38 93 TYR B CA 1
ATOM 3014 C C . TYR B 1 93 ? 2.465 -5.348 -7.711 1 95.38 93 TYR B C 1
ATOM 3016 O O . TYR B 1 93 ? 3.012 -6.043 -6.852 1 95.38 93 TYR B O 1
ATOM 3024 N N . PRO B 1 94 ? 3.205 -4.93 -8.719 1 96.81 94 PRO B N 1
ATOM 3025 C CA . PRO B 1 94 ? 4.621 -5.293 -8.82 1 96.81 94 PRO B CA 1
ATOM 3026 C C . PRO B 1 94 ? 5.43 -4.844 -7.605 1 96.81 94 PRO B C 1
ATOM 3028 O O . PRO B 1 94 ? 6.395 -5.508 -7.219 1 96.81 94 PRO B O 1
ATOM 3031 N N . VAL B 1 95 ? 5.039 -3.73 -6.969 1 98.19 95 VAL B N 1
ATOM 3032 C CA . VAL B 1 95 ? 5.738 -3.262 -5.773 1 98.19 95 VAL B CA 1
ATOM 3033 C C . VAL B 1 95 ? 5.445 -4.195 -4.602 1 98.19 95 VAL B C 1
ATOM 3035 O O . VAL B 1 95 ? 6.34 -4.52 -3.82 1 98.19 95 VAL B O 1
ATOM 3038 N N . LEU B 1 96 ? 4.129 -4.613 -4.465 1 98.31 96 LEU B N 1
ATOM 3039 C CA . LEU B 1 96 ? 3.803 -5.59 -3.434 1 98.31 96 LEU B CA 1
ATOM 3040 C C . LEU B 1 96 ? 4.578 -6.887 -3.65 1 98.31 96 LEU B C 1
ATOM 3042 O O . LEU B 1 96 ? 5.043 -7.504 -2.689 1 98.31 96 LEU B O 1
ATOM 3046 N N . GLN B 1 97 ? 4.723 -7.316 -4.914 1 97.75 97 GLN B N 1
ATOM 3047 C CA . GLN B 1 97 ? 5.492 -8.516 -5.219 1 97.75 97 GLN B CA 1
ATOM 3048 C C . GLN B 1 97 ? 6.945 -8.359 -4.777 1 97.75 97 GLN B C 1
ATOM 3050 O O . GLN B 1 97 ? 7.543 -9.297 -4.242 1 97.75 97 GLN B O 1
ATOM 3055 N N . ALA B 1 98 ? 7.512 -7.176 -5.043 1 98.62 98 ALA B N 1
ATOM 3056 C CA . ALA B 1 98 ? 8.867 -6.898 -4.574 1 98.62 98 ALA B CA 1
ATOM 3057 C C . ALA B 1 98 ? 8.961 -7.02 -3.057 1 98.62 98 ALA B C 1
ATOM 3059 O O . ALA B 1 98 ? 9.914 -7.598 -2.531 1 98.62 98 ALA B O 1
ATOM 3060 N N . ALA B 1 99 ? 7.984 -6.492 -2.348 1 98.81 99 ALA B N 1
ATOM 3061 C CA . ALA B 1 99 ? 7.945 -6.598 -0.891 1 98.81 99 ALA B CA 1
ATOM 3062 C C . ALA B 1 99 ? 7.871 -8.055 -0.448 1 98.81 99 ALA B C 1
ATOM 3064 O O . ALA B 1 99 ? 8.516 -8.445 0.528 1 98.81 99 ALA B O 1
ATOM 3065 N N . ASP B 1 100 ? 7.094 -8.898 -1.152 1 98.44 100 ASP B N 1
ATOM 3066 C CA . ASP B 1 100 ? 6.953 -10.312 -0.846 1 98.44 100 ASP B CA 1
ATOM 3067 C C . ASP B 1 100 ? 8.305 -11.023 -0.879 1 98.44 100 ASP B C 1
ATOM 3069 O O . ASP B 1 100 ? 8.562 -11.914 -0.069 1 98.44 100 ASP B O 1
ATOM 3073 N N . ILE B 1 101 ? 9.141 -10.625 -1.821 1 98.56 101 ILE B N 1
ATOM 3074 C CA . ILE B 1 101 ? 10.43 -11.273 -2.029 1 98.56 101 ILE B CA 1
ATOM 3075 C C . ILE B 1 101 ? 11.453 -10.734 -1.027 1 98.56 101 ILE B C 1
ATOM 3077 O O . ILE B 1 101 ? 12.109 -11.5 -0.326 1 98.56 101 ILE B O 1
ATOM 3081 N N . LEU B 1 102 ? 11.492 -9.43 -0.882 1 98.81 102 LEU B N 1
ATOM 3082 C CA . LEU B 1 102 ? 12.594 -8.781 -0.185 1 98.81 102 LEU B CA 1
ATOM 3083 C C . LEU B 1 102 ? 12.367 -8.789 1.322 1 98.81 102 LEU B C 1
ATOM 3085 O O . LEU B 1 102 ? 13.32 -8.703 2.1 1 98.81 102 LEU B O 1
ATOM 3089 N N . LEU B 1 103 ? 11.102 -8.922 1.722 1 98.81 103 LEU B N 1
ATOM 3090 C CA . LEU B 1 103 ? 10.781 -9.031 3.141 1 98.81 103 LEU B CA 1
ATOM 3091 C C . LEU B 1 103 ? 11.516 -10.211 3.773 1 98.81 103 LEU B C 1
ATOM 3093 O O . LEU B 1 103 ? 11.867 -10.164 4.953 1 98.81 103 LEU B O 1
ATOM 3097 N N . TYR B 1 104 ? 11.789 -11.219 3.043 1 98.62 104 TYR B N 1
ATOM 3098 C CA . TYR B 1 104 ? 12.461 -12.43 3.518 1 98.62 104 TYR B CA 1
ATOM 3099 C C . TYR B 1 104 ? 13.891 -12.492 3.002 1 98.62 104 TYR B C 1
ATOM 3101 O O . TYR B 1 104 ? 14.555 -13.531 3.113 1 98.62 104 TYR B O 1
ATOM 3109 N N . LYS B 1 105 ? 14.32 -11.422 2.342 1 98.5 105 LYS B N 1
ATOM 3110 C CA . LYS B 1 105 ? 15.672 -11.289 1.796 1 98.5 105 LYS B CA 1
ATOM 3111 C C . LYS B 1 105 ? 15.984 -12.422 0.824 1 98.5 105 LYS B C 1
ATOM 3113 O O . LYS B 1 105 ? 17.062 -13.008 0.869 1 98.5 105 LYS B O 1
ATOM 3118 N N . GLY B 1 106 ? 14.969 -12.695 -0.008 1 97.56 106 GLY B N 1
ATOM 3119 C CA . GLY B 1 106 ? 15.133 -13.734 -1.011 1 97.56 106 GLY B CA 1
ATOM 3120 C C . GLY B 1 106 ? 16.281 -13.469 -1.96 1 97.56 106 GLY B C 1
ATOM 3121 O O . GLY B 1 106 ? 16.484 -12.336 -2.4 1 97.56 106 GLY B O 1
ATOM 3122 N N . THR B 1 107 ? 17.047 -14.5 -2.24 1 97.62 107 THR B N 1
ATOM 3123 C CA . THR B 1 107 ? 18.203 -14.359 -3.119 1 97.62 107 THR B CA 1
ATOM 3124 C C . THR B 1 107 ? 17.969 -15.062 -4.449 1 97.62 107 THR B C 1
ATOM 3126 O O . THR B 1 107 ? 18.531 -14.68 -5.477 1 97.62 107 THR B O 1
ATOM 3129 N N . HIS B 1 108 ? 17.234 -16.141 -4.359 1 96.94 108 HIS B N 1
ATOM 3130 C CA . HIS B 1 108 ? 16.875 -16.922 -5.539 1 96.94 108 HIS B CA 1
ATOM 3131 C C . HIS B 1 108 ? 15.367 -17.109 -5.641 1 96.94 108 HIS B C 1
ATOM 3133 O O . HIS B 1 108 ? 14.734 -17.625 -4.715 1 96.94 108 HIS B O 1
ATOM 3139 N N . VAL B 1 109 ? 14.812 -16.703 -6.738 1 96.19 109 VAL B N 1
ATOM 3140 C CA . VAL B 1 109 ? 13.367 -16.719 -6.906 1 96.19 109 VAL B CA 1
ATOM 3141 C C . VAL B 1 109 ? 13 -17.484 -8.172 1 96.19 109 VAL B C 1
ATOM 3143 O O . VAL B 1 109 ? 13.375 -17.094 -9.281 1 96.19 109 VAL B O 1
ATOM 3146 N N . PRO B 1 110 ? 12.32 -18.625 -8.039 1 92.44 110 PRO B N 1
ATOM 3147 C CA . PRO B 1 110 ? 11.789 -19.281 -9.234 1 92.44 110 PRO B CA 1
ATOM 3148 C C . PRO B 1 110 ? 10.711 -18.469 -9.93 1 92.44 110 PRO B C 1
ATOM 3150 O O . PRO B 1 110 ? 9.742 -18.047 -9.289 1 92.44 110 PRO B O 1
ATOM 3153 N N . VAL B 1 111 ? 10.922 -18.172 -11.172 1 89.25 111 VAL B N 1
ATOM 3154 C CA . VAL B 1 111 ? 9.945 -17.359 -11.891 1 89.25 111 VAL B CA 1
ATOM 3155 C C . VAL B 1 111 ? 9.828 -17.828 -13.336 1 89.25 111 VAL B C 1
ATOM 3157 O O . VAL B 1 111 ? 10.789 -18.375 -13.891 1 89.25 111 VAL B O 1
ATOM 3160 N N . GLY B 1 112 ? 8.594 -17.703 -13.852 1 82.06 112 GLY B N 1
ATOM 3161 C CA . GLY B 1 112 ? 8.438 -17.859 -15.289 1 82.06 112 GLY B CA 1
ATOM 3162 C C . GLY B 1 112 ? 9.008 -16.703 -16.094 1 82.06 112 GLY B C 1
ATOM 3163 O O . GLY B 1 112 ? 9.211 -15.617 -15.547 1 82.06 112 GLY B O 1
ATOM 3164 N N . GLN B 1 113 ? 9.203 -16.906 -17.359 1 80.06 113 GLN B N 1
ATOM 3165 C CA . GLN B 1 113 ? 9.75 -15.883 -18.234 1 80.06 113 GLN B CA 1
ATOM 3166 C C . GLN B 1 113 ? 8.867 -14.641 -18.25 1 80.06 113 GLN B C 1
ATOM 3168 O O . GLN B 1 113 ? 9.367 -13.516 -18.375 1 80.06 113 GLN B O 1
ATOM 3173 N N . ASP B 1 114 ? 7.629 -14.852 -18.047 1 78.75 114 ASP B N 1
ATOM 3174 C CA . ASP B 1 114 ? 6.664 -13.758 -18.109 1 78.75 114 ASP B CA 1
ATOM 3175 C C . ASP B 1 114 ? 6.766 -12.875 -16.859 1 78.75 114 ASP B C 1
ATOM 3177 O O . ASP B 1 114 ? 6.266 -11.75 -16.859 1 78.75 114 ASP B O 1
ATOM 3181 N N . GLN B 1 115 ? 7.41 -13.328 -15.797 1 87 115 GLN B N 1
ATOM 3182 C CA . GLN B 1 115 ? 7.5 -12.594 -14.539 1 87 115 GLN B CA 1
ATOM 3183 C C . GLN B 1 115 ? 8.883 -11.977 -14.367 1 87 115 GLN B C 1
ATOM 3185 O O . GLN B 1 115 ? 9.172 -11.367 -13.328 1 87 115 GLN B O 1
ATOM 3190 N N . MET B 1 116 ? 9.695 -12.109 -15.398 1 91.31 116 MET B N 1
ATOM 3191 C CA . MET B 1 116 ? 11.07 -11.625 -15.312 1 91.31 116 MET B CA 1
ATOM 3192 C C . MET B 1 116 ? 11.102 -10.125 -15.07 1 91.31 116 MET B C 1
ATOM 3194 O O . MET B 1 116 ? 11.938 -9.633 -14.305 1 91.31 116 MET B O 1
ATOM 3198 N N . GLN B 1 117 ? 10.219 -9.43 -15.695 1 94.12 117 GLN B N 1
ATOM 3199 C CA . GLN B 1 117 ? 10.188 -7.98 -15.531 1 94.12 117 GLN B CA 1
ATOM 3200 C C . GLN B 1 117 ? 9.891 -7.59 -14.086 1 94.12 117 GLN B C 1
ATOM 3202 O O . GLN B 1 117 ? 10.445 -6.621 -13.578 1 94.12 117 GLN B O 1
ATOM 3207 N N . HIS B 1 118 ? 9.016 -8.281 -13.43 1 95.44 118 HIS B N 1
ATOM 3208 C CA . HIS B 1 118 ? 8.695 -8.023 -12.031 1 95.44 118 HIS B CA 1
ATOM 3209 C C . HIS B 1 118 ? 9.898 -8.297 -11.125 1 95.44 118 HIS B C 1
ATOM 3211 O O . HIS B 1 118 ? 10.133 -7.559 -10.164 1 95.44 118 HIS B O 1
ATOM 3217 N N . LEU B 1 119 ? 10.602 -9.336 -11.422 1 96.94 119 LEU B N 1
ATOM 3218 C CA . LEU B 1 119 ? 11.797 -9.633 -10.641 1 96.94 119 LEU B CA 1
ATOM 3219 C C . LEU B 1 119 ? 12.844 -8.539 -10.812 1 96.94 119 LEU B C 1
ATOM 3221 O O . LEU B 1 119 ? 13.531 -8.164 -9.859 1 96.94 119 LEU B O 1
ATOM 3225 N N . GLU B 1 120 ? 12.961 -8.094 -12.047 1 96.88 120 GLU B N 1
ATOM 3226 C CA . GLU B 1 120 ? 13.883 -6.992 -12.305 1 96.88 120 GLU B CA 1
ATOM 3227 C C . GLU B 1 120 ? 13.492 -5.75 -11.508 1 96.88 120 GLU B C 1
ATOM 3229 O O . GLU B 1 120 ? 14.352 -5.035 -10.992 1 96.88 120 GLU B O 1
ATOM 3234 N N . LEU B 1 121 ? 12.227 -5.492 -11.484 1 97.25 121 LEU B N 1
ATOM 3235 C CA . LEU B 1 121 ? 11.758 -4.371 -10.68 1 97.25 121 LEU B CA 1
ATOM 3236 C C . LEU B 1 121 ? 12.133 -4.559 -9.211 1 97.25 121 LEU B C 1
ATOM 3238 O O . LEU B 1 121 ? 12.539 -3.609 -8.547 1 97.25 121 LEU B O 1
ATOM 3242 N N . ALA B 1 122 ? 11.93 -5.777 -8.68 1 98.25 122 ALA B N 1
ATOM 3243 C CA . ALA B 1 122 ? 12.305 -6.062 -7.297 1 98.25 122 ALA B CA 1
ATOM 3244 C C . ALA B 1 122 ? 13.789 -5.773 -7.066 1 98.25 122 ALA B C 1
ATOM 3246 O O . ALA B 1 122 ? 14.164 -5.215 -6.035 1 98.25 122 ALA B O 1
ATOM 3247 N N . ARG B 1 123 ? 14.633 -6.117 -8.039 1 98.44 123 ARG B N 1
ATOM 3248 C CA . ARG B 1 123 ? 16.062 -5.848 -7.961 1 98.44 123 ARG B CA 1
ATOM 3249 C C . ARG B 1 123 ? 16.328 -4.348 -7.941 1 98.44 123 ARG B C 1
ATOM 3251 O O . ARG B 1 123 ? 17.156 -3.869 -7.148 1 98.44 123 ARG B O 1
ATOM 3258 N N . ASP B 1 124 ? 15.648 -3.67 -8.797 1 97.94 124 ASP B N 1
ATOM 3259 C CA . ASP B 1 124 ? 15.812 -2.221 -8.875 1 97.94 124 ASP B CA 1
ATOM 3260 C C . ASP B 1 124 ? 15.383 -1.545 -7.574 1 97.94 124 ASP B C 1
ATOM 3262 O O . ASP B 1 124 ? 16.062 -0.63 -7.098 1 97.94 124 ASP B O 1
ATOM 3266 N N . ILE B 1 125 ? 14.305 -1.949 -7.02 1 98.19 125 ILE B N 1
ATOM 3267 C CA . ILE B 1 125 ? 13.812 -1.38 -5.77 1 98.19 125 ILE B CA 1
ATOM 3268 C C . ILE B 1 125 ? 14.797 -1.671 -4.641 1 98.19 125 ILE B C 1
ATOM 3270 O O . ILE B 1 125 ? 15.078 -0.799 -3.814 1 98.19 125 ILE B O 1
ATOM 3274 N N . ALA B 1 126 ? 15.312 -2.916 -4.602 1 98.69 126 ALA B N 1
ATOM 3275 C CA . ALA B 1 126 ? 16.328 -3.268 -3.611 1 98.69 126 ALA B CA 1
ATOM 3276 C C . ALA B 1 126 ? 17.531 -2.332 -3.701 1 98.69 126 ALA B C 1
ATOM 3278 O O . ALA B 1 126 ? 17.969 -1.782 -2.689 1 98.69 126 ALA B O 1
ATOM 3279 N N . SER B 1 127 ? 18 -2.15 -4.906 1 98.19 127 SER B N 1
ATOM 3280 C CA . SER B 1 127 ? 19.156 -1.28 -5.129 1 98.19 127 SER B CA 1
ATOM 3281 C C . SER B 1 127 ? 18.844 0.157 -4.727 1 98.19 127 SER B C 1
ATOM 3283 O O . SER B 1 127 ? 19.656 0.812 -4.074 1 98.19 127 SER B O 1
ATOM 3285 N N . LEU B 1 128 ? 17.719 0.613 -5.164 1 96.88 128 LEU B N 1
ATOM 3286 C CA . LEU B 1 128 ? 17.312 1.982 -4.867 1 96.88 128 LEU B CA 1
ATOM 3287 C C . LEU B 1 128 ? 17.203 2.207 -3.363 1 96.88 128 LEU B C 1
ATOM 3289 O O . LEU B 1 128 ? 17.672 3.223 -2.848 1 96.88 128 LEU B O 1
ATOM 3293 N N . PHE B 1 129 ? 16.609 1.309 -2.627 1 98.19 129 PHE B N 1
ATOM 3294 C CA . PHE B 1 129 ? 16.484 1.419 -1.179 1 98.19 129 PHE B CA 1
ATOM 3295 C C . PHE B 1 129 ? 17.844 1.467 -0.513 1 98.19 129 PHE B C 1
ATOM 3297 O O . PHE B 1 129 ? 18.125 2.355 0.296 1 98.19 129 PHE B O 1
ATOM 3304 N N . ASN B 1 130 ? 18.625 0.409 -0.862 1 98.19 130 ASN B N 1
ATOM 3305 C CA . ASN B 1 130 ? 19.953 0.319 -0.276 1 98.19 130 ASN B CA 1
ATOM 3306 C C . ASN B 1 130 ? 20.766 1.596 -0.509 1 98.19 130 ASN B C 1
ATOM 3308 O O . ASN B 1 130 ? 21.422 2.098 0.406 1 98.19 130 ASN B O 1
ATOM 3312 N N . LYS B 1 131 ? 20.703 2.086 -1.716 1 96.69 131 LYS B N 1
ATOM 3313 C CA . LYS B 1 131 ? 21.422 3.314 -2.043 1 96.69 131 LYS B CA 1
ATOM 3314 C C . LYS B 1 131 ? 20.859 4.5 -1.263 1 96.69 131 LYS B C 1
ATOM 3316 O O . LYS B 1 131 ? 21.625 5.277 -0.68 1 96.69 131 LYS B O 1
ATOM 3321 N N . THR B 1 132 ? 19.531 4.637 -1.241 1 94.94 132 THR B N 1
ATOM 3322 C CA . THR B 1 132 ? 18.844 5.77 -0.624 1 94.94 132 THR B CA 1
ATOM 3323 C C . THR B 1 132 ? 19.141 5.832 0.871 1 94.94 132 THR B C 1
ATOM 3325 O O . THR B 1 132 ? 19.359 6.914 1.42 1 94.94 132 THR B O 1
ATOM 3328 N N . PHE B 1 133 ? 19.219 4.738 1.495 1 96.12 133 PHE B N 1
ATOM 3329 C CA . PHE B 1 133 ? 19.328 4.734 2.947 1 96.12 133 PHE B CA 1
ATOM 3330 C C . PHE B 1 133 ? 20.703 4.227 3.379 1 96.12 133 PHE B C 1
ATOM 3332 O O . PHE B 1 133 ? 20.906 3.877 4.543 1 96.12 133 PHE B O 1
ATOM 3339 N N . LYS B 1 134 ? 21.641 4.129 2.402 1 95.62 134 LYS B N 1
ATOM 3340 C CA . LYS B 1 134 ? 23.031 3.795 2.639 1 95.62 134 LYS B CA 1
ATOM 3341 C C . LYS B 1 134 ? 23.172 2.518 3.463 1 95.62 134 LYS B C 1
ATOM 3343 O O . LYS B 1 134 ? 23.844 2.504 4.492 1 95.62 134 LYS B O 1
ATOM 3348 N N . THR B 1 135 ? 22.531 1.451 2.949 1 97.75 135 THR B N 1
ATOM 3349 C CA . THR B 1 135 ? 22.531 0.152 3.611 1 97.75 135 THR B CA 1
ATOM 3350 C C . THR B 1 135 ? 22.719 -0.973 2.6 1 97.75 135 THR B C 1
ATOM 3352 O O . THR B 1 135 ? 22.859 -0.72 1.401 1 97.75 135 THR B O 1
ATOM 3355 N N . SER B 1 136 ? 22.891 -2.178 3.074 1 98.25 136 SER B N 1
ATOM 3356 C CA . SER B 1 136 ? 22.922 -3.387 2.256 1 98.25 136 SER B CA 1
ATOM 3357 C C . SER B 1 136 ? 21.891 -4.406 2.734 1 98.25 136 SER B C 1
ATOM 3359 O O . SER B 1 136 ? 22.141 -5.613 2.695 1 98.25 136 SER B O 1
ATOM 3361 N N . LEU B 1 137 ? 20.828 -3.879 3.211 1 98.5 137 LEU B N 1
ATOM 3362 C CA . LEU B 1 137 ? 19.828 -4.707 3.867 1 98.5 137 LEU B CA 1
ATOM 3363 C C . LEU B 1 137 ? 19.234 -5.715 2.889 1 98.5 137 LEU B C 1
ATOM 3365 O O . LEU B 1 137 ? 19.047 -6.887 3.23 1 98.5 137 LEU B O 1
ATOM 3369 N N . PHE B 1 138 ? 18.922 -5.188 1.626 1 98.81 138 PHE B N 1
ATOM 3370 C CA . PHE B 1 138 ? 18.188 -6.039 0.694 1 98.81 138 PHE B CA 1
ATOM 3371 C C . PHE B 1 138 ? 19.125 -6.605 -0.368 1 98.81 138 PHE B C 1
ATOM 3373 O O . PHE B 1 138 ? 19.844 -5.859 -1.037 1 98.81 138 PHE B O 1
ATOM 3380 N N . PRO B 1 139 ? 19.109 -7.895 -0.551 1 98.69 139 PRO B N 1
ATOM 3381 C CA . PRO B 1 139 ? 19.844 -8.492 -1.678 1 98.69 139 PRO B CA 1
ATOM 3382 C C . PRO B 1 139 ? 19.141 -8.266 -3.014 1 98.69 139 PRO B C 1
ATOM 3384 O O . PRO B 1 139 ? 17.969 -7.852 -3.043 1 98.69 139 PRO B O 1
ATOM 3387 N N . LYS B 1 140 ? 19.812 -8.492 -4.078 1 98.25 140 LYS B N 1
ATOM 3388 C CA . LYS B 1 140 ? 19.234 -8.516 -5.422 1 98.25 140 LYS B CA 1
ATOM 3389 C C . LYS B 1 140 ? 18.906 -9.938 -5.848 1 98.25 140 LYS B C 1
ATOM 3391 O O . LYS B 1 140 ? 19.797 -10.727 -6.168 1 98.25 140 LYS B O 1
ATOM 3396 N N . PRO B 1 141 ? 17.641 -10.258 -5.82 1 98.06 141 PRO B N 1
ATOM 3397 C CA . PRO B 1 141 ? 17.266 -11.648 -6.094 1 98.06 141 PRO B CA 1
ATOM 3398 C C . PRO B 1 141 ? 17.609 -12.078 -7.52 1 98.06 141 PRO B C 1
ATOM 3400 O O . PRO B 1 141 ? 17.484 -11.289 -8.453 1 98.06 141 PRO B O 1
ATOM 3403 N N . ALA B 1 142 ? 18.047 -13.281 -7.699 1 97 142 ALA B N 1
ATOM 3404 C CA . ALA B 1 142 ? 18.328 -13.891 -9 1 97 142 ALA B CA 1
ATOM 3405 C C . ALA B 1 142 ? 17.188 -14.82 -9.422 1 97 142 ALA B C 1
ATOM 3407 O O . ALA B 1 142 ? 16.594 -15.492 -8.578 1 97 142 ALA B O 1
ATOM 3408 N N . ALA B 1 143 ? 16.969 -14.805 -10.711 1 94.62 143 ALA B N 1
ATOM 3409 C CA . ALA B 1 143 ? 15.914 -15.672 -11.242 1 94.62 143 ALA B CA 1
ATOM 3410 C C . ALA B 1 143 ? 16.406 -17.109 -11.367 1 94.62 143 ALA B C 1
ATOM 3412 O O . ALA B 1 143 ? 17.562 -17.344 -11.75 1 94.62 143 ALA B O 1
ATOM 3413 N N . ILE B 1 144 ? 15.656 -18 -10.914 1 92.12 144 ILE B N 1
ATOM 3414 C CA . ILE B 1 144 ? 15.797 -19.406 -11.273 1 92.12 144 ILE B CA 1
ATOM 3415 C C . ILE B 1 144 ? 14.781 -19.781 -12.344 1 92.12 144 ILE B C 1
ATOM 3417 O O . ILE B 1 144 ? 13.578 -19.844 -12.078 1 92.12 144 ILE B O 1
ATOM 3421 N N . LEU B 1 145 ? 15.289 -19.938 -13.578 1 82.94 145 LEU B N 1
ATOM 3422 C CA . LEU B 1 145 ? 14.406 -20.297 -14.68 1 82.94 145 LEU B CA 1
ATOM 3423 C C . LEU B 1 145 ? 14.273 -21.812 -14.789 1 82.94 145 LEU B C 1
ATOM 3425 O O . LEU B 1 145 ? 15.273 -22.531 -14.82 1 82.94 145 LEU B O 1
ATOM 3429 N N . PRO B 1 146 ? 13.094 -22.234 -14.719 1 73.31 146 PRO B N 1
ATOM 3430 C CA . PRO B 1 146 ? 12.93 -23.672 -14.93 1 73.31 146 PRO B CA 1
ATOM 3431 C C . PRO B 1 146 ? 13.352 -24.125 -16.328 1 73.31 146 PRO B C 1
ATOM 3433 O O . PRO B 1 146 ? 13.312 -23.328 -17.266 1 73.31 146 PRO B O 1
ATOM 3436 N N . PRO B 1 147 ? 14.109 -25.234 -16.469 1 62.5 147 PRO B N 1
ATOM 3437 C CA . PRO B 1 147 ? 14.469 -25.719 -17.812 1 62.5 147 PRO B CA 1
ATOM 3438 C C . PRO B 1 147 ? 13.312 -25.656 -18.797 1 62.5 147 PRO B C 1
ATOM 3440 O O . PRO B 1 147 ? 12.148 -25.609 -18.391 1 62.5 147 PRO B O 1
ATOM 3443 N N . ALA B 1 148 ? 13.57 -25.188 -20.203 1 53.41 148 ALA B N 1
ATOM 3444 C CA . ALA B 1 148 ? 12.727 -24.938 -21.359 1 53.41 148 ALA B CA 1
ATOM 3445 C C . ALA B 1 148 ? 11.484 -25.828 -21.344 1 53.41 148 ALA B C 1
ATOM 3447 O O . ALA B 1 148 ? 10.414 -25.406 -21.797 1 53.41 148 ALA B O 1
ATOM 3448 N N . THR B 1 149 ? 11.703 -27.094 -21.203 1 49.94 149 THR B N 1
ATOM 3449 C CA . THR B 1 149 ? 10.586 -28 -21.469 1 49.94 149 THR B CA 1
ATOM 3450 C C . THR B 1 149 ? 9.32 -27.5 -20.766 1 49.94 149 THR B C 1
ATOM 3452 O O . THR B 1 149 ? 8.242 -28.062 -20.969 1 49.94 149 THR B O 1
ATOM 3455 N N . GLN B 1 150 ? 9.344 -26.219 -20.141 1 60 150 GLN B N 1
ATOM 3456 C CA . GLN B 1 150 ? 8.406 -26.297 -19.031 1 60 150 GLN B CA 1
ATOM 3457 C C . GLN B 1 150 ? 7.141 -25.5 -19.312 1 60 150 GLN B C 1
ATOM 3459 O O . GLN B 1 150 ? 6.281 -25.344 -18.453 1 60 150 GLN B O 1
ATOM 3464 N N . ARG B 1 151 ? 6.949 -25.188 -20.734 1 75.75 151 ARG B N 1
ATOM 3465 C CA . ARG B 1 151 ? 5.641 -24.609 -21 1 75.75 151 ARG B CA 1
ATOM 3466 C C . ARG B 1 151 ? 4.699 -25.641 -21.625 1 75.75 151 ARG B C 1
ATOM 3468 O O . ARG B 1 151 ? 5.059 -26.312 -22.594 1 75.75 151 ARG B O 1
ATOM 3475 N N . VAL B 1 152 ? 3.633 -25.859 -21.094 1 88.44 152 VAL B N 1
ATOM 3476 C CA . VAL B 1 152 ? 2.602 -26.75 -21.641 1 88.44 152 VAL B CA 1
ATOM 3477 C C . VAL B 1 152 ? 1.63 -25.938 -22.484 1 88.44 152 VAL B C 1
ATOM 3479 O O . VAL B 1 152 ? 1.116 -24.906 -22.047 1 88.44 152 VAL B O 1
ATOM 3482 N N . MET B 1 153 ? 1.466 -26.406 -23.719 1 92.31 153 MET B N 1
ATOM 3483 C CA . MET B 1 153 ? 0.597 -25.703 -24.656 1 92.31 153 MET B CA 1
ATOM 3484 C C . MET B 1 153 ? -0.832 -26.234 -24.578 1 92.31 153 MET B C 1
ATOM 3486 O O . MET B 1 153 ? -1.07 -27.312 -24.031 1 92.31 153 MET B O 1
ATOM 3490 N N . SER B 1 154 ? -1.728 -25.469 -25.094 1 95.44 154 SER B N 1
ATOM 3491 C CA . SER B 1 154 ? -3.135 -25.844 -25.125 1 95.44 154 SER B CA 1
ATOM 3492 C C . SER B 1 154 ? -3.332 -27.141 -25.906 1 95.44 154 SER B C 1
ATOM 3494 O O . SER B 1 154 ? -2.707 -27.344 -26.953 1 95.44 154 SER B O 1
ATOM 3496 N N . LEU B 1 155 ? -4.219 -27.938 -25.406 1 97.44 155 LEU B N 1
ATOM 3497 C CA . LEU B 1 155 ? -4.527 -29.172 -26.109 1 97.44 155 LEU B CA 1
ATOM 3498 C C . LEU B 1 155 ? -5.391 -28.906 -27.328 1 97.44 155 LEU B C 1
ATOM 3500 O O . LEU B 1 155 ? -5.469 -29.734 -28.234 1 97.44 155 LEU B O 1
ATOM 3504 N N . ARG B 1 156 ? -6.027 -27.719 -27.359 1 96.56 156 ARG B N 1
ATOM 3505 C CA . ARG B 1 156 ? -6.938 -27.406 -28.453 1 96.56 156 ARG B CA 1
ATOM 3506 C C . ARG B 1 156 ? -6.297 -26.422 -29.438 1 96.56 156 ARG B C 1
ATOM 3508 O O . ARG B 1 156 ? -6.68 -26.375 -30.594 1 96.56 156 ARG B O 1
ATOM 3515 N N . ASP B 1 157 ? -5.375 -25.656 -28.953 1 95.69 157 ASP B N 1
ATOM 3516 C CA . ASP B 1 157 ? -4.578 -24.75 -29.766 1 95.69 157 ASP B CA 1
ATOM 3517 C C . ASP B 1 157 ? -3.107 -24.797 -29.359 1 95.69 157 ASP B C 1
ATOM 3519 O O . ASP B 1 157 ? -2.652 -23.953 -28.578 1 95.69 157 ASP B O 1
ATOM 3523 N N . PRO B 1 158 ? -2.348 -25.656 -30.047 1 94.44 158 PRO B N 1
ATOM 3524 C CA . PRO B 1 158 ? -0.973 -25.891 -29.594 1 94.44 158 PRO B CA 1
ATOM 3525 C C . PRO B 1 158 ? -0.061 -24.688 -29.828 1 94.44 158 PRO B C 1
ATOM 3527 O O . PRO B 1 158 ? 1.11 -24.703 -29.438 1 94.44 158 PRO B O 1
ATOM 3530 N N . THR B 1 159 ? -0.559 -23.672 -30.453 1 91 159 THR B N 1
ATOM 3531 C CA . THR B 1 159 ? 0.23 -22.469 -30.656 1 91 159 THR B CA 1
ATOM 3532 C C . THR B 1 159 ? 0.029 -21.484 -29.5 1 91 159 THR B C 1
ATOM 3534 O O . THR B 1 159 ? 0.76 -20.5 -29.375 1 91 159 THR B O 1
ATOM 3537 N N . SER B 1 160 ? -0.951 -21.859 -28.688 1 90.19 160 SER B N 1
ATOM 3538 C CA . SER B 1 160 ? -1.234 -21.031 -27.531 1 90.19 160 SER B CA 1
ATOM 3539 C C . SER B 1 160 ? -0.88 -21.75 -26.234 1 90.19 160 SER B C 1
ATOM 3541 O O . SER B 1 160 ? -1.05 -22.969 -26.125 1 90.19 160 SER B O 1
ATOM 3543 N N . LYS B 1 161 ? -0.459 -20.953 -25.297 1 87.38 161 LYS B N 1
ATOM 3544 C CA . LYS B 1 161 ? -0.155 -21.516 -23.984 1 87.38 161 LYS B CA 1
ATOM 3545 C C . LYS B 1 161 ? -1.419 -22.016 -23.297 1 87.38 161 LYS B C 1
ATOM 3547 O O . LYS B 1 161 ? -2.492 -21.438 -23.438 1 87.38 161 LYS B O 1
ATOM 3552 N N . MET B 1 162 ? -1.233 -23.125 -22.578 1 90.88 162 MET B N 1
ATOM 3553 C CA . MET B 1 162 ? -2.34 -23.625 -21.766 1 90.88 162 MET B CA 1
ATOM 3554 C C . MET B 1 162 ? -2.758 -22.578 -20.719 1 90.88 162 MET B C 1
ATOM 3556 O O . MET B 1 162 ? -1.908 -21.984 -20.062 1 90.88 162 MET B O 1
ATOM 3560 N N . SER B 1 163 ? -4.023 -22.344 -20.594 1 87.5 163 SER B N 1
ATOM 3561 C CA . SER B 1 163 ? -4.492 -21.297 -19.703 1 87.5 163 SER B CA 1
ATOM 3562 C C . SER B 1 163 ? -5.797 -21.688 -19.016 1 87.5 163 SER B C 1
ATOM 3564 O O . SER B 1 163 ? -6.676 -22.281 -19.625 1 87.5 163 SER B O 1
ATOM 3566 N N . LYS B 1 164 ? -5.848 -21.281 -17.781 1 85.06 164 LYS B N 1
ATOM 3567 C CA . LYS B 1 164 ? -7.078 -21.484 -17.016 1 85.06 164 LYS B CA 1
ATOM 3568 C C . LYS B 1 164 ? -8.211 -20.609 -17.562 1 85.06 164 LYS B C 1
ATOM 3570 O O . LYS B 1 164 ? -9.383 -20.984 -17.453 1 85.06 164 LYS B O 1
ATOM 3575 N N . SER B 1 165 ? -7.883 -19.547 -18.156 1 80.94 165 SER B N 1
ATOM 3576 C CA . SER B 1 165 ? -8.883 -18.578 -18.609 1 80.94 165 SER B CA 1
ATOM 3577 C C . SER B 1 165 ? -9.469 -18.969 -19.953 1 80.94 165 SER B C 1
ATOM 3579 O O . SER B 1 165 ? -10.445 -18.375 -20.406 1 80.94 165 SER B O 1
ATOM 3581 N N . ASP B 1 166 ? -8.852 -20.016 -20.562 1 88.19 166 ASP B N 1
ATOM 3582 C CA . ASP B 1 166 ? -9.422 -20.5 -21.812 1 88.19 166 ASP B CA 1
ATOM 3583 C C . ASP B 1 166 ? -10.852 -21.016 -21.609 1 88.19 166 ASP B C 1
ATOM 3585 O O . ASP B 1 166 ? -11.125 -21.734 -20.641 1 88.19 166 ASP B O 1
ATOM 3589 N N . PRO B 1 167 ? -11.68 -20.562 -22.438 1 90.62 167 PRO B N 1
ATOM 3590 C CA . PRO B 1 167 ? -13.078 -20.953 -22.266 1 90.62 167 PRO B CA 1
ATOM 3591 C C . PRO B 1 167 ? -13.289 -22.469 -22.359 1 90.62 167 PRO B C 1
ATOM 3593 O O . PRO B 1 167 ? -14.219 -23 -21.75 1 90.62 167 PRO B O 1
ATOM 3596 N N . SER B 1 168 ? -12.531 -23.172 -23.156 1 92.81 168 SER B N 1
ATOM 3597 C CA . SER B 1 168 ? -12.68 -24.609 -23.312 1 92.81 168 SER B CA 1
ATOM 3598 C C . SER B 1 168 ? -11.883 -25.359 -22.25 1 92.81 168 SER B C 1
ATOM 3600 O O . SER B 1 168 ? -10.648 -25.328 -22.25 1 92.81 168 SER B O 1
ATOM 3602 N N . ASP B 1 169 ? -12.594 -26.109 -21.547 1 94.81 169 ASP B N 1
ATOM 3603 C CA . ASP B 1 169 ? -11.93 -26.938 -20.531 1 94.81 169 ASP B CA 1
ATOM 3604 C C . ASP B 1 169 ? -11.07 -28 -21.188 1 94.81 169 ASP B C 1
ATOM 3606 O O . ASP B 1 169 ? -10.109 -28.484 -20.594 1 94.81 169 ASP B O 1
ATOM 3610 N N . PHE B 1 170 ? -11.352 -28.359 -22.406 1 96.69 170 PHE B N 1
ATOM 3611 C CA . PHE B 1 170 ? -10.617 -29.391 -23.141 1 96.69 170 PHE B CA 1
ATOM 3612 C C . PHE B 1 170 ? -9.25 -28.875 -23.562 1 96.69 170 PHE B C 1
ATOM 3614 O O . PHE B 1 170 ? -8.406 -29.656 -24.031 1 96.69 170 PHE B O 1
ATOM 3621 N N . SER B 1 171 ? -9.047 -27.594 -23.344 1 96.44 171 SER B N 1
ATOM 3622 C CA . SER B 1 171 ? -7.773 -26.984 -23.719 1 96.44 171 SER B CA 1
ATOM 3623 C C . SER B 1 171 ? -6.699 -27.266 -22.672 1 96.44 171 SER B C 1
ATOM 3625 O O . SER B 1 171 ? -5.512 -27.016 -22.922 1 96.44 171 SER B O 1
ATOM 3627 N N . ARG B 1 172 ? -7.105 -27.812 -21.531 1 96.44 172 ARG B N 1
ATOM 3628 C CA . ARG B 1 172 ? -6.16 -27.922 -20.422 1 96.44 172 ARG B CA 1
ATOM 3629 C C . ARG B 1 172 ? -6.402 -29.203 -19.625 1 96.44 172 ARG B C 1
ATOM 3631 O O . ARG B 1 172 ? -7.461 -29.828 -19.734 1 96.44 172 ARG B O 1
ATOM 3638 N N . LEU B 1 173 ? -5.395 -29.594 -18.953 1 95.25 173 LEU B N 1
ATOM 3639 C CA . LEU B 1 173 ? -5.48 -30.656 -17.953 1 95.25 173 LEU B CA 1
ATOM 3640 C C . LEU B 1 173 ? -5.488 -30.094 -16.547 1 95.25 173 LEU B C 1
ATOM 3642 O O . LEU B 1 173 ? -4.59 -29.344 -16.172 1 95.25 173 LEU B O 1
ATOM 3646 N N . ASN B 1 174 ? -6.496 -30.422 -15.852 1 94.38 174 ASN B N 1
ATOM 3647 C CA . ASN B 1 174 ? -6.535 -30.016 -14.445 1 94.38 174 ASN B CA 1
ATOM 3648 C C . ASN B 1 174 ? -6.031 -31.141 -13.539 1 94.38 174 ASN B C 1
ATOM 3650 O O . ASN B 1 174 ? -6.293 -32.312 -13.789 1 94.38 174 ASN B O 1
ATOM 3654 N N . LEU B 1 175 ? -5.41 -30.828 -12.492 1 94.25 175 LEU B N 1
ATOM 3655 C CA . LEU B 1 175 ? -4.867 -31.797 -11.555 1 94.25 175 LEU B CA 1
ATOM 3656 C C . LEU B 1 175 ? -5.977 -32.656 -10.969 1 94.25 175 LEU B C 1
ATOM 3658 O O . LEU B 1 175 ? -5.723 -33.781 -10.523 1 94.25 175 LEU B O 1
ATOM 3662 N N . THR B 1 176 ? -7.246 -32.125 -11.039 1 93.69 176 THR B N 1
ATOM 3663 C CA . THR B 1 176 ? -8.352 -32.844 -10.391 1 93.69 176 THR B CA 1
ATOM 3664 C C . THR B 1 176 ? -9.195 -33.594 -11.422 1 93.69 176 THR B C 1
ATOM 3666 O O . THR B 1 176 ? -10.227 -34.156 -11.078 1 93.69 176 THR B O 1
ATOM 3669 N N . ASP B 1 177 ? -8.805 -33.531 -12.656 1 96.56 177 ASP B N 1
ATOM 3670 C CA . ASP B 1 177 ? -9.547 -34.281 -13.672 1 96.56 177 ASP B CA 1
ATOM 3671 C C . ASP B 1 177 ? -9.531 -35.75 -13.383 1 96.56 177 ASP B C 1
ATOM 3673 O O . ASP B 1 177 ? -8.477 -36.344 -13.109 1 96.56 177 ASP B O 1
ATOM 3677 N N . PRO B 1 178 ? -10.695 -36.375 -13.477 1 97.12 178 PRO B N 1
ATOM 3678 C CA . PRO B 1 178 ? -10.664 -37.844 -13.367 1 97.12 178 PRO B CA 1
ATOM 3679 C C . PRO B 1 178 ? -9.977 -38.5 -14.562 1 97.12 178 PRO B C 1
ATOM 3681 O O . PRO B 1 178 ? -9.914 -37.906 -15.648 1 97.12 178 PRO B O 1
ATOM 3684 N N . PRO B 1 179 ? -9.508 -39.656 -14.359 1 97.75 179 PRO B N 1
ATOM 3685 C CA . PRO B 1 179 ? -8.758 -40.344 -15.406 1 97.75 179 PRO B CA 1
ATOM 3686 C C . PRO B 1 179 ? -9.492 -40.375 -16.75 1 97.75 179 PRO B C 1
ATOM 3688 O O . PRO B 1 179 ? -8.883 -40.125 -17.797 1 97.75 179 PRO B O 1
ATOM 3691 N N . ALA B 1 180 ? -10.773 -40.625 -16.734 1 98.12 180 ALA B N 1
ATOM 3692 C CA . ALA B 1 180 ? -11.547 -40.688 -17.969 1 98.12 180 ALA B CA 1
ATOM 3693 C C . ALA B 1 180 ? -11.539 -39.375 -18.703 1 98.12 180 ALA B C 1
ATOM 3695 O O . ALA B 1 180 ? -11.461 -39.312 -19.922 1 98.12 180 ALA B O 1
ATOM 3696 N N . LEU B 1 181 ? -11.633 -38.344 -17.922 1 98.19 181 LEU B N 1
ATOM 3697 C CA . LEU B 1 181 ? -11.633 -37.031 -18.516 1 98.19 181 LEU B CA 1
ATOM 3698 C C . LEU B 1 181 ? -10.25 -36.656 -19.031 1 98.19 181 LEU B C 1
ATOM 3700 O O . LEU B 1 181 ? -10.125 -36.031 -20.078 1 98.19 181 LEU B O 1
ATOM 3704 N N . ILE B 1 182 ? -9.188 -37 -18.344 1 98.31 182 ILE B N 1
ATOM 3705 C CA . ILE B 1 182 ? -7.824 -36.781 -18.812 1 98.31 182 ILE B CA 1
ATOM 3706 C C . ILE B 1 182 ? -7.633 -37.469 -20.156 1 98.31 182 ILE B C 1
ATOM 3708 O O . ILE B 1 182 ? -7.137 -36.844 -21.109 1 98.31 182 ILE B O 1
ATOM 3712 N N . LYS B 1 183 ? -8.086 -38.688 -20.219 1 98.31 183 LYS B N 1
ATOM 3713 C CA . LYS B 1 183 ? -7.969 -39.438 -21.469 1 98.31 183 LYS B CA 1
ATOM 3714 C C . LYS B 1 183 ? -8.75 -38.75 -22.594 1 98.31 183 LYS B C 1
ATOM 3716 O O . LYS B 1 183 ? -8.234 -38.594 -23.688 1 98.31 183 LYS B O 1
ATOM 3721 N N . ALA B 1 184 ? -9.945 -38.344 -22.281 1 98.38 184 ALA B N 1
ATOM 3722 C CA . ALA B 1 184 ? -10.797 -37.719 -23.281 1 98.38 184 ALA B CA 1
ATOM 3723 C C . ALA B 1 184 ? -10.148 -36.438 -23.812 1 98.38 184 ALA B C 1
ATOM 3725 O O . ALA B 1 184 ? -10.156 -36.188 -25.016 1 98.38 184 ALA B O 1
ATOM 3726 N N . LYS B 1 185 ? -9.594 -35.625 -22.891 1 98.31 185 LYS B N 1
ATOM 3727 C CA . LYS B 1 185 ? -8.977 -34.375 -23.266 1 98.31 185 LYS B CA 1
ATOM 3728 C C . LYS B 1 185 ? -7.738 -34.594 -24.141 1 98.31 185 LYS B C 1
ATOM 3730 O O . LYS B 1 185 ? -7.543 -33.906 -25.141 1 98.31 185 LYS B O 1
ATOM 3735 N N . ILE B 1 186 ? -6.914 -35.594 -23.812 1 98.31 186 ILE B N 1
ATOM 3736 C CA . ILE B 1 186 ? -5.691 -35.875 -24.562 1 98.31 186 ILE B CA 1
ATOM 3737 C C . ILE B 1 186 ? -6.039 -36.5 -25.922 1 98.31 186 ILE B C 1
ATOM 3739 O O . ILE B 1 186 ? -5.453 -36.125 -26.938 1 98.31 186 ILE B O 1
ATOM 3743 N N . MET B 1 187 ? -7.055 -37.344 -25.922 1 98 187 MET B N 1
ATOM 3744 C CA . MET B 1 187 ? -7.465 -38 -27.172 1 98 187 MET B CA 1
ATOM 3745 C C . MET B 1 187 ? -8 -36.969 -28.156 1 98 187 MET B C 1
ATOM 3747 O O . MET B 1 187 ? -7.879 -37.125 -29.375 1 98 187 MET B O 1
ATOM 3751 N N . LYS B 1 188 ? -8.547 -35.906 -27.625 1 97.44 188 LYS B N 1
ATOM 3752 C CA . LYS B 1 188 ? -9.141 -34.875 -28.484 1 97.44 188 LYS B CA 1
ATOM 3753 C C . LYS B 1 188 ? -8.133 -33.75 -28.781 1 97.44 188 LYS B C 1
ATOM 3755 O O . LYS B 1 188 ? -8.461 -32.781 -29.469 1 97.44 188 LYS B O 1
ATOM 3760 N N . ALA B 1 189 ? -6.965 -33.875 -28.281 1 97.75 189 ALA B N 1
ATOM 3761 C CA . ALA B 1 189 ? -5.953 -32.844 -28.516 1 97.75 189 ALA B CA 1
ATOM 3762 C C . ALA B 1 189 ? -5.684 -32.656 -30 1 97.75 189 ALA B C 1
ATOM 3764 O O . ALA B 1 189 ? -5.645 -33.656 -30.75 1 97.75 189 ALA B O 1
ATOM 3765 N N . VAL B 1 190 ? -5.465 -31.484 -30.406 1 96.25 190 VAL B N 1
ATOM 3766 C CA . VAL B 1 190 ? -5.223 -31.172 -31.812 1 96.25 190 VAL B CA 1
ATOM 3767 C C . VAL B 1 190 ? -3.805 -31.594 -32.188 1 96.25 190 VAL B C 1
ATOM 3769 O O . VAL B 1 190 ? -2.84 -31.203 -31.531 1 96.25 190 VAL B O 1
ATOM 3772 N N . THR B 1 191 ? -3.666 -32.375 -33.219 1 94.38 191 THR B N 1
ATOM 3773 C CA . THR B 1 191 ? -2.396 -32.719 -33.812 1 94.38 191 THR B CA 1
ATOM 3774 C C . THR B 1 191 ? -2.49 -32.656 -35.344 1 94.38 191 THR B C 1
ATOM 3776 O O . THR B 1 191 ? -3.488 -32.188 -35.906 1 94.38 191 THR B O 1
ATOM 3779 N N . ASP B 1 192 ? -1.422 -32.906 -36 1 93 192 ASP B N 1
ATOM 3780 C CA . ASP B 1 192 ? -1.411 -32.938 -37.469 1 93 192 ASP B CA 1
ATOM 3781 C C . ASP B 1 192 ? -1.688 -34.375 -37.938 1 93 192 ASP B C 1
ATOM 3783 O O . ASP B 1 192 ? -1.963 -35.281 -37.156 1 93 192 ASP B O 1
ATOM 3787 N N . SER B 1 193 ? -1.594 -34.531 -39.281 1 88.94 193 SER B N 1
ATOM 3788 C CA . SER B 1 193 ? -1.948 -35.812 -39.875 1 88.94 193 SER B CA 1
ATOM 3789 C C . SER B 1 193 ? -0.705 -36.625 -40.25 1 88.94 193 SER B C 1
ATOM 3791 O O . SER B 1 193 ? -0.809 -37.719 -40.812 1 88.94 193 SER B O 1
ATOM 3793 N N . ALA B 1 194 ? 0.408 -36.062 -39.938 1 90.75 194 ALA B N 1
ATOM 3794 C CA . ALA B 1 194 ? 1.63 -36.781 -40.281 1 90.75 194 ALA B CA 1
ATOM 3795 C C . ALA B 1 194 ? 1.817 -38 -39.438 1 90.75 194 ALA B C 1
ATOM 3797 O O . ALA B 1 194 ? 1.553 -37.969 -38.219 1 90.75 194 ALA B O 1
ATOM 3798 N N . PRO B 1 195 ? 2.211 -39.094 -40.031 1 89.88 195 PRO B N 1
ATOM 3799 C CA . PRO B 1 195 ? 2.387 -40.312 -39.25 1 89.88 195 PRO B CA 1
ATOM 3800 C C . PRO B 1 195 ? 3.619 -40.281 -38.375 1 89.88 195 PRO B C 1
ATOM 3802 O O . PRO B 1 195 ? 4.609 -39.625 -38.688 1 89.88 195 PRO B O 1
ATOM 3805 N N . GLY B 1 196 ? 3.473 -41 -37.25 1 92.44 196 GLY B N 1
ATOM 3806 C CA . GLY B 1 196 ? 4.625 -41.188 -36.375 1 92.44 196 GLY B CA 1
ATOM 3807 C C . GLY B 1 196 ? 4.785 -40.125 -35.344 1 92.44 196 GLY B C 1
ATOM 3808 O O . GLY B 1 196 ? 4.062 -39.094 -35.375 1 92.44 196 GLY B O 1
ATOM 3809 N N . VAL B 1 197 ? 5.684 -40.344 -34.469 1 96 197 VAL B N 1
ATOM 3810 C CA . VAL B 1 197 ? 5.961 -39.438 -33.344 1 96 197 VAL B CA 1
ATOM 3811 C C . VAL B 1 197 ? 7.27 -38.688 -33.594 1 96 197 VAL B C 1
ATOM 3813 O O . VAL B 1 197 ? 8.32 -39.312 -33.781 1 96 197 VAL B O 1
ATOM 3816 N N . SER B 1 198 ? 7.164 -37.438 -33.688 1 95.38 198 SER B N 1
ATOM 3817 C CA . SER B 1 198 ? 8.352 -36.594 -33.844 1 95.38 198 SER B CA 1
ATOM 3818 C C . SER B 1 198 ? 8.188 -35.25 -33.125 1 95.38 198 SER B C 1
ATOM 3820 O O . SER B 1 198 ? 7.082 -34.906 -32.688 1 95.38 198 SER B O 1
ATOM 3822 N N . TYR B 1 199 ? 9.32 -34.625 -32.938 1 95.69 199 TYR B N 1
ATOM 3823 C CA . TYR B 1 199 ? 9.32 -33.344 -32.219 1 95.69 199 TYR B CA 1
ATOM 3824 C C . TYR B 1 199 ? 9.773 -32.219 -33.125 1 95.69 199 TYR B C 1
ATOM 3826 O O . TYR B 1 199 ? 10.961 -32.094 -33.469 1 95.69 199 TYR B O 1
ATOM 3834 N N . ASP B 1 200 ? 8.891 -31.422 -33.531 1 95 200 ASP B N 1
ATOM 3835 C CA . ASP B 1 200 ? 9.102 -30.219 -34.344 1 95 200 ASP B CA 1
ATOM 3836 C C . ASP B 1 200 ? 8.086 -29.141 -34 1 95 200 ASP B C 1
ATOM 3838 O O . ASP B 1 200 ? 7.074 -28.984 -34.688 1 95 200 ASP B O 1
ATOM 3842 N N . PRO B 1 201 ? 8.398 -28.375 -33.062 1 93.06 201 PRO B N 1
ATOM 3843 C CA . PRO B 1 201 ? 7.438 -27.391 -32.531 1 93.06 201 PRO B CA 1
ATOM 3844 C C . PRO B 1 201 ? 6.93 -26.438 -33.625 1 93.06 201 PRO B C 1
ATOM 3846 O O . PRO B 1 201 ? 5.836 -25.891 -33.5 1 93.06 201 PRO B O 1
ATOM 3849 N N . GLN B 1 202 ? 7.648 -26.234 -34.625 1 93.81 202 GLN B N 1
ATOM 3850 C CA . GLN B 1 202 ? 7.234 -25.328 -35.688 1 93.81 202 GLN B CA 1
ATOM 3851 C C . GLN B 1 202 ? 6.309 -26.016 -36.656 1 93.81 202 GLN B C 1
ATOM 3853 O O . GLN B 1 202 ? 5.215 -25.531 -36.969 1 93.81 202 GLN B O 1
ATOM 3858 N N . ALA B 1 203 ? 6.684 -27.188 -37.125 1 95.06 203 ALA B N 1
ATOM 3859 C CA . ALA B 1 203 ? 5.945 -27.875 -38.156 1 95.06 203 ALA B CA 1
ATOM 3860 C C . ALA B 1 203 ? 4.828 -28.734 -37.594 1 95.06 203 ALA B C 1
ATOM 3862 O O . ALA B 1 203 ? 3.795 -28.953 -38.219 1 95.06 203 ALA B O 1
ATOM 3863 N N . ARG B 1 204 ? 5.043 -29.266 -36.375 1 95.88 204 ARG B N 1
ATOM 3864 C CA . ARG B 1 204 ? 4.078 -30.156 -35.719 1 95.88 204 ARG B CA 1
ATOM 3865 C C . ARG B 1 204 ? 3.816 -29.75 -34.281 1 95.88 204 ARG B C 1
ATOM 3867 O O . ARG B 1 204 ? 4.082 -30.516 -33.375 1 95.88 204 ARG B O 1
ATOM 3874 N N . PRO B 1 205 ? 3.27 -28.578 -34.062 1 96.25 205 PRO B N 1
ATOM 3875 C CA . PRO B 1 205 ? 3.115 -28.047 -32.719 1 96.25 205 PRO B CA 1
ATOM 3876 C C . PRO B 1 205 ? 2.268 -28.953 -31.812 1 96.25 205 PRO B C 1
ATOM 3878 O O . PRO B 1 205 ? 2.582 -29.125 -30.641 1 96.25 205 PRO B O 1
ATOM 3881 N N . GLY B 1 206 ? 1.263 -29.5 -32.344 1 96.44 206 GLY B N 1
ATOM 3882 C CA . GLY B 1 206 ? 0.417 -30.375 -31.547 1 96.44 206 GLY B CA 1
ATOM 3883 C C . GLY B 1 206 ? 1.13 -31.625 -31.078 1 96.44 206 GLY B C 1
ATOM 3884 O O . GLY B 1 206 ? 1.11 -31.953 -29.891 1 96.44 206 GLY B O 1
ATOM 3885 N N . MET B 1 207 ? 1.751 -32.312 -32.062 1 96.19 207 MET B N 1
ATOM 3886 C CA . MET B 1 207 ? 2.523 -33.531 -31.734 1 96.19 207 MET B CA 1
ATOM 3887 C C . MET B 1 207 ? 3.648 -33.188 -30.766 1 96.19 207 MET B C 1
ATOM 3889 O O . MET B 1 207 ? 3.869 -33.938 -29.797 1 96.19 207 MET B O 1
ATOM 3893 N N . SER B 1 208 ? 4.285 -32.094 -31 1 95.81 208 SER B N 1
ATOM 3894 C CA . SER B 1 208 ? 5.387 -31.688 -30.141 1 95.81 208 SER B CA 1
ATOM 3895 C C . SER B 1 208 ? 4.902 -31.406 -28.719 1 95.81 208 SER B C 1
ATOM 3897 O O . SER B 1 208 ? 5.613 -31.688 -27.75 1 95.81 208 SER B O 1
ATOM 3899 N N . ASN B 1 209 ? 3.732 -30.844 -28.594 1 95.81 209 ASN B N 1
ATOM 3900 C CA . ASN B 1 209 ? 3.141 -30.609 -27.281 1 95.81 209 ASN B CA 1
ATOM 3901 C C . ASN B 1 209 ? 2.945 -31.922 -26.516 1 95.81 209 ASN B C 1
ATOM 3903 O O . ASN B 1 209 ? 3.307 -32 -25.344 1 95.81 209 ASN B O 1
ATOM 3907 N N . LEU B 1 210 ? 2.432 -32.875 -27.172 1 96.62 210 LEU B N 1
ATOM 3908 C CA . LEU B 1 210 ? 2.193 -34.188 -26.562 1 96.62 210 LEU B CA 1
ATOM 3909 C C . LEU B 1 210 ? 3.508 -34.875 -26.203 1 96.62 210 LEU B C 1
ATOM 3911 O O . LEU B 1 210 ? 3.619 -35.469 -25.141 1 96.62 210 LEU B O 1
ATOM 3915 N N . VAL B 1 211 ? 4.461 -34.75 -27.094 1 96.25 211 VAL B N 1
ATOM 3916 C CA . VAL B 1 211 ? 5.785 -35.281 -26.812 1 96.25 211 VAL B CA 1
ATOM 3917 C C . VAL B 1 211 ? 6.375 -34.625 -25.578 1 96.25 211 VAL B C 1
ATOM 3919 O O . VAL B 1 211 ? 6.938 -35.281 -24.703 1 96.25 211 VAL B O 1
ATOM 3922 N N . GLY B 1 212 ? 6.191 -33.344 -25.516 1 93.94 212 GLY B N 1
ATOM 3923 C CA . GLY B 1 212 ? 6.66 -32.625 -24.344 1 93.94 212 GLY B CA 1
ATOM 3924 C C . GLY B 1 212 ? 5.996 -33.031 -23.062 1 93.94 212 GLY B C 1
ATOM 3925 O O . GLY B 1 212 ? 6.668 -33.219 -22.031 1 93.94 212 GLY B O 1
ATOM 3926 N N . ILE B 1 213 ? 4.727 -33.188 -23.078 1 95.06 213 ILE B N 1
ATOM 3927 C CA . ILE B 1 213 ? 3.971 -33.625 -21.906 1 95.06 213 ILE B CA 1
ATOM 3928 C C . ILE B 1 213 ? 4.449 -35 -21.469 1 95.06 213 ILE B C 1
ATOM 3930 O O . ILE B 1 213 ? 4.727 -35.219 -20.297 1 95.06 213 ILE B O 1
ATOM 3934 N N . TYR B 1 214 ? 4.562 -35.875 -22.438 1 95.94 214 TYR B N 1
ATOM 3935 C CA . TYR B 1 214 ? 5.027 -37.25 -22.156 1 95.94 214 TYR B CA 1
ATOM 3936 C C . TYR B 1 214 ? 6.434 -37.219 -21.562 1 95.94 214 TYR B C 1
ATOM 3938 O O . TYR B 1 214 ? 6.715 -37.938 -20.594 1 95.94 214 TYR B O 1
ATOM 3946 N N . SER B 1 215 ? 7.242 -36.438 -22.188 1 95 215 SER B N 1
ATOM 3947 C CA . SER B 1 215 ? 8.617 -36.281 -21.719 1 95 215 SER B CA 1
ATOM 3948 C C . SER B 1 215 ? 8.648 -35.844 -20.266 1 95 215 SER B C 1
ATOM 3950 O O . SER B 1 215 ? 9.367 -36.406 -19.453 1 95 215 SER B O 1
ATOM 3952 N N . ALA B 1 216 ? 7.902 -34.875 -19.875 1 91.56 216 ALA B N 1
ATOM 3953 C CA . ALA B 1 216 ? 7.891 -34.312 -18.547 1 91.56 216 ALA B CA 1
ATOM 3954 C C . ALA B 1 216 ? 7.359 -35.281 -17.516 1 91.56 216 ALA B C 1
ATOM 3956 O O . ALA B 1 216 ? 7.945 -35.469 -16.438 1 91.56 216 ALA B O 1
ATOM 3957 N N . VAL B 1 217 ? 6.281 -35.969 -17.812 1 93.5 217 VAL B N 1
ATOM 3958 C CA . VAL B 1 217 ? 5.629 -36.812 -16.844 1 93.5 217 VAL B CA 1
ATOM 3959 C C . VAL B 1 217 ? 6.434 -38.125 -16.656 1 93.5 217 VAL B C 1
ATOM 3961 O O . VAL B 1 217 ? 6.426 -38.719 -15.578 1 93.5 217 VAL B O 1
ATOM 3964 N N . LYS B 1 218 ? 7.121 -38.531 -17.703 1 94.5 218 LYS B N 1
ATOM 3965 C CA . LYS B 1 218 ? 7.922 -39.75 -17.625 1 94.5 218 LYS B CA 1
ATOM 3966 C C . LYS B 1 218 ? 9.359 -39.438 -17.234 1 94.5 218 LYS B C 1
ATOM 3968 O O . LYS B 1 218 ? 10.156 -40.344 -17 1 94.5 218 LYS B O 1
ATOM 3973 N N . GLU B 1 219 ? 9.648 -38.156 -17.188 1 92.38 219 GLU B N 1
ATOM 3974 C CA . GLU B 1 219 ? 10.992 -37.719 -16.859 1 92.38 219 GLU B CA 1
ATOM 3975 C C . GLU B 1 219 ? 12.023 -38.281 -17.828 1 92.38 219 GLU B C 1
ATOM 3977 O O . GLU B 1 219 ? 13.031 -38.844 -17.406 1 92.38 219 GLU B O 1
ATOM 3982 N N . MET B 1 220 ? 11.68 -38.125 -19.109 1 93.94 220 MET B N 1
ATOM 3983 C CA . MET B 1 220 ? 12.531 -38.531 -20.234 1 93.94 220 MET B CA 1
ATOM 3984 C C . MET B 1 220 ? 12.836 -37.312 -21.125 1 93.94 220 MET B C 1
ATOM 3986 O O . MET B 1 220 ? 12.07 -36.344 -21.156 1 93.94 220 MET B O 1
ATOM 3990 N N . SER B 1 221 ? 13.984 -37.406 -21.766 1 94.06 221 SER B N 1
ATOM 3991 C CA . SER B 1 221 ? 14.242 -36.375 -22.75 1 94.06 221 SER B CA 1
ATOM 3992 C C . SER B 1 221 ? 13.32 -36.5 -23.953 1 94.06 221 SER B C 1
ATOM 3994 O O . SER B 1 221 ? 12.758 -37.562 -24.203 1 94.06 221 SER B O 1
ATOM 3996 N N . VAL B 1 222 ? 13.203 -35.469 -24.609 1 94.12 222 VAL B N 1
ATOM 3997 C CA . VAL B 1 222 ? 12.398 -35.438 -25.812 1 94.12 222 VAL B CA 1
ATOM 3998 C C . VAL B 1 222 ? 12.945 -36.469 -26.812 1 94.12 222 VAL B C 1
ATOM 4000 O O . VAL B 1 222 ? 12.188 -37.188 -27.453 1 94.12 2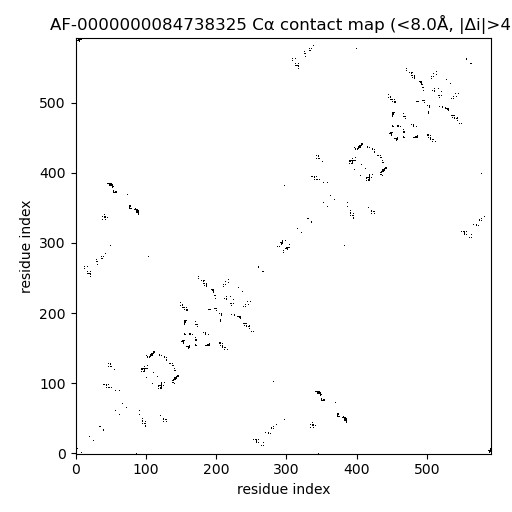22 VAL B O 1
ATOM 4003 N N . GLU B 1 223 ? 14.234 -36.5 -26.828 1 95.12 223 GLU B N 1
ATOM 4004 C CA . GLU B 1 223 ? 14.898 -37.469 -27.719 1 95.12 223 GLU B CA 1
ATOM 4005 C C . GLU B 1 223 ? 14.578 -38.906 -27.359 1 95.12 223 GLU B C 1
ATOM 4007 O O . GLU B 1 223 ? 14.289 -39.719 -28.219 1 95.12 223 GLU B O 1
ATOM 4012 N N . GLU B 1 224 ? 14.578 -39.188 -26.109 1 96.25 224 GLU B N 1
ATOM 4013 C CA . GLU B 1 224 ? 14.258 -40.531 -25.625 1 96.25 224 GLU B CA 1
ATOM 4014 C C . GLU B 1 224 ? 12.812 -40.906 -25.953 1 96.25 224 GLU B C 1
ATOM 4016 O O . GLU B 1 224 ? 12.523 -42.062 -26.281 1 96.25 224 GLU B O 1
ATOM 4021 N N . VAL B 1 225 ? 11.953 -39.969 -25.859 1 96.5 225 VAL B N 1
ATOM 4022 C CA . VAL B 1 225 ? 10.539 -40.188 -26.141 1 96.5 225 VAL B CA 1
ATOM 4023 C C . VAL B 1 225 ? 10.359 -40.531 -27.625 1 96.5 225 VAL B C 1
ATOM 4025 O O . VAL B 1 225 ? 9.68 -41.5 -27.969 1 96.5 225 VAL B O 1
ATOM 4028 N N . VAL B 1 226 ? 10.961 -39.719 -28.484 1 96.44 226 VAL B N 1
ATOM 4029 C CA . VAL B 1 226 ? 10.812 -39.875 -29.938 1 96.44 226 VAL B CA 1
ATOM 4030 C C . VAL B 1 226 ? 11.375 -41.25 -30.344 1 96.44 226 VAL B C 1
ATOM 4032 O O . VAL B 1 226 ? 10.75 -41.969 -31.125 1 96.44 226 VAL B O 1
ATOM 4035 N N . GLU B 1 227 ? 12.477 -41.562 -29.781 1 96.12 227 GLU B N 1
ATOM 4036 C CA . GLU B 1 227 ? 13.102 -42.844 -30.109 1 96.12 227 GLU B CA 1
ATOM 4037 C C . GLU B 1 227 ? 12.281 -44 -29.562 1 96.12 227 GLU B C 1
ATOM 4039 O O . GLU B 1 227 ? 12.07 -45 -30.25 1 96.12 227 GLU B O 1
ATOM 4044 N N . GLY B 1 228 ? 11.852 -43.906 -28.375 1 95.56 228 GLY B N 1
ATOM 4045 C CA . GLY B 1 228 ? 11.133 -44.969 -27.703 1 95.56 228 GLY B CA 1
ATOM 4046 C C . GLY B 1 228 ? 9.75 -45.219 -28.281 1 95.56 228 GLY B C 1
ATOM 4047 O O . GLY B 1 228 ? 9.211 -46.312 -28.172 1 95.56 228 GLY B O 1
ATOM 4048 N N . CYS B 1 229 ? 9.234 -44.188 -28.906 1 95.62 229 CYS B N 1
ATOM 4049 C CA . CYS B 1 229 ? 7.875 -44.281 -29.422 1 95.62 229 CYS B CA 1
ATOM 4050 C C . CYS B 1 229 ? 7.879 -44.344 -30.953 1 95.62 229 CYS B C 1
ATOM 4052 O O . CYS B 1 229 ? 6.828 -44.219 -31.578 1 95.62 229 CYS B O 1
ATOM 4054 N N . ALA B 1 230 ? 9.016 -44.5 -31.5 1 92.31 230 ALA B N 1
ATOM 4055 C CA . ALA B 1 230 ? 9.172 -44.5 -32.969 1 92.31 230 ALA B CA 1
ATOM 4056 C C . ALA B 1 230 ? 8.328 -45.625 -33.594 1 92.31 230 ALA B C 1
ATOM 4058 O O . ALA B 1 230 ? 7.926 -45.5 -34.75 1 92.31 230 ALA B O 1
ATOM 4059 N N . HIS B 1 231 ? 8.102 -46.656 -32.875 1 92.69 231 HIS B N 1
ATOM 4060 C CA . HIS B 1 231 ? 7.344 -47.781 -33.375 1 92.69 231 HIS B CA 1
ATOM 4061 C C . HIS B 1 231 ? 5.863 -47.438 -33.531 1 92.69 231 HIS B C 1
ATOM 4063 O O . HIS B 1 231 ? 5.117 -48.156 -34.188 1 92.69 231 HIS B O 1
ATOM 4069 N N . MET B 1 232 ? 5.48 -46.406 -32.844 1 92.62 232 MET B N 1
ATOM 4070 C CA . MET B 1 232 ? 4.082 -46 -32.906 1 92.62 232 MET B CA 1
ATOM 4071 C C . MET B 1 232 ? 3.811 -45.188 -34.188 1 92.62 232 MET B C 1
ATOM 4073 O O . MET B 1 232 ? 4.316 -44.094 -34.344 1 92.62 232 MET B O 1
ATOM 4077 N N . LYS B 1 233 ? 2.986 -45.688 -35 1 87.19 233 LYS B N 1
ATOM 4078 C CA . LYS B 1 233 ? 2.746 -45.031 -36.312 1 87.19 233 LYS B CA 1
ATOM 4079 C C . LYS B 1 233 ? 1.484 -44.188 -36.25 1 87.19 233 LYS B C 1
ATOM 4081 O O . LYS B 1 233 ? 1.355 -43.219 -37.031 1 87.19 233 LYS B O 1
ATOM 4086 N N . SER B 1 234 ? 0.619 -44.562 -35.375 1 90.94 234 SER B N 1
ATOM 4087 C CA . SER B 1 234 ? -0.629 -43.812 -35.312 1 90.94 234 SER B CA 1
ATOM 4088 C C . SER B 1 234 ? -0.588 -42.75 -34.188 1 90.94 234 SER B C 1
ATOM 4090 O O . SER B 1 234 ? -0.076 -43.031 -33.094 1 90.94 234 SER B O 1
ATOM 4092 N N . THR B 1 235 ? -1.066 -41.594 -34.5 1 92.69 235 THR B N 1
ATOM 4093 C CA . THR B 1 235 ? -1.199 -40.531 -33.531 1 92.69 235 THR B CA 1
ATOM 4094 C C . THR B 1 235 ? -2.096 -40.969 -32.375 1 92.69 235 THR B C 1
ATOM 4096 O O . THR B 1 235 ? -1.868 -40.594 -31.219 1 92.69 235 THR B O 1
ATOM 4099 N N . LYS B 1 236 ? -3.102 -41.781 -32.688 1 94.19 236 LYS B N 1
ATOM 4100 C CA . LYS B 1 236 ? -4.031 -42.281 -31.672 1 94.19 236 LYS B CA 1
ATOM 4101 C C . LYS B 1 236 ? -3.301 -43.094 -30.609 1 94.19 236 LYS B C 1
ATOM 4103 O O . LYS B 1 236 ? -3.539 -42.938 -29.422 1 94.19 236 LYS B O 1
ATOM 4108 N N . GLU B 1 237 ? -2.473 -43.969 -31.094 1 95.56 237 GLU B N 1
ATOM 4109 C CA . GLU B 1 237 ? -1.703 -44.812 -30.188 1 95.56 237 GLU B CA 1
ATOM 4110 C C . GLU B 1 237 ? -0.827 -44 -29.266 1 95.56 237 GLU B C 1
ATOM 4112 O O . GLU B 1 237 ? -0.712 -44.281 -28.078 1 95.56 237 GLU B O 1
ATOM 4117 N N . PHE B 1 238 ? -0.204 -42.969 -29.797 1 97.44 238 PHE B N 1
ATOM 4118 C CA . PHE B 1 238 ? 0.652 -42.125 -28.984 1 97.44 238 PHE B CA 1
ATOM 4119 C C . PHE B 1 238 ? -0.172 -41.312 -27.969 1 97.44 238 PHE B C 1
ATOM 4121 O O . PHE B 1 238 ? 0.234 -41.156 -26.828 1 97.44 238 PHE B O 1
ATOM 4128 N N . LYS B 1 239 ? -1.289 -40.781 -28.406 1 97.69 239 LYS B N 1
ATOM 4129 C CA . LYS B 1 239 ? -2.182 -40.094 -27.484 1 97.69 239 LYS B CA 1
ATOM 4130 C C . LYS B 1 239 ? -2.586 -40.969 -26.312 1 97.69 239 LYS B C 1
ATOM 4132 O O . LYS B 1 239 ? -2.646 -40.531 -25.172 1 97.69 239 LYS B O 1
ATOM 4137 N N . GLU B 1 240 ? -2.875 -42.219 -26.594 1 97.44 240 GLU B N 1
ATOM 4138 C CA . GLU B 1 240 ? -3.223 -43.188 -25.531 1 97.44 240 GLU B CA 1
ATOM 4139 C C . GLU B 1 240 ? -2.07 -43.344 -24.547 1 97.44 240 GLU B C 1
ATOM 4141 O O . GLU B 1 240 ? -2.285 -43.406 -23.328 1 97.44 240 GLU B O 1
ATOM 4146 N N . ALA B 1 241 ? -0.903 -43.406 -25.094 1 97.69 241 ALA B N 1
ATOM 4147 C CA . ALA B 1 241 ? 0.277 -43.531 -24.25 1 97.69 241 ALA B CA 1
ATOM 4148 C C . ALA B 1 241 ? 0.458 -42.312 -23.375 1 97.69 241 ALA B C 1
ATOM 4150 O O . ALA B 1 241 ? 0.782 -42.406 -22.188 1 97.69 241 ALA B O 1
ATOM 4151 N N . VAL B 1 242 ? 0.287 -41.156 -23.969 1 98.12 242 VAL B N 1
ATOM 4152 C CA . VAL B 1 242 ? 0.395 -39.906 -23.234 1 98.12 242 VAL B CA 1
ATOM 4153 C C . VAL B 1 242 ? -0.65 -39.875 -22.125 1 98.12 242 VAL B C 1
ATOM 4155 O O . VAL B 1 242 ? -0.337 -39.531 -20.984 1 98.12 242 VAL B O 1
ATOM 4158 N N . ALA B 1 243 ? -1.855 -40.188 -22.469 1 98.56 243 ALA B N 1
ATOM 4159 C CA . ALA B 1 243 ? -2.939 -40.219 -21.484 1 98.56 243 ALA B CA 1
ATOM 4160 C C . ALA B 1 243 ? -2.605 -41.125 -20.297 1 98.56 243 ALA B C 1
ATOM 4162 O O . ALA B 1 243 ? -2.744 -40.719 -19.141 1 98.56 243 ALA B O 1
ATOM 4163 N N . GLU B 1 244 ? -2.158 -42.312 -20.594 1 98.38 244 GLU B N 1
ATOM 4164 C CA . GLU B 1 244 ? -1.812 -43.281 -19.562 1 98.38 244 GLU B CA 1
ATOM 4165 C C . GLU B 1 244 ? -0.69 -42.75 -18.672 1 98.38 244 GLU B C 1
ATOM 4167 O O . GLU B 1 244 ? -0.735 -42.875 -17.453 1 98.38 244 GLU B O 1
ATOM 4172 N N . ALA B 1 245 ? 0.28 -42.156 -19.297 1 98.06 245 ALA B N 1
ATOM 4173 C CA . ALA B 1 245 ? 1.412 -41.625 -18.562 1 98.06 245 ALA B CA 1
ATOM 4174 C C . ALA B 1 245 ? 0.97 -40.5 -17.641 1 98.06 245 ALA B C 1
ATOM 4176 O O . ALA B 1 245 ? 1.394 -40.406 -16.484 1 98.06 245 ALA B O 1
ATOM 4177 N N . VAL B 1 246 ? 0.162 -39.594 -18.141 1 98.06 246 VAL B N 1
ATOM 4178 C CA . VAL B 1 246 ? -0.325 -38.469 -17.359 1 98.06 246 VAL B CA 1
ATOM 4179 C C . VAL B 1 246 ? -1.174 -38.969 -16.203 1 98.06 246 VAL B C 1
ATOM 4181 O O . VAL B 1 246 ? -1.009 -38.5 -15.062 1 98.06 246 VAL B O 1
ATOM 4184 N N . ILE B 1 247 ? -2.08 -39.875 -16.469 1 98.31 247 ILE B N 1
ATOM 4185 C CA . ILE B 1 247 ? -2.953 -40.438 -15.445 1 98.31 247 ILE B CA 1
ATOM 4186 C C . ILE B 1 247 ? -2.111 -41.094 -14.344 1 98.31 247 ILE B C 1
ATOM 4188 O O . ILE B 1 247 ? -2.354 -40.844 -13.156 1 98.31 247 ILE B O 1
ATOM 4192 N N . ALA B 1 248 ? -1.12 -41.844 -14.773 1 98 248 ALA B N 1
ATOM 4193 C CA . ALA B 1 248 ? -0.25 -42.531 -13.812 1 98 248 ALA B CA 1
ATOM 4194 C C . ALA B 1 248 ? 0.491 -41.5 -12.938 1 98 248 ALA B C 1
ATOM 4196 O O . ALA B 1 248 ? 0.678 -41.75 -11.742 1 98 248 ALA B O 1
ATOM 4197 N N . ARG B 1 249 ? 0.964 -40.469 -13.516 1 96.56 249 ARG B N 1
ATOM 4198 C CA . ARG B 1 249 ? 1.709 -39.438 -12.789 1 96.56 249 ARG B CA 1
ATOM 4199 C C . ARG B 1 249 ? 0.805 -38.688 -11.82 1 96.56 249 ARG B C 1
ATOM 4201 O O . ARG B 1 249 ? 1.234 -38.312 -10.727 1 96.56 249 ARG B O 1
ATOM 4208 N N . LEU B 1 250 ? -0.435 -38.406 -12.172 1 97.31 250 LEU B N 1
ATOM 4209 C CA . LEU B 1 250 ? -1.347 -37.594 -11.391 1 97.31 250 LEU B CA 1
ATOM 4210 C C . LEU B 1 250 ? -2.008 -38.406 -10.289 1 97.31 250 LEU B C 1
ATOM 4212 O O . LEU B 1 250 ? -2.484 -37.844 -9.297 1 97.31 250 LEU B O 1
ATOM 4216 N N . GLU B 1 251 ? -2.027 -39.719 -10.484 1 97.44 251 GLU B N 1
ATOM 4217 C CA . GLU B 1 251 ? -2.758 -40.562 -9.555 1 97.44 251 GLU B CA 1
ATOM 4218 C C . GLU B 1 251 ? -2.293 -40.375 -8.117 1 97.44 251 GLU B C 1
ATOM 4220 O O . GLU B 1 251 ? -3.105 -40.125 -7.227 1 97.44 251 GLU B O 1
ATOM 4225 N N . PRO B 1 252 ? -0.943 -40.469 -7.852 1 97.12 252 PRO B N 1
ATOM 4226 C CA . PRO B 1 252 ? -0.505 -40.25 -6.473 1 97.12 252 PRO B CA 1
ATOM 4227 C C . PRO B 1 252 ? -0.847 -38.844 -5.969 1 97.12 252 PRO B C 1
ATOM 4229 O O . PRO B 1 252 ? -1.152 -38.656 -4.785 1 97.12 252 PRO B O 1
ATOM 4232 N N . ILE B 1 253 ? -0.805 -37.844 -6.785 1 97.38 253 ILE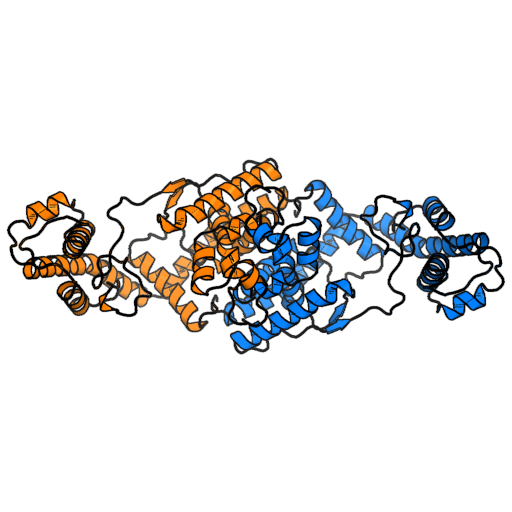 B N 1
ATOM 4233 C CA . ILE B 1 253 ? -1.149 -36.469 -6.426 1 97.38 253 ILE B CA 1
ATOM 4234 C C . ILE B 1 253 ? -2.635 -36.375 -6.086 1 97.38 253 ILE B C 1
ATOM 4236 O O . ILE B 1 253 ? -3.014 -35.781 -5.074 1 97.38 253 ILE B O 1
ATOM 4240 N N . GLN B 1 254 ? -3.4 -37 -6.934 1 97.75 254 GLN B N 1
ATOM 4241 C CA . GLN B 1 254 ? -4.844 -36.969 -6.734 1 97.75 254 GLN B CA 1
ATOM 4242 C C . GLN B 1 254 ? -5.238 -37.688 -5.453 1 97.75 254 GLN B C 1
ATOM 4244 O O . GLN B 1 254 ? -6.145 -37.281 -4.738 1 97.75 254 GLN B O 1
ATOM 4249 N N . ASN B 1 255 ? -4.586 -38.812 -5.172 1 97.69 255 ASN B N 1
ATOM 4250 C CA . ASN B 1 255 ? -4.82 -39.531 -3.922 1 97.69 255 ASN B CA 1
ATOM 4251 C C . ASN B 1 255 ? -4.492 -38.656 -2.711 1 97.69 255 ASN B C 1
ATOM 4253 O O . ASN B 1 255 ? -5.266 -38.625 -1.753 1 97.69 255 ASN B O 1
ATOM 4257 N N . GLU B 1 256 ? -3.326 -38.031 -2.791 1 97.5 256 GLU B N 1
ATOM 4258 C CA . GLU B 1 256 ? -2.936 -37.125 -1.7 1 97.5 256 GLU B CA 1
ATOM 4259 C C . GLU B 1 256 ? -3.895 -35.969 -1.577 1 97.5 256 GLU B C 1
ATOM 4261 O O . GLU B 1 256 ? -4.211 -35.531 -0.469 1 97.5 256 GLU B O 1
ATOM 4266 N N . LEU B 1 257 ? -4.328 -35.438 -2.664 1 97.44 257 LEU B N 1
ATOM 4267 C CA . LEU B 1 257 ? -5.309 -34.344 -2.668 1 97.44 257 LEU B CA 1
ATOM 4268 C C . LEU B 1 257 ? -6.582 -34.781 -1.938 1 97.44 257 LEU B C 1
ATOM 4270 O O . LEU B 1 257 ? -7.109 -34 -1.119 1 97.44 257 LEU B O 1
ATOM 4274 N N . ALA B 1 258 ? -7.031 -35.938 -2.277 1 96.62 258 ALA B N 1
ATOM 4275 C CA . ALA B 1 258 ? -8.234 -36.469 -1.64 1 96.62 258 ALA B CA 1
ATOM 4276 C C . ALA B 1 258 ? -8.039 -36.625 -0.135 1 96.62 258 ALA B C 1
ATOM 4278 O O . ALA B 1 258 ? -8.922 -36.25 0.653 1 96.62 258 ALA B O 1
ATOM 4279 N N . ARG B 1 259 ? -6.949 -37.125 0.26 1 97.44 259 ARG B N 1
ATOM 4280 C CA . ARG B 1 259 ? -6.637 -37.281 1.677 1 97.44 259 ARG B CA 1
ATOM 4281 C C . ARG B 1 259 ? -6.625 -35.938 2.396 1 97.44 259 ARG B C 1
ATOM 4283 O O . ARG B 1 259 ? -7.254 -35.781 3.447 1 97.44 259 ARG B O 1
ATOM 4290 N N . LEU B 1 260 ? -5.973 -34.969 1.84 1 97.88 260 LEU B N 1
ATOM 4291 C CA . LEU B 1 260 ? -5.824 -33.656 2.449 1 97.88 260 LEU B CA 1
ATOM 4292 C C . LEU B 1 260 ? -7.16 -32.906 2.49 1 97.88 260 LEU B C 1
ATOM 4294 O O . LEU B 1 260 ? -7.434 -32.156 3.436 1 97.88 260 LEU B O 1
ATOM 4298 N N . LYS B 1 261 ? -7.941 -33.125 1.434 1 96.06 261 LYS B N 1
ATOM 4299 C CA . LYS B 1 261 ? -9.266 -32.5 1.409 1 96.06 261 LYS B CA 1
ATOM 4300 C C . LYS B 1 261 ? -10.141 -33 2.545 1 96.06 261 LYS B C 1
ATOM 4302 O O . LYS B 1 261 ? -10.984 -32.281 3.068 1 96.06 261 LYS B O 1
ATOM 4307 N N . ALA B 1 262 ? -9.883 -34.219 2.902 1 96 262 ALA B N 1
ATOM 4308 C CA . ALA B 1 262 ? -10.625 -34.844 3.996 1 96 262 ALA B CA 1
ATOM 4309 C C . ALA B 1 262 ? -10.102 -34.375 5.352 1 96 262 ALA B C 1
ATOM 4311 O O . ALA B 1 262 ? -10.75 -34.562 6.379 1 96 262 ALA B O 1
ATOM 4312 N N . ASP B 1 263 ? -8.953 -33.719 5.387 1 96.06 263 ASP B N 1
ATOM 4313 C CA . ASP B 1 263 ? -8.336 -33.219 6.613 1 96.06 263 ASP B CA 1
ATOM 4314 C C . ASP B 1 263 ? -8 -31.719 6.484 1 96.06 263 ASP B C 1
ATOM 4316 O O . ASP B 1 263 ? -6.844 -31.328 6.633 1 96.06 263 ASP B O 1
ATOM 4320 N N . GLU B 1 264 ? -8.977 -31 6.301 1 94.31 264 GLU B N 1
ATOM 4321 C CA . GLU B 1 264 ? -8.789 -29.562 6.109 1 94.31 264 GLU B CA 1
ATOM 4322 C C . GLU B 1 264 ? -8.109 -28.922 7.32 1 94.31 264 GLU B C 1
ATOM 4324 O O . GLU B 1 264 ? -7.367 -27.953 7.18 1 94.31 264 GLU B O 1
ATOM 4329 N N . GLY B 1 265 ? -8.352 -29.469 8.484 1 96.94 265 GLY B N 1
ATOM 4330 C CA . GLY B 1 265 ? -7.703 -28.984 9.695 1 96.94 265 GLY B CA 1
ATOM 4331 C C . GLY B 1 265 ? -6.191 -29.031 9.617 1 96.94 265 GLY B C 1
ATOM 4332 O O . GLY B 1 265 ? -5.516 -28.094 10.062 1 96.94 265 GLY B O 1
ATOM 4333 N N . TYR B 1 266 ? -5.711 -30.125 9.109 1 97.56 266 TYR B N 1
ATOM 4334 C CA . TYR B 1 266 ? -4.27 -30.234 8.938 1 97.56 266 TYR B CA 1
ATOM 4335 C C . TYR B 1 266 ? -3.738 -29.141 8.031 1 97.56 266 TYR B C 1
ATOM 4337 O O . TYR B 1 266 ? -2.715 -28.516 8.328 1 97.56 266 TYR B O 1
ATOM 4345 N N . VAL B 1 267 ? -4.391 -28.875 6.887 1 98.06 267 VAL B N 1
ATOM 4346 C CA . VAL B 1 267 ? -3.963 -27.859 5.934 1 98.06 267 VAL B CA 1
ATOM 4347 C C . VAL B 1 267 ? -3.939 -26.484 6.617 1 98.06 267 VAL B C 1
ATOM 4349 O O . VAL B 1 267 ? -2.977 -25.734 6.473 1 98.06 267 VAL B O 1
ATOM 4352 N N . LYS B 1 268 ? -4.945 -26.219 7.391 1 97.31 268 LYS B N 1
ATOM 4353 C CA . LYS B 1 268 ? -5.023 -24.953 8.125 1 97.31 268 LYS B CA 1
ATOM 4354 C C . LYS B 1 268 ? -3.891 -24.828 9.141 1 97.31 268 LYS B C 1
ATOM 4356 O O . LYS B 1 268 ? -3.305 -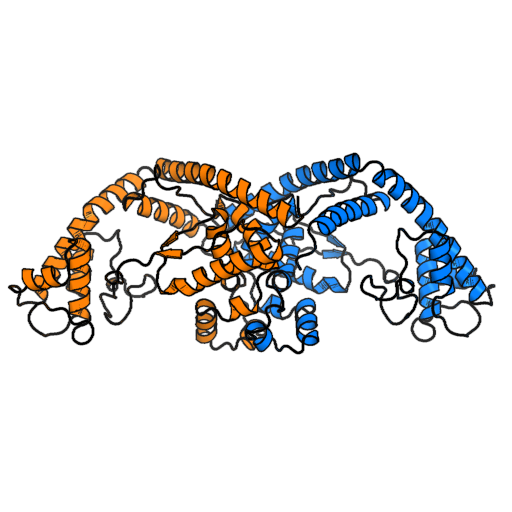23.766 9.297 1 97.31 268 LYS B O 1
ATOM 4361 N N . GLN B 1 269 ? -3.6 -25.906 9.75 1 98 269 GLN B N 1
ATOM 4362 C CA . GLN B 1 269 ? -2.51 -25.922 10.727 1 98 269 GLN B CA 1
ATOM 4363 C C . GLN B 1 269 ? -1.169 -25.641 10.055 1 98 269 GLN B C 1
ATOM 4365 O O . GLN B 1 269 ? -0.334 -24.922 10.594 1 98 269 GLN B O 1
ATOM 4370 N N . VAL B 1 270 ? -0.975 -26.266 8.898 1 98.19 270 VAL B N 1
ATOM 4371 C CA . VAL B 1 270 ? 0.247 -26.031 8.133 1 98.19 270 VAL B CA 1
ATOM 4372 C C . VAL B 1 270 ? 0.372 -24.547 7.793 1 98.19 270 VAL B C 1
ATOM 4374 O O . VAL B 1 270 ? 1.435 -23.953 7.973 1 98.19 270 VAL B O 1
ATOM 4377 N N . LEU B 1 271 ? -0.714 -23.953 7.379 1 98.06 271 LEU B N 1
ATOM 4378 C CA . LEU B 1 271 ? -0.719 -22.547 7 1 98.06 271 LEU B CA 1
ATOM 4379 C C . LEU B 1 271 ? -0.484 -21.656 8.211 1 98.06 271 LEU B C 1
ATOM 4381 O O . LEU B 1 271 ? 0.256 -20.672 8.133 1 98.06 271 LEU B O 1
ATOM 4385 N N . ASP B 1 272 ? -1.085 -22.031 9.344 1 97.81 272 ASP B N 1
ATOM 4386 C CA . ASP B 1 272 ? -0.917 -21.266 10.57 1 97.81 272 ASP B CA 1
ATOM 4387 C C . ASP B 1 272 ? 0.531 -21.297 11.055 1 97.81 272 ASP B C 1
ATOM 4389 O O . ASP B 1 272 ? 1.107 -20.266 11.398 1 97.81 272 ASP B O 1
ATOM 4393 N N . LYS B 1 273 ? 1.082 -22.5 11.047 1 98.25 273 LYS B N 1
ATOM 4394 C CA . LYS B 1 273 ? 2.475 -22.656 11.453 1 98.25 273 LYS B CA 1
ATOM 4395 C C . LYS B 1 273 ? 3.414 -21.922 10.492 1 98.25 273 LYS B C 1
ATOM 4397 O O . LYS B 1 273 ? 4.387 -21.297 10.922 1 98.25 273 LYS B O 1
ATOM 4402 N N . GLY B 1 274 ? 3.113 -22.078 9.203 1 98.44 274 GLY B N 1
ATOM 4403 C CA . GLY B 1 274 ? 3.887 -21.344 8.211 1 98.44 274 GLY B CA 1
ATOM 4404 C C . GLY B 1 274 ? 3.824 -19.844 8.398 1 98.44 274 GLY B C 1
ATOM 4405 O O . GLY B 1 274 ? 4.84 -19.156 8.281 1 98.44 274 GLY B O 1
ATOM 4406 N N . ALA B 1 275 ? 2.666 -19.344 8.711 1 98.25 275 ALA B N 1
ATOM 4407 C CA . ALA B 1 275 ? 2.48 -17.906 8.922 1 98.25 275 ALA B CA 1
ATOM 4408 C C . ALA B 1 275 ? 3.279 -17.438 10.133 1 98.25 275 ALA B C 1
ATOM 4410 O O . ALA B 1 275 ? 3.871 -16.344 10.102 1 98.25 275 ALA B O 1
ATOM 4411 N N . GLU B 1 276 ? 3.266 -18.203 11.195 1 98.25 276 GLU B N 1
ATOM 4412 C CA . GLU B 1 276 ? 4.02 -17.859 12.391 1 98.25 276 GLU B CA 1
ATOM 4413 C C . GLU B 1 276 ? 5.512 -17.75 12.094 1 98.25 276 GLU B C 1
ATOM 4415 O O . GLU B 1 276 ? 6.164 -16.781 12.516 1 98.25 276 GLU B O 1
ATOM 4420 N N . LYS B 1 277 ? 6.027 -18.719 11.359 1 98.31 277 LYS B N 1
ATOM 4421 C CA . LYS B 1 277 ? 7.438 -18.703 10.984 1 98.31 277 LYS B CA 1
ATOM 4422 C C . LYS B 1 277 ? 7.754 -17.531 10.078 1 98.31 277 LYS B C 1
ATOM 4424 O O . LYS B 1 277 ? 8.75 -16.828 10.281 1 98.31 277 LYS B O 1
ATOM 4429 N N . ALA B 1 278 ? 6.891 -17.312 9.109 1 98.62 278 ALA B N 1
ATOM 4430 C CA . ALA B 1 278 ? 7.082 -16.203 8.172 1 98.62 278 ALA B CA 1
ATOM 4431 C C . ALA B 1 278 ? 7.027 -14.859 8.891 1 98.62 278 ALA B C 1
ATOM 4433 O O . ALA B 1 278 ? 7.824 -13.961 8.602 1 98.62 278 ALA B O 1
ATOM 4434 N N . GLU B 1 279 ? 6.098 -14.711 9.781 1 98.44 279 GLU B N 1
ATOM 4435 C CA . GLU B 1 279 ? 5.906 -13.469 10.516 1 98.44 279 GLU B CA 1
ATOM 4436 C C . GLU B 1 279 ? 7.137 -13.125 11.352 1 98.44 279 GLU B C 1
ATOM 4438 O O . GLU B 1 279 ? 7.516 -11.953 11.453 1 98.44 279 GLU B O 1
ATOM 4443 N N . GLN B 1 280 ? 7.707 -14.086 11.977 1 98.38 280 GLN B N 1
ATOM 4444 C CA . GLN B 1 280 ? 8.906 -13.852 12.781 1 98.38 280 GLN B CA 1
ATOM 4445 C C . GLN B 1 280 ? 10.023 -13.25 11.938 1 98.38 280 GLN B C 1
ATOM 4447 O O . GLN B 1 280 ? 10.648 -12.266 12.344 1 98.38 280 GLN B O 1
ATOM 4452 N N . VAL B 1 281 ? 10.258 -13.82 10.781 1 98.5 281 VAL B N 1
ATOM 4453 C CA . VAL B 1 281 ? 11.305 -13.336 9.883 1 98.5 281 VAL B CA 1
ATOM 4454 C C . VAL B 1 281 ? 10.922 -11.961 9.344 1 98.5 281 VAL B C 1
ATOM 4456 O O . VAL B 1 281 ? 11.734 -11.039 9.352 1 98.5 281 VAL B O 1
ATOM 4459 N N . ALA B 1 282 ? 9.688 -11.852 8.891 1 98.75 282 ALA B N 1
ATOM 4460 C CA . ALA B 1 282 ? 9.188 -10.625 8.273 1 98.75 282 ALA B CA 1
ATOM 4461 C C . ALA B 1 282 ? 9.203 -9.469 9.266 1 98.75 282 ALA B C 1
ATOM 4463 O O . ALA B 1 282 ? 9.578 -8.344 8.914 1 98.75 282 ALA B O 1
ATOM 4464 N N . ASP B 1 283 ? 8.773 -9.742 10.477 1 98.44 283 ASP B N 1
ATOM 4465 C CA . ASP B 1 283 ? 8.711 -8.711 11.5 1 98.44 283 ASP B CA 1
ATOM 4466 C C . ASP B 1 283 ? 10.109 -8.18 11.828 1 98.44 283 ASP B C 1
ATOM 4468 O O . ASP B 1 283 ? 10.289 -6.988 12.07 1 98.44 283 ASP B O 1
ATOM 4472 N N . ASN B 1 284 ? 11.086 -9.062 11.867 1 98.5 284 ASN B N 1
ATOM 4473 C CA . ASN B 1 284 ? 12.461 -8.617 12.078 1 98.5 284 ASN B CA 1
ATOM 4474 C C . ASN B 1 284 ? 12.93 -7.695 10.953 1 98.5 284 ASN B C 1
ATOM 4476 O O . ASN B 1 284 ? 13.531 -6.652 11.211 1 98.5 284 ASN B O 1
ATOM 4480 N N . THR B 1 285 ? 12.633 -8.07 9.734 1 98.81 285 THR B N 1
ATOM 4481 C CA . THR B 1 285 ? 13.055 -7.285 8.586 1 98.81 285 THR B CA 1
ATOM 4482 C C . THR B 1 285 ? 12.367 -5.922 8.578 1 98.81 285 THR B C 1
ATOM 4484 O O . THR B 1 285 ? 13.023 -4.895 8.375 1 98.81 285 THR B O 1
ATOM 4487 N N . ILE B 1 286 ? 11.031 -5.91 8.836 1 98.69 286 ILE B N 1
ATOM 4488 C CA . ILE B 1 286 ? 10.305 -4.652 8.734 1 98.69 286 ILE B CA 1
ATOM 4489 C C . ILE B 1 286 ? 10.758 -3.703 9.844 1 98.69 286 ILE B C 1
ATOM 4491 O O . ILE B 1 286 ? 10.812 -2.488 9.648 1 98.69 286 ILE B O 1
ATOM 4495 N N . GLU B 1 287 ? 11.102 -4.223 10.992 1 98.06 287 GLU B N 1
ATOM 4496 C CA . GLU B 1 287 ? 11.641 -3.387 12.062 1 98.06 287 GLU B CA 1
ATOM 4497 C C . GLU B 1 287 ? 12.953 -2.738 11.648 1 98.06 287 GLU B C 1
ATOM 4499 O O . GLU B 1 287 ? 13.195 -1.563 11.938 1 98.06 287 GLU B O 1
ATOM 4504 N N . GLU B 1 288 ? 13.844 -3.494 10.969 1 98.38 288 GLU B N 1
ATOM 4505 C CA . GLU B 1 288 ? 15.078 -2.93 10.438 1 98.38 288 GLU B CA 1
ATOM 4506 C C . GLU B 1 288 ? 14.789 -1.817 9.438 1 98.38 288 GLU B C 1
ATOM 4508 O O . GLU B 1 288 ? 15.445 -0.773 9.453 1 98.38 288 GLU B O 1
ATOM 4513 N N . VAL B 1 289 ? 13.82 -2.068 8.641 1 98.5 289 VAL B N 1
ATOM 4514 C CA . VAL B 1 289 ? 13.445 -1.09 7.625 1 98.5 289 VAL B CA 1
ATOM 4515 C C . VAL B 1 289 ? 12.945 0.188 8.297 1 98.5 289 VAL B C 1
ATOM 4517 O O . VAL B 1 289 ? 13.375 1.29 7.941 1 98.5 289 VAL B O 1
ATOM 4520 N N . TYR B 1 290 ? 12.039 0.051 9.273 1 97.62 290 TYR B N 1
ATOM 4521 C CA . TYR B 1 290 ? 11.484 1.205 9.969 1 97.62 290 TYR B CA 1
ATOM 4522 C C . TYR B 1 290 ? 12.578 2.031 10.625 1 97.62 290 TYR B C 1
ATOM 4524 O O . TYR B 1 290 ? 12.523 3.262 10.633 1 97.62 290 TYR B O 1
ATOM 4532 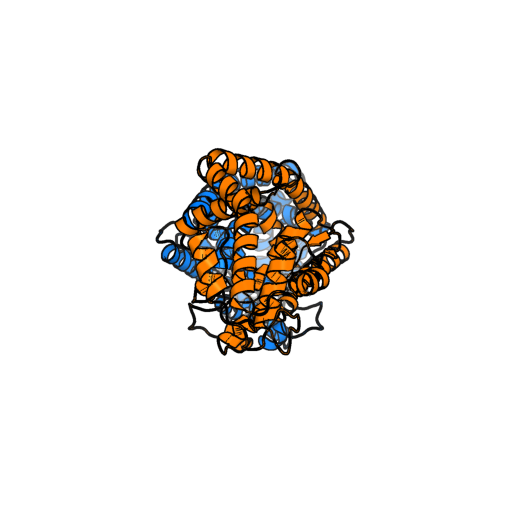N N . LYS B 1 291 ? 13.586 1.37 11.133 1 96.81 291 LYS B N 1
ATOM 4533 C CA . LYS B 1 291 ? 14.719 2.076 11.719 1 96.81 291 LYS B CA 1
ATOM 4534 C C . LYS B 1 291 ? 15.5 2.842 10.656 1 96.81 291 LYS B C 1
ATOM 4536 O O . LYS B 1 291 ? 15.844 4.012 10.852 1 96.81 291 LYS B O 1
ATOM 4541 N N . LEU B 1 292 ? 15.758 2.205 9.57 1 97.38 292 LEU B N 1
ATOM 4542 C CA . LEU B 1 292 ? 16.562 2.795 8.5 1 97.38 292 LEU B CA 1
ATOM 4543 C C . LEU B 1 292 ? 15.859 4.012 7.906 1 97.38 292 LEU B C 1
ATOM 4545 O O . LEU B 1 292 ? 16.516 4.984 7.527 1 97.38 292 LEU B O 1
ATOM 4549 N N . VAL B 1 293 ? 14.516 3.934 7.855 1 96.44 293 VAL B N 1
ATOM 4550 C CA . VAL B 1 293 ? 13.812 5.004 7.156 1 96.44 293 VAL B CA 1
ATOM 4551 C C . VAL B 1 293 ? 13.422 6.098 8.148 1 96.44 293 VAL B C 1
ATOM 4553 O O . VAL B 1 293 ? 12.883 7.137 7.754 1 96.44 293 VAL B O 1
ATOM 4556 N N . GLY B 1 294 ? 13.508 5.859 9.461 1 95.38 294 GLY B N 1
ATOM 4557 C CA . GLY B 1 294 ? 13.297 6.883 10.469 1 95.38 294 GLY B CA 1
ATOM 4558 C C . GLY B 1 294 ? 11.922 6.812 11.109 1 95.38 294 GLY B C 1
ATOM 4559 O O . GLY B 1 294 ? 11.445 7.789 11.695 1 95.38 294 GLY B O 1
ATOM 4560 N N . LEU B 1 295 ? 11.227 5.664 11.008 1 95.19 295 LEU B N 1
ATOM 4561 C CA . LEU B 1 295 ? 9.898 5.5 11.578 1 95.19 295 LEU B CA 1
ATOM 4562 C C . LEU B 1 295 ? 9.969 4.762 12.914 1 95.19 295 LEU B C 1
ATOM 4564 O O . LEU B 1 295 ? 8.938 4.527 13.555 1 95.19 295 LEU B O 1
ATOM 4568 N N . ARG B 1 296 ? 11.156 4.363 13.258 1 90.38 296 ARG B N 1
ATOM 4569 C CA . ARG B 1 296 ? 11.469 3.816 14.57 1 90.38 296 ARG B CA 1
ATOM 4570 C C . ARG B 1 296 ? 12.773 4.387 15.109 1 90.38 296 ARG B C 1
ATOM 4572 O O . ARG B 1 296 ? 13.625 4.836 14.336 1 90.38 296 ARG B O 1
#

Nearest PDB structures (foldseek):
  5ekd-assembly1_A  TM=9.322E-01  e=3.384E-24  Homo sapiens
  7cms-assembly1_A  TM=9.346E-01  e=6.662E-22  Geobacillus stearothermophilus
  7ev2-assembly1_A-2  TM=9.423E-01  e=1.994E-21  Mycobacterium tuberculosis
  1d2r-assembly2_B  TM=9.392E-01  e=5.140E-21  Geobacillus stearothermophilus
  7el8-assembly1_A-2  TM=9.217E-01  e=1.211E-21  Mycobacterium tuberculosis

Sequence (592 aa):
MPQDPATLRQAKIDMATTLLACGVDPDRSVLFEQSRVRAHTELAWIFNCITPVGWLGRMTQWKSKMDRRDLGHGQALADEHLTAGLKMGLFDYPVLQAADILLYKGTHVPVGQDQMQHLELARDIASLFNKTFKTSLFPKPAAILPPATQRVMSLRDPTSKMSKSDPSDFSRLNLTDPPALIKAKIMKAVTDSAPGVSYDPQARPGMSNLVGIYSAVKEMSVEEVVEGCAHMKSTKEFKEAVAEAVIARLEPIQNELARLKADEGYVKQVLDKGAEKAEQVADNTIEEVYKLVGLRMPQDPATLRQAKIDMATTLLACGVDPDRSVLFEQSRVRAHTELAWIFNCITPVGWLGRMTQWKSKMDRRDLGHGQALADEHLTAGLKMGLFDYPVLQAADILLYKGTHVPVGQDQMQHLELARDIASLFNKTFKTSLFPKPAAILPPATQRVMSLRDPTSKMSKSDPSDFSRLNLTDPPALIKAKIMKAVTDSAPGVSYDPQARPGMSNLVGIYSAVKEMSVEEVVEGCAHMKSTKEFKEAVAEAVIARLEPIQNELARLKADEGYVKQVLDKGAEKAEQVADNTIEEVYKLVGLR

Foldseek 3Di:
DDDDPVVVVVVVLLVLLLCVLVPDDLVVDQAADPVLAVLLVVQLVVLVVQDDLVLLCPQPQNVVVCVVVVADPVRLVVVPPPPVGDDPCSSSVLSSVLSVQFLLLAAEDEDEPSCVSSLVVSQVSQVRLCVVLVHNSHHRHDYDYDPPLPFAFFQADLVHTQDPPPPDPLRDDDLQDDLVSLLVSLLSGDWDDAWAQDADCVPTSNSNNLLSLLCVLVVHDSVCSRVVRRPHGDPNVSSNVSSVSVNVSSVSSNVSSVVCVVVSVVSVVSNVVSSVVSNVSSVVSSVVVCVSVVVD/DDDDPVVVVVVVLLVLLLCVLVPDDLVVDQAADPVLAVLLVVQLVVLVVQDDLVLLCPQPQNVVVCVVVVADPVRLVVVPPPPVGDDPCSSSVLSSVLSVQFLLLAAEDEDEPSCVSSLVVSQVSQVRLCVVLVHNSHYRHDYDYDPPLPFAFFQADLVHTQDPPPPDPLRDDDLQDDLVSLLVSLLSGDWDDAWAQDADCVPTSNSNNLLSLLCVLVVHDSVCSRVVRRPHGDPNVSSNVSSVSVNVSSVSSNVSSVVCVVVSVVSVVSNVVSSVVSNVSSVVSSVVVCVSVVVD

Solvent-accessible surface area (backbone atoms only — not comparable to full-atom values): 31255 Å² total; per-residue (Å²): 111,92,54,60,22,69,58,42,45,49,47,54,51,51,50,51,40,48,44,42,28,71,62,56,48,70,90,82,38,81,46,52,55,71,86,69,31,68,47,39,39,48,45,19,49,59,48,27,42,69,37,36,39,20,65,45,54,63,31,63,74,52,46,55,56,31,55,75,65,74,36,49,72,44,41,51,26,56,48,78,81,48,88,82,43,66,27,33,30,71,61,47,38,55,50,42,52,26,22,62,42,48,43,70,49,39,50,71,42,79,46,56,84,90,46,45,64,46,49,50,48,28,28,49,51,24,51,49,49,21,63,72,59,73,49,78,80,45,53,64,48,39,80,40,67,69,69,79,82,70,70,62,44,14,28,64,43,42,90,36,69,44,51,87,82,47,86,52,66,54,24,48,86,58,82,80,53,50,61,70,52,46,36,51,30,44,64,63,33,45,58,72,86,68,75,39,53,56,81,36,64,83,87,32,28,27,43,21,42,50,47,45,53,39,13,62,60,66,71,43,50,62,67,54,46,34,62,71,37,48,84,38,50,46,61,65,61,49,31,52,51,38,26,52,45,48,42,62,58,38,45,64,31,42,53,40,34,54,54,44,66,74,34,52,67,58,56,51,47,47,31,52,54,18,24,53,55,49,34,58,51,25,49,54,42,49,52,52,48,31,42,58,60,16,77,89,113,89,55,60,22,70,58,44,44,50,48,53,52,51,49,52,42,46,43,43,29,71,61,56,48,70,90,83,38,80,46,52,57,71,85,69,30,69,48,40,37,48,45,20,51,58,48,26,40,70,37,40,37,19,67,46,54,65,32,63,74,50,43,54,56,32,54,74,63,74,35,51,69,45,42,50,28,55,46,78,81,47,84,82,42,66,26,32,31,71,60,47,38,54,50,42,52,26,21,62,41,48,43,70,48,38,51,70,42,78,45,57,81,88,45,46,65,47,49,50,48,30,27,49,50,26,51,50,48,19,62,75,59,72,50,76,80,45,52,64,48,38,78,41,68,69,69,79,83,71,71,60,43,13,28,64,42,42,89,36,69,45,50,88,82,48,87,53,68,53,25,47,84,57,81,80,53,51,60,70,53,45,37,52,29,44,64,63,32,46,57,74,86,66,73,39,54,57,82,36,64,84,87,32,29,27,42,20,42,50,45,45,52,40,13,63,61,68,73,43,50,62,66,54,46,34,63,73,37,50,84,38,52,45,62,66,60,48,30,52,51,35,28,52,44,48,43,62,57,39,45,64,32,41,53,40,32,52,54,43,67,74,36,51,66,58,54,51,48,49,30,52,54,18,24,54,58,48,33,56,52,24,50,54,42,48,52,52,48,30,42,58,61,18,78,89

Secondary structure (DSSP, 8-state):
----HHHHHHHHHHHHHHHHHTT--TTTS----GGG-THHHHHHHHHHTTSBHHHHHT-HHHHHHHHHTT--HHHHHH-SS-TTSPBHHHHHHHHHHHHHHHTTT-SEEE--GGGHHHHHHHHHHHHHHHHHTT---S--PEEE---GGG-PBPSS-TTSB--TT-S-GGGS--TT--HHHHHHHHHT----S--S----TTT-HHHHHHHHHHHHHHT--HHHHHHHTTT---HHHHHHHHHHHHHHHHHHHHHHHHHHHTTHHHHHHHHHHHHHHHHHHHHHHHHHHHHHHT--/----HHHHHHHHHHHHHHHHHTT--TTTS----GGG-THHHHHHHHHHTTSBHHHHHT-HHHHHHHHHTT--HHHHHH-SS-TTSPBHHHHHHHHHHHHHHHTTT-SEEE--GGGHHHHHHHHHHHHHHHHHTT---S--PEEE---GGGPPBPSS-TTSB--TT-S-GGGS--TT--HHHHHHHHHT----S--S----TTT-HHHHHHHHHHHHHHT--HHHHHHHTTT---HHHHHHHHHHHHHHHHHHHHHHHHHHHHTHHHHHHHHHHHHHHHHHHHHHHHHHHHHHHT--

InterPro domains:
  IPR002305 Aminoacyl-tRNA synthetase, class Ic [PF00579] (4-250)
  IPR002306 Tryptophan-tRNA ligase [PR01039] (18-37)
  IPR002306 Tryptophan-tRNA ligase [PR01039] (107-128)
  IPR002306 Tryptophan-tRNA ligase [PR01039] (161-171)
  IPR002306 Tryptophan-tRNA ligase [TIGR00233] (3-295)
  IPR002306 Tryptophan-tRNA ligase [cd00806] (2-248)
  IPR014729 Rossmann-like alpha/beta/alpha sandwich fold [G3DSA:3.40.50.620] (2-294)
  IPR050203 Tryptophan--tRNA ligase [PTHR43766] (1-295)

Organism: Rhizopus delemar (strain RA 99-880 / ATCC MYA-4621 / FGSC 9543 / NRRL 43880) (NCBI:txid246409)

Radius of gyration: 31.6 Å; Cα contacts (8 Å, |Δi|>4): 855; chains: 2; bounding box: 46×104×70 Å

pLDDT: mean 91.37, std 12.64, range [40.09, 98.81]